Protein AF-A0A1X2HGB8-F1 (afdb_monomer)

Organism: Syncephalastrum racemosum (NCBI:txid13706)

InterPro domains:
  IPR001810 F-box domain [PF12937] (3-44)
  IPR001810 F-box domain [PS50181] (1-31)
  IPR032675 Leucine-rich repeat domain superfamily [G3DSA:3.80.10.10] (2-345)
  IPR036047 F-box-like domain superfamily [SSF81383] (3-56)

Nearest PDB structures (foldseek):
  6o60-assembly1_C  TM=4.657E-01  e=8.403E-07  Homo sapiens
  6wcq-assembly1_B  TM=6.180E-01  e=8.591E-05  Homo sapiens
  2z7x-assembly1_A  TM=6.272E-01  e=1.156E-03  Homo sapiens
  8if6-assembly1_A  TM=3.017E-01  e=3.152E-04  Oryza sativa Japonica Group
  4tld-assembly1_E  TM=2.736E-01  e=1.434E+00  Synechococcus elongatus PCC 7942 = FACHB-805

Foldseek 3Di:
DPPVPDDLVVVLVVLLPDDLVVLVVQLVPDVVSVLSSLLNNLLEAEAADPVVLVVLVVVCVDVSNLVSNLPRHAHYEYEHPDPDDVCLCVVCLVVLQSNQNHQEYEYEQAAEDELLSVQVCCVSRLNHQEYYYYLHEYDYPDDPPVDDDPPPPDPGRANPNHQYYAYAQYHYALVRLLSNLQNYQNHQAYADAEYPPPDPCRLLSNLVNCCVRHQNHQADHDNYPPHDLVSLLVSCQSCQQRHQHYADEDAELSNQQSNLPRNLNHAHYHYEYDQDHPPPPPPPPPPPPPDDDPVVVVVVVVVVVPPDPPPPDVPPGHPLSNLQRNPNYFKYKYFQDQPVSPPPLLVVLLVVLVVVVVVVVVVVVVVVVVVVVVVVVVVVVVVVVVVVVDPDDDDDDDDDDDDDDDDDDDPDDDDPDDDDPDQPPVPVVPPVPDPDDSVVPPDDRGMDMDGRVSSVSSSVSSVVPD

Sequence (466 aa):
MHFSRLPTELLHAIFRLLPRSSLTHLCLTNRFLHEACLPVLYCHLELSFRSHIRQLMTGLQRPLLRDTIQQHTKHLTLVCRQSGSQWLVVDLQHLFRMIQHVHTLTFSDFQVLPIDNIRSLANILPTVDHLQFRYCNLESTKTPKPHHDPSSHMPLPVFQNATKLSLSWTDFGEPAMTDLLCCLPHLETVCFGANHNRTPEANDAALRILPLHCPKVRHLEVSLQQVSETTLCNTIAFYGNQLERLSVRCDGPRTLHAVATYATRVHDLVVRGNGAITLTDSRPLIRRPNGTTRNEQQRRLEVSMMETNEQEEPEEHGLLSILRQCEALRRLEIVCWMIQDVPGVIWNAIESVAQRRIATATRKRDGLHAQSLVSEARSSLAAASASASASGSTLPEHENWREGHPVFEIHPPSDRTGGVWLYYFDDNATRNQQGLRRREIGHLEKTLALDGEELSEIRKHIQTTV

Solvent-accessible surface area (backbone atoms only — not comparable to full-atom values): 26166 Å² total; per-residue (Å²): 132,72,67,87,76,55,57,69,69,60,50,48,56,55,53,73,74,46,56,70,69,57,49,54,54,44,37,73,73,41,71,69,46,24,66,63,39,44,45,67,64,36,25,52,42,79,46,51,46,72,66,58,52,53,50,47,60,60,51,46,73,38,63,71,56,33,53,39,38,32,74,35,21,34,31,40,36,42,34,45,81,57,94,72,55,76,56,60,56,70,72,36,49,69,55,37,69,53,38,41,54,24,31,33,43,33,42,31,46,25,84,52,40,48,41,65,59,59,39,61,41,20,80,51,36,53,49,26,27,31,45,36,36,31,49,25,25,39,34,56,78,75,70,88,64,97,76,74,66,91,80,76,76,71,83,75,56,45,29,82,48,20,29,32,41,37,36,34,46,38,37,47,41,48,66,21,43,52,58,48,39,65,29,28,57,52,23,30,33,40,33,40,35,41,46,81,71,86,43,83,60,21,56,35,42,45,51,65,47,39,63,79,36,25,76,57,40,24,31,44,32,44,52,54,63,84,51,52,64,67,53,52,29,53,45,39,53,73,36,6,87,57,21,37,29,42,31,37,65,34,79,46,58,65,43,36,33,29,44,22,74,28,29,30,52,21,26,39,38,34,42,31,42,62,87,63,56,74,76,66,71,83,66,78,75,79,72,75,84,72,89,69,64,78,74,61,60,58,62,50,57,65,63,61,73,70,65,76,86,74,78,74,64,86,67,79,57,24,72,67,36,30,59,69,50,21,74,54,44,38,31,44,34,39,33,42,39,52,76,84,64,48,56,67,70,60,51,52,26,49,52,50,53,52,51,53,51,51,54,51,50,51,52,50,51,54,49,52,50,52,50,49,53,52,49,51,50,50,50,50,50,51,51,55,58,56,56,77,72,56,94,70,91,82,88,86,83,89,83,91,83,89,86,88,82,85,84,79,87,75,80,73,81,82,74,93,77,72,93,76,88,65,73,68,60,93,52,71,87,71,51,81,81,54,95,75,54,91,84,75,66,79,84,59,69,36,56,51,68,38,47,47,69,56,46,52,54,32,44,55,44,49,71,73,74,109

Radius of gyration: 31.57 Å; Cα contacts (8 Å, |Δi|>4): 664; chains: 1; bounding box: 52×109×82 Å

Secondary structure (DSSP, 8-state):
--GGGS-HHHHHHHHHTS-HHHHHHHHHH-HHHHHHHHHHHTSEEEE-SHHHHHHHHHHTTSHHHHHHHHHH--EEEEE--SS-STHHHHHHHHHHHH-TT--EEEEES-SSEEHHHHHHHTTT-TT--EEEEES-EEE------TT--TT--PPPP--TT--EEEEES-EE-HHHHHHHHHT-TT-SEEEE------STTHHHHHHHHHHHH-TT--EEEE--SS--HHHHHHHHHHHGGG-SEEEEEE-SHHHHHHHHHH-TT-SEEEEEE-S------------------HHHHHHHHHHTTSS----------SHHHHHHH-TT--EEEEEEE-GGGS-HHHHHHHHHHHHHHHHHHHHHHHHHHHHHHHHHHHHHHHHHHHHTT---------------------PPP--S-S-------S-HHHHTT----GGG-TT--EEEEE-HHHHHHHHHHHHHH-

Mean predicted aligned error: 11.16 Å

Structure (mmCIF, N/CA/C/O backbone):
data_AF-A0A1X2HGB8-F1
#
_entry.id   AF-A0A1X2HGB8-F1
#
loop_
_atom_site.group_PDB
_atom_site.id
_atom_site.type_symbol
_atom_site.label_atom_id
_atom_site.label_alt_id
_atom_site.label_comp_id
_atom_site.label_asym_id
_atom_site.label_entity_id
_atom_site.label_seq_id
_atom_site.pdbx_PDB_ins_code
_atom_site.Cartn_x
_atom_site.Cartn_y
_atom_site.Cartn_z
_atom_site.occupancy
_atom_site.B_iso_or_equiv
_atom_site.auth_seq_id
_atom_site.auth_comp_id
_atom_site.auth_asym_id
_atom_site.auth_atom_id
_atom_site.pdbx_PDB_model_num
ATOM 1 N N . MET A 1 1 ? 5.301 -40.273 -13.979 1.00 60.44 1 MET A N 1
ATOM 2 C CA . MET A 1 1 ? 3.993 -39.596 -13.821 1.00 60.44 1 MET A CA 1
ATOM 3 C C . MET A 1 1 ? 3.626 -38.905 -15.128 1.00 60.44 1 MET A C 1
ATOM 5 O O . MET A 1 1 ? 4.483 -38.244 -15.702 1.00 60.44 1 MET A O 1
ATOM 9 N N . HIS A 1 2 ? 2.398 -39.072 -15.629 1.00 85.44 2 HIS A N 1
ATOM 10 C CA . HIS A 1 2 ? 1.956 -38.466 -16.894 1.00 85.44 2 HIS A CA 1
ATOM 11 C C . HIS A 1 2 ? 1.385 -37.058 -16.665 1.00 85.44 2 HIS A C 1
ATOM 13 O O . HIS A 1 2 ? 0.169 -36.885 -16.624 1.00 85.44 2 HIS A O 1
ATOM 19 N N . PHE A 1 3 ? 2.253 -36.047 -16.536 1.00 86.75 3 PHE A N 1
ATOM 20 C CA . PHE A 1 3 ? 1.828 -34.639 -16.422 1.00 86.75 3 PHE A CA 1
ATOM 21 C C . PHE A 1 3 ? 0.980 -34.168 -17.613 1.00 86.75 3 PHE A C 1
ATOM 23 O O . PHE A 1 3 ? 0.145 -33.289 -17.453 1.00 86.75 3 PHE A O 1
ATOM 30 N N . SER A 1 4 ? 1.127 -34.802 -18.780 1.00 88.06 4 SER A N 1
ATOM 31 C CA . SER A 1 4 ? 0.330 -34.525 -19.980 1.00 88.06 4 SER A CA 1
ATOM 32 C C . SER A 1 4 ? -1.162 -34.849 -19.848 1.00 88.06 4 SER A C 1
ATOM 34 O O . SER A 1 4 ? -1.935 -34.470 -20.720 1.00 88.06 4 SER A O 1
ATOM 36 N N . ARG A 1 5 ? -1.578 -35.565 -18.794 1.00 93.88 5 ARG A N 1
ATOM 37 C CA . ARG A 1 5 ? -2.994 -35.865 -18.527 1.00 93.88 5 ARG A CA 1
ATOM 38 C C . ARG A 1 5 ? -3.667 -34.848 -17.605 1.00 93.88 5 ARG A C 1
ATOM 40 O O . ARG A 1 5 ? -4.877 -34.931 -17.420 1.00 93.88 5 ARG A O 1
ATOM 47 N N . LEU A 1 6 ? -2.908 -33.933 -17.002 1.00 94.06 6 LEU A N 1
ATOM 48 C CA . LEU A 1 6 ? -3.464 -32.917 -16.114 1.00 94.06 6 LEU A CA 1
ATOM 49 C C . LEU A 1 6 ? -3.892 -31.680 -16.921 1.00 94.06 6 LEU A C 1
ATOM 51 O O . LEU A 1 6 ? -3.134 -31.244 -17.789 1.00 94.06 6 LEU A O 1
ATOM 55 N N . PRO A 1 7 ? -5.062 -31.085 -16.622 1.00 95.31 7 PRO A N 1
ATOM 56 C CA . PRO A 1 7 ? -5.440 -29.769 -17.125 1.00 95.31 7 PRO A CA 1
ATOM 57 C C . PRO A 1 7 ? -4.376 -28.708 -16.823 1.00 95.31 7 PRO A C 1
ATOM 59 O O . PRO A 1 7 ? -3.766 -28.708 -15.746 1.00 95.31 7 PRO A O 1
ATOM 62 N N . THR A 1 8 ? -4.180 -27.780 -17.757 1.00 92.50 8 THR A N 1
ATOM 63 C CA . THR A 1 8 ? -3.172 -26.714 -17.669 1.00 92.50 8 THR A CA 1
ATOM 64 C C . THR A 1 8 ? -3.353 -25.850 -16.419 1.00 92.50 8 THR A C 1
ATOM 66 O O . THR A 1 8 ? -2.377 -25.430 -15.803 1.00 92.50 8 THR A O 1
ATOM 69 N N . GLU A 1 9 ? -4.591 -25.630 -15.981 1.00 94.31 9 GLU A N 1
ATOM 70 C CA . GLU A 1 9 ? -4.926 -24.849 -14.789 1.00 94.31 9 GLU A CA 1
ATOM 71 C C . GLU A 1 9 ? -4.405 -25.519 -13.513 1.00 94.31 9 GLU A C 1
ATOM 73 O O . GLU A 1 9 ? -3.826 -24.849 -12.654 1.00 94.31 9 GLU A O 1
ATOM 78 N N . LEU A 1 10 ? -4.559 -26.846 -13.409 1.00 95.88 10 LEU A N 1
ATOM 79 C CA . LEU A 1 10 ? -4.038 -27.622 -12.282 1.00 95.88 10 LEU A CA 1
ATOM 80 C C . LEU A 1 10 ? -2.510 -27.657 -12.302 1.00 95.88 10 LEU A C 1
ATOM 82 O O . LEU A 1 10 ? -1.885 -27.496 -11.256 1.00 95.88 10 LEU A O 1
ATOM 86 N N . LEU A 1 11 ? -1.900 -27.794 -13.484 1.00 95.69 11 LEU A N 1
ATOM 87 C CA . LEU A 1 11 ? -0.446 -27.698 -13.627 1.00 95.69 11 LEU A CA 1
ATOM 88 C C . LEU A 1 11 ? 0.069 -26.329 -13.173 1.00 95.69 11 LEU A C 1
ATOM 90 O O . LEU A 1 11 ? 0.996 -26.269 -12.373 1.00 95.69 11 LEU A O 1
ATOM 94 N N . HIS A 1 12 ? -0.563 -25.233 -13.599 1.00 94.88 12 HIS A N 1
ATOM 95 C CA . HIS A 1 12 ? -0.195 -23.887 -13.160 1.00 94.88 12 HIS A CA 1
ATOM 96 C C . HIS A 1 12 ? -0.355 -23.699 -11.645 1.00 94.88 12 HIS A C 1
ATOM 98 O O . HIS A 1 12 ? 0.483 -23.042 -11.027 1.00 94.88 12 HIS A O 1
ATOM 104 N N . ALA A 1 13 ? -1.398 -24.272 -11.034 1.00 95.19 13 ALA A N 1
ATOM 105 C CA . ALA A 1 13 ? -1.581 -24.240 -9.584 1.00 95.19 13 ALA A CA 1
ATOM 106 C C . ALA A 1 13 ? -0.443 -24.970 -8.854 1.00 95.19 13 ALA A C 1
ATOM 108 O O . ALA A 1 13 ? 0.138 -24.408 -7.929 1.00 95.19 13 ALA A O 1
ATOM 109 N N . ILE A 1 14 ? -0.063 -26.163 -9.324 1.00 95.94 14 ILE A N 1
ATOM 110 C CA . ILE A 1 14 ? 1.079 -26.920 -8.789 1.00 95.94 14 ILE A CA 1
ATOM 111 C C . ILE A 1 14 ? 2.377 -26.126 -8.974 1.00 95.94 14 ILE A C 1
ATOM 113 O O . ILE A 1 14 ? 3.142 -25.957 -8.030 1.00 95.94 14 ILE A O 1
ATOM 117 N N . PHE A 1 15 ? 2.619 -25.586 -10.170 1.00 96.69 15 PHE A N 1
ATOM 118 C CA . PHE A 1 15 ? 3.837 -24.843 -10.490 1.00 96.69 15 PHE A CA 1
ATOM 119 C C . PHE A 1 15 ? 4.013 -23.587 -9.636 1.00 96.69 15 PHE A C 1
ATOM 121 O O . PHE A 1 15 ? 5.138 -23.275 -9.258 1.00 96.69 15 PHE A O 1
ATOM 128 N N . ARG A 1 16 ? 2.930 -22.890 -9.270 1.00 95.19 16 ARG A N 1
ATOM 129 C CA . ARG A 1 16 ? 2.988 -21.724 -8.367 1.00 95.19 16 ARG A CA 1
ATOM 130 C C . ARG A 1 16 ? 3.463 -22.062 -6.953 1.00 95.19 16 ARG A C 1
ATOM 132 O O . ARG A 1 16 ? 3.922 -21.164 -6.257 1.00 95.19 16 ARG A O 1
ATOM 139 N N . LEU A 1 17 ? 3.355 -23.323 -6.538 1.00 95.88 17 LEU A N 1
ATOM 140 C CA . LEU A 1 17 ? 3.855 -23.801 -5.246 1.00 95.88 17 LEU A CA 1
ATOM 141 C C . LEU A 1 17 ? 5.332 -24.215 -5.308 1.00 95.88 17 LEU A C 1
ATOM 143 O O . LEU A 1 17 ? 5.955 -24.424 -4.269 1.00 95.88 17 LEU A O 1
ATOM 147 N N . LEU A 1 18 ? 5.903 -24.351 -6.508 1.00 95.12 18 LEU A N 1
ATOM 148 C CA . LEU A 1 18 ? 7.287 -24.772 -6.684 1.00 95.12 18 LEU A CA 1
ATOM 149 C C . LEU A 1 18 ? 8.249 -23.573 -6.648 1.00 95.12 18 LEU A C 1
ATOM 151 O O . LEU A 1 18 ? 7.954 -22.515 -7.210 1.00 95.12 18 LEU A O 1
ATOM 155 N N . PRO A 1 19 ? 9.456 -23.739 -6.076 1.00 95.06 19 PRO A N 1
ATOM 156 C CA . PRO A 1 19 ? 10.526 -22.760 -6.215 1.00 95.06 19 PRO A CA 1
ATOM 157 C C . PRO A 1 19 ? 10.891 -22.513 -7.686 1.00 95.06 19 PRO A C 1
ATOM 159 O O . PRO A 1 19 ? 10.867 -23.428 -8.514 1.00 95.06 19 PRO A O 1
ATOM 162 N N . ARG A 1 20 ? 11.326 -21.288 -8.012 1.00 92.62 20 ARG A N 1
ATOM 163 C CA . ARG A 1 20 ? 11.718 -20.915 -9.388 1.00 92.62 20 ARG A CA 1
ATOM 164 C C . ARG A 1 20 ? 12.843 -21.786 -9.949 1.00 92.62 20 ARG A C 1
ATOM 166 O O . ARG A 1 20 ? 12.822 -22.097 -11.133 1.00 92.62 20 ARG A O 1
ATOM 173 N N . SER A 1 21 ? 13.794 -22.212 -9.116 1.00 94.81 21 SER A N 1
ATOM 174 C CA . SER A 1 21 ? 14.863 -23.136 -9.521 1.00 94.81 21 SER A CA 1
ATOM 175 C C . SER A 1 21 ? 14.299 -24.469 -10.018 1.00 94.81 21 SER A C 1
ATOM 177 O O . SER A 1 21 ? 14.676 -24.933 -11.092 1.00 94.81 21 SER A O 1
ATOM 179 N N . SER A 1 22 ? 13.336 -25.043 -9.294 1.00 96.00 22 SER A N 1
ATOM 180 C CA . SER A 1 22 ? 12.653 -26.280 -9.680 1.00 96.00 22 SER A CA 1
ATOM 181 C C . SER A 1 22 ? 11.872 -26.123 -10.985 1.00 96.00 22 SER A C 1
ATOM 183 O O . SER A 1 22 ? 11.943 -27.000 -11.842 1.00 96.00 22 SER A O 1
ATOM 185 N N . LEU A 1 23 ? 11.183 -24.994 -11.184 1.00 95.44 23 LEU A N 1
ATOM 186 C CA . LEU A 1 23 ? 10.493 -24.697 -12.446 1.00 95.44 23 LEU A CA 1
ATOM 187 C C . LEU A 1 23 ? 11.464 -24.603 -13.630 1.00 95.44 23 LEU A C 1
ATOM 189 O O . LEU A 1 23 ? 11.185 -25.146 -14.699 1.00 95.44 23 LEU A O 1
ATOM 193 N N . THR A 1 24 ? 12.628 -23.977 -13.438 1.00 93.38 24 THR A N 1
ATOM 194 C CA . THR A 1 24 ? 13.682 -23.935 -14.460 1.00 93.38 24 THR A CA 1
ATOM 195 C C . THR A 1 24 ? 14.177 -25.340 -14.801 1.00 93.38 24 THR A C 1
ATOM 197 O O . THR A 1 24 ? 14.312 -25.661 -15.978 1.00 93.38 24 THR A O 1
ATOM 200 N N . HIS A 1 25 ? 14.387 -26.210 -13.808 1.00 95.31 25 HIS A N 1
ATOM 201 C CA . HIS A 1 25 ? 14.754 -27.606 -14.066 1.00 95.31 25 HIS A CA 1
ATOM 202 C C . HIS A 1 25 ? 13.658 -28.363 -14.822 1.00 95.31 25 HIS A C 1
ATOM 204 O O . HIS A 1 25 ? 13.967 -29.061 -15.785 1.00 95.31 25 HIS A O 1
ATOM 210 N N . LEU A 1 26 ? 12.384 -28.182 -14.457 1.00 94.81 26 LEU A N 1
ATOM 211 C CA . LEU A 1 26 ? 11.255 -28.789 -15.171 1.00 94.81 26 LEU A CA 1
ATOM 212 C C . LEU A 1 26 ? 11.210 -28.360 -16.641 1.00 94.81 26 LEU A C 1
ATOM 214 O O . LEU A 1 26 ? 10.985 -29.209 -17.506 1.00 94.81 26 LEU A O 1
ATOM 218 N N . CYS A 1 27 ? 11.522 -27.097 -16.942 1.00 95.19 27 CYS A N 1
ATOM 219 C CA . CYS A 1 27 ? 11.614 -26.606 -18.319 1.00 95.19 27 CYS A CA 1
ATOM 220 C C . CYS A 1 27 ? 12.671 -27.330 -19.161 1.00 95.19 27 CYS A C 1
ATOM 222 O O . CYS A 1 27 ? 12.566 -27.348 -20.383 1.00 95.19 27 CYS A O 1
ATOM 224 N N . LEU A 1 28 ? 13.687 -27.926 -18.536 1.00 95.25 28 LEU A N 1
ATOM 225 C CA . LEU A 1 28 ? 14.750 -28.649 -19.235 1.00 95.25 28 LEU A CA 1
ATOM 226 C C . LEU A 1 28 ? 14.422 -30.132 -19.458 1.00 95.25 28 LEU A C 1
ATOM 228 O O . LEU A 1 28 ? 15.119 -30.796 -20.219 1.00 95.25 28 LEU A O 1
ATOM 232 N N . THR A 1 29 ? 13.377 -30.667 -18.817 1.00 95.12 29 THR A N 1
ATOM 233 C CA . THR A 1 29 ? 13.063 -32.107 -18.877 1.00 95.12 29 THR A CA 1
ATOM 234 C C . THR A 1 29 ? 12.349 -32.523 -20.164 1.00 95.12 29 THR A C 1
ATOM 236 O O . THR A 1 29 ? 12.655 -33.569 -20.733 1.00 95.12 29 THR A O 1
ATOM 239 N N . ASN A 1 30 ? 11.373 -31.736 -20.624 1.00 93.62 30 ASN A N 1
ATOM 240 C CA . ASN A 1 30 ? 10.581 -32.017 -21.820 1.00 93.62 30 ASN A CA 1
ATOM 241 C C . ASN A 1 30 ? 9.951 -30.722 -22.359 1.00 93.62 30 ASN A C 1
ATOM 243 O O . ASN A 1 30 ? 9.569 -29.843 -21.588 1.00 93.62 30 ASN A O 1
ATOM 247 N N . ARG A 1 31 ? 9.767 -30.644 -23.682 1.00 94.94 31 ARG A N 1
ATOM 248 C CA . ARG A 1 31 ? 9.103 -29.536 -24.383 1.00 94.94 31 ARG A CA 1
ATOM 249 C C . ARG A 1 31 ? 7.711 -29.183 -23.840 1.00 94.94 31 ARG A C 1
ATOM 251 O O . ARG A 1 31 ? 7.412 -28.004 -23.709 1.00 94.94 31 ARG A O 1
ATOM 258 N N . PHE A 1 32 ? 6.876 -30.167 -23.506 1.00 94.50 32 PHE A N 1
ATOM 259 C CA . PHE A 1 32 ? 5.546 -29.907 -22.940 1.00 94.50 32 PHE A CA 1
ATOM 260 C C . PHE A 1 32 ? 5.646 -29.151 -21.610 1.00 94.50 32 PHE A C 1
ATOM 262 O O . PHE A 1 32 ? 4.970 -28.148 -21.405 1.00 94.50 32 PHE A O 1
ATOM 269 N N . LEU A 1 33 ? 6.533 -29.605 -20.718 1.00 94.94 33 LEU A N 1
ATOM 270 C CA . LEU A 1 33 ? 6.748 -28.960 -19.423 1.00 94.94 33 LEU A CA 1
ATOM 271 C C . LEU A 1 33 ? 7.414 -27.595 -19.578 1.00 94.94 33 LEU A C 1
ATOM 273 O O . LEU A 1 33 ? 7.059 -26.680 -18.846 1.00 94.94 33 LEU A O 1
ATOM 277 N N . HIS A 1 34 ? 8.314 -27.438 -20.550 1.00 95.31 34 HIS A N 1
ATOM 278 C CA . HIS A 1 34 ? 8.855 -26.138 -20.931 1.00 95.31 34 HIS A CA 1
ATOM 279 C C . HIS A 1 34 ? 7.730 -25.154 -21.271 1.00 95.31 34 HIS A C 1
ATOM 281 O O . HIS A 1 34 ? 7.596 -24.131 -20.608 1.00 95.31 34 HIS A O 1
ATOM 287 N N . GLU A 1 35 ? 6.878 -25.483 -22.244 1.00 95.69 35 GLU A N 1
ATOM 288 C CA . GLU A 1 35 ? 5.773 -24.616 -22.674 1.00 95.69 35 GLU A CA 1
ATOM 289 C C . GLU A 1 35 ? 4.771 -24.336 -21.535 1.00 95.69 35 GLU A C 1
ATOM 291 O O . GLU A 1 35 ? 4.356 -23.193 -21.364 1.00 95.69 35 GLU A O 1
ATOM 296 N N . ALA A 1 36 ? 4.452 -25.329 -20.697 1.00 95.81 36 ALA A N 1
ATOM 297 C CA . ALA A 1 36 ? 3.523 -25.167 -19.574 1.00 95.81 36 ALA A CA 1
ATOM 298 C C . ALA A 1 36 ? 4.104 -24.377 -18.378 1.00 95.81 36 ALA A C 1
ATOM 300 O O . ALA A 1 36 ? 3.364 -23.727 -17.643 1.00 95.81 36 ALA A O 1
ATOM 301 N N . CYS A 1 37 ? 5.419 -24.423 -18.145 1.00 96.81 37 CYS A N 1
ATOM 302 C CA . CYS A 1 37 ? 6.055 -23.701 -17.036 1.00 96.81 37 CYS A CA 1
ATOM 303 C C . CYS A 1 37 ? 6.328 -22.230 -17.370 1.00 96.81 37 CYS A C 1
ATOM 305 O O . CYS A 1 37 ? 6.340 -21.391 -16.466 1.00 96.81 37 CYS A O 1
ATOM 307 N N . LEU A 1 38 ? 6.555 -21.909 -18.649 1.00 95.81 38 LEU A N 1
ATOM 308 C CA . LEU A 1 38 ? 6.914 -20.568 -19.113 1.00 95.81 38 LEU A CA 1
ATOM 309 C C . LEU A 1 38 ? 5.956 -19.462 -18.607 1.00 95.81 38 LEU A C 1
ATOM 311 O O . LEU A 1 38 ? 6.458 -18.491 -18.031 1.00 95.81 38 LEU A O 1
ATOM 315 N N . PRO A 1 39 ? 4.614 -19.590 -18.707 1.00 96.81 39 PRO A N 1
ATOM 316 C CA . PRO A 1 39 ? 3.678 -18.597 -18.171 1.00 96.81 39 PRO A CA 1
ATOM 317 C C . PRO A 1 39 ? 3.849 -18.323 -16.675 1.00 96.81 39 PRO A C 1
ATOM 319 O O . PRO A 1 39 ? 3.735 -17.182 -16.233 1.00 96.81 39 PRO A O 1
ATOM 322 N N . VAL A 1 40 ? 4.134 -19.362 -15.883 1.00 96.69 40 VAL A N 1
ATOM 323 C CA . VAL A 1 40 ? 4.317 -19.244 -14.429 1.00 96.69 40 VAL A CA 1
ATOM 324 C C . VAL A 1 40 ? 5.676 -18.631 -14.104 1.00 96.69 40 VAL A C 1
ATOM 326 O O . VAL A 1 40 ? 5.755 -17.753 -13.248 1.00 96.69 40 VAL A O 1
ATOM 329 N N . LEU A 1 41 ? 6.734 -19.030 -14.815 1.00 95.44 41 LEU A N 1
ATOM 330 C CA . LEU A 1 41 ? 8.084 -18.486 -14.642 1.00 95.44 41 LEU A CA 1
ATOM 331 C C . LEU A 1 41 ? 8.158 -16.989 -14.952 1.00 95.44 41 LEU A C 1
ATOM 333 O O . LEU A 1 41 ? 8.781 -16.242 -14.192 1.00 95.44 41 LEU A O 1
ATOM 337 N N . TYR A 1 42 ? 7.511 -16.568 -16.041 1.00 96.00 42 TYR A N 1
ATOM 338 C CA . TYR A 1 42 ? 7.533 -15.196 -16.550 1.00 96.00 42 TYR A CA 1
ATOM 339 C C . TYR A 1 42 ? 6.335 -14.350 -16.103 1.00 96.00 42 TYR A C 1
ATOM 341 O O . TYR A 1 42 ? 6.194 -13.213 -16.558 1.00 96.00 42 TYR A O 1
ATOM 349 N N . CYS A 1 43 ? 5.501 -14.844 -15.175 1.00 96.94 43 CYS A N 1
ATOM 350 C CA . CYS A 1 43 ? 4.425 -14.036 -14.590 1.00 96.94 43 CYS A CA 1
ATOM 351 C C . CYS A 1 43 ? 4.962 -12.811 -13.831 1.00 96.94 43 CYS A C 1
ATOM 353 O O . CYS A 1 43 ? 4.326 -11.754 -13.798 1.00 96.94 43 CYS A O 1
ATOM 355 N N . HIS A 1 44 ? 6.174 -12.951 -13.289 1.00 96.88 44 HIS A N 1
ATOM 356 C CA . HIS A 1 44 ? 6.935 -11.914 -12.611 1.00 96.88 44 HIS A CA 1
ATOM 357 C C . HIS A 1 44 ? 8.335 -11.821 -13.219 1.00 96.88 44 HIS A C 1
ATOM 359 O O . HIS A 1 44 ? 9.107 -12.770 -13.126 1.00 96.88 44 HIS A O 1
ATOM 365 N N . LEU A 1 45 ? 8.679 -10.694 -13.829 1.00 95.81 45 LEU A N 1
ATOM 366 C CA . LEU A 1 45 ? 9.995 -10.465 -14.415 1.00 95.81 45 LEU A CA 1
ATOM 367 C C . LEU A 1 45 ? 10.834 -9.575 -13.493 1.00 95.81 45 LEU A C 1
ATOM 369 O O . LEU A 1 45 ? 10.432 -8.455 -13.193 1.00 95.81 45 LEU A O 1
ATOM 373 N N . GLU A 1 46 ? 12.007 -10.047 -13.075 1.00 95.31 46 GLU A N 1
ATOM 374 C CA . GLU A 1 46 ? 12.965 -9.259 -12.292 1.00 95.31 46 GLU A CA 1
ATOM 375 C C . GLU A 1 46 ? 14.207 -8.928 -13.129 1.00 95.31 46 GLU A C 1
ATOM 377 O O . GLU A 1 46 ? 14.880 -9.819 -13.650 1.00 95.31 46 GLU A O 1
ATOM 382 N N . LEU A 1 47 ? 14.516 -7.636 -13.258 1.00 93.69 47 LEU A N 1
ATOM 383 C CA . LEU A 1 47 ? 15.620 -7.114 -14.060 1.00 93.69 47 LEU A CA 1
ATOM 384 C C . LEU A 1 47 ? 16.576 -6.317 -13.176 1.00 93.69 47 LEU A C 1
ATOM 386 O O . LEU A 1 47 ? 16.313 -5.163 -12.839 1.00 93.69 47 LEU A O 1
ATOM 390 N N . SER A 1 48 ? 17.697 -6.941 -12.817 1.00 91.56 48 SER A N 1
ATOM 391 C CA . SER A 1 48 ? 18.672 -6.356 -11.881 1.00 91.56 48 SER A CA 1
ATOM 392 C C . SER A 1 48 ? 19.955 -5.839 -12.542 1.00 91.56 48 SER A C 1
ATOM 394 O O . SER A 1 48 ? 20.687 -5.048 -11.951 1.00 91.56 48 SER A O 1
ATOM 396 N N . PHE A 1 49 ? 20.265 -6.303 -13.756 1.00 88.31 49 PHE A N 1
ATOM 397 C CA . PHE A 1 49 ? 21.512 -5.988 -14.457 1.00 88.31 49 PHE A CA 1
ATOM 398 C C . PHE A 1 49 ? 21.260 -5.706 -15.939 1.00 88.31 49 PHE A C 1
ATOM 400 O O . PHE A 1 49 ? 20.444 -6.374 -16.580 1.00 88.31 49 PHE A O 1
ATOM 407 N N . ARG A 1 50 ? 22.038 -4.789 -16.530 1.00 87.19 50 ARG A N 1
ATOM 408 C CA . ARG A 1 50 ? 21.977 -4.500 -17.977 1.00 87.19 50 ARG A CA 1
ATOM 409 C C . ARG A 1 50 ? 22.260 -5.722 -18.850 1.00 87.19 50 ARG A C 1
ATOM 411 O O . ARG A 1 50 ? 21.675 -5.858 -19.921 1.00 87.19 50 ARG A O 1
ATOM 418 N N . SER A 1 51 ? 23.130 -6.628 -18.402 1.00 88.50 51 SER A N 1
ATOM 419 C CA . SER A 1 51 ? 23.396 -7.892 -19.101 1.00 88.50 51 SER A CA 1
ATOM 420 C C . SER A 1 51 ? 22.149 -8.773 -19.183 1.00 88.50 51 SER A C 1
ATOM 422 O O . SER A 1 51 ? 21.879 -9.309 -20.253 1.00 88.50 51 SER A O 1
ATOM 424 N N . HIS A 1 52 ? 21.356 -8.864 -18.110 1.00 88.38 52 HIS A N 1
ATOM 425 C CA . HIS A 1 52 ? 20.108 -9.637 -18.094 1.00 88.38 52 HIS A CA 1
ATOM 426 C C . HIS A 1 52 ? 19.085 -9.046 -19.059 1.00 88.38 52 HIS A C 1
ATOM 428 O O . HIS A 1 52 ? 18.437 -9.781 -19.794 1.00 88.38 52 HIS A O 1
ATOM 434 N N . ILE A 1 53 ? 18.991 -7.717 -19.115 1.00 89.88 53 ILE A N 1
ATOM 435 C CA . ILE A 1 53 ? 18.108 -7.018 -20.054 1.00 89.88 53 ILE A CA 1
ATOM 436 C C . ILE A 1 53 ? 18.522 -7.328 -21.492 1.00 89.88 53 ILE A C 1
ATOM 438 O O . ILE A 1 53 ? 17.691 -7.735 -22.294 1.00 89.88 53 ILE A O 1
ATOM 442 N N . ARG A 1 54 ? 19.814 -7.219 -21.820 1.00 90.56 54 ARG A N 1
ATOM 443 C CA . ARG A 1 54 ? 20.318 -7.554 -23.162 1.00 90.56 54 ARG A CA 1
ATOM 444 C C . ARG A 1 54 ? 20.092 -9.025 -23.516 1.00 90.56 54 ARG A C 1
ATOM 446 O O . ARG A 1 54 ? 19.654 -9.317 -24.621 1.00 90.56 54 ARG A O 1
ATOM 453 N N . GLN A 1 55 ? 20.349 -9.945 -22.586 1.00 91.38 55 GLN A N 1
ATOM 454 C CA . GLN A 1 55 ? 20.093 -11.375 -22.785 1.00 91.38 55 GLN A CA 1
ATOM 455 C C . GLN A 1 55 ? 18.609 -11.656 -23.016 1.00 91.38 55 GLN A C 1
ATOM 457 O O . GLN A 1 55 ? 18.270 -12.413 -23.923 1.00 91.38 55 GLN A O 1
ATOM 462 N N . LEU A 1 56 ? 17.732 -11.012 -22.244 1.00 93.50 56 LEU A N 1
ATOM 463 C CA . LEU A 1 56 ? 16.293 -11.104 -22.431 1.00 93.50 56 LEU A CA 1
ATOM 464 C C . LEU A 1 56 ? 15.892 -10.594 -23.814 1.00 93.50 56 LEU A C 1
ATOM 466 O O . LEU A 1 56 ? 15.189 -11.288 -24.532 1.00 93.50 56 LEU A O 1
ATOM 470 N N . MET A 1 57 ? 16.398 -9.432 -24.220 1.00 93.19 57 MET A N 1
ATOM 471 C CA . MET A 1 57 ? 16.146 -8.846 -25.538 1.00 93.19 57 MET A CA 1
ATOM 472 C C . MET A 1 57 ? 16.582 -9.761 -26.691 1.00 93.19 57 MET A C 1
ATOM 474 O O . MET A 1 57 ? 15.866 -9.885 -27.685 1.00 93.19 57 MET A O 1
ATOM 478 N N . THR A 1 58 ? 17.712 -10.457 -26.549 1.00 94.50 58 THR A N 1
ATOM 479 C CA . THR A 1 58 ? 18.134 -11.499 -27.498 1.00 94.50 58 THR A CA 1
ATOM 480 C C . THR A 1 58 ? 17.206 -12.716 -27.447 1.00 94.50 58 THR A C 1
ATOM 482 O O . THR A 1 58 ? 16.834 -13.259 -28.483 1.00 94.50 58 THR A O 1
ATOM 485 N N . GLY A 1 59 ? 16.793 -13.145 -26.253 1.00 93.69 59 GLY A N 1
ATOM 486 C CA . GLY A 1 59 ? 15.848 -14.248 -26.070 1.00 93.69 59 GLY A CA 1
ATOM 487 C C . GLY A 1 59 ? 14.472 -13.967 -26.678 1.00 93.69 59 GLY A C 1
ATOM 488 O O . GLY A 1 59 ? 13.865 -14.869 -27.252 1.00 93.69 59 GLY A O 1
ATOM 489 N N . LEU A 1 60 ? 14.014 -12.715 -26.623 1.00 94.94 60 LEU A N 1
ATOM 490 C CA . LEU A 1 60 ? 12.746 -12.240 -27.186 1.00 94.94 60 LEU A CA 1
ATOM 491 C C . LEU A 1 60 ? 12.704 -12.275 -28.721 1.00 94.94 60 LEU A C 1
ATOM 493 O O . LEU A 1 60 ? 11.634 -12.117 -29.303 1.00 94.94 60 LEU A O 1
ATOM 497 N N . GLN A 1 61 ? 13.826 -12.560 -29.390 1.00 94.94 61 GLN A N 1
ATOM 498 C CA . GLN A 1 61 ? 13.820 -12.915 -30.814 1.00 94.94 61 GLN A CA 1
ATOM 499 C C . GLN A 1 61 ? 13.133 -14.269 -31.069 1.00 94.94 61 GLN A C 1
ATOM 501 O O . GLN A 1 61 ? 12.755 -14.572 -32.199 1.00 94.94 61 GLN A O 1
ATOM 506 N N . ARG A 1 62 ? 12.952 -15.099 -30.031 1.00 95.75 62 ARG A N 1
ATOM 507 C CA . ARG A 1 62 ? 12.218 -16.3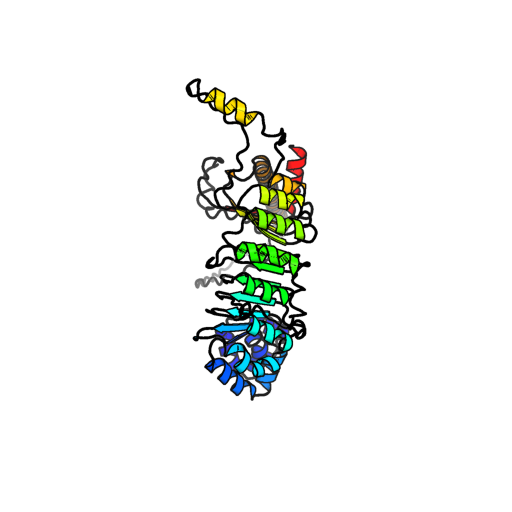67 -30.111 1.00 95.75 62 ARG A CA 1
ATOM 508 C C . ARG A 1 62 ? 10.715 -16.110 -29.919 1.00 95.75 62 ARG A C 1
ATOM 510 O O . ARG A 1 62 ? 10.340 -15.663 -28.832 1.00 95.75 62 ARG A O 1
ATOM 517 N N . PRO A 1 63 ? 9.850 -16.462 -30.894 1.00 96.62 63 PRO A N 1
ATOM 518 C CA . PRO A 1 63 ? 8.416 -16.160 -30.835 1.00 96.62 63 PRO A CA 1
ATOM 519 C C . PRO A 1 63 ? 7.734 -16.665 -29.562 1.00 96.62 63 PRO A C 1
ATOM 521 O O . PRO A 1 63 ? 7.086 -15.890 -28.873 1.00 96.62 63 PRO A O 1
ATOM 524 N N . LEU A 1 64 ? 7.988 -17.921 -29.176 1.00 95.69 64 LEU A N 1
ATOM 525 C CA . LEU A 1 64 ? 7.382 -18.521 -27.983 1.00 95.69 64 LEU A CA 1
ATOM 526 C C . LEU A 1 64 ? 7.653 -17.706 -26.708 1.00 95.69 64 LEU A C 1
ATOM 528 O O . LEU A 1 64 ? 6.739 -17.463 -25.925 1.00 95.69 64 LEU A O 1
ATOM 532 N N . LEU A 1 65 ? 8.902 -17.276 -26.495 1.00 95.31 65 LEU A N 1
ATOM 533 C CA . LEU A 1 65 ? 9.266 -16.506 -25.304 1.00 95.31 65 LEU A CA 1
ATOM 534 C C . LEU A 1 65 ? 8.679 -15.093 -25.360 1.00 95.31 65 LEU A C 1
ATOM 536 O O . LEU A 1 65 ? 8.191 -14.600 -24.346 1.00 95.31 65 LEU A O 1
ATOM 540 N N . ARG A 1 66 ? 8.704 -14.461 -26.539 1.00 96.62 66 ARG A N 1
ATOM 541 C CA . ARG A 1 66 ? 8.108 -13.141 -26.756 1.00 96.62 66 ARG A CA 1
ATOM 542 C C . ARG A 1 66 ? 6.623 -13.141 -26.430 1.00 96.62 66 ARG A C 1
ATOM 544 O O . ARG A 1 66 ? 6.185 -12.322 -25.628 1.00 96.62 66 ARG A O 1
ATOM 551 N N . ASP A 1 67 ? 5.887 -14.085 -27.002 1.00 97.06 67 ASP A N 1
ATOM 552 C CA . ASP A 1 67 ? 4.443 -14.192 -26.826 1.00 97.06 67 ASP A CA 1
ATOM 553 C C . ASP A 1 67 ? 4.109 -14.540 -25.367 1.00 97.06 67 ASP A C 1
ATOM 555 O O . ASP A 1 67 ? 3.216 -13.932 -24.778 1.00 97.06 67 ASP A O 1
ATOM 559 N N . THR A 1 68 ? 4.902 -15.420 -24.737 1.00 96.62 68 THR A N 1
ATOM 560 C CA . THR A 1 68 ? 4.768 -15.729 -23.304 1.00 96.62 68 THR A CA 1
ATOM 561 C C . THR A 1 68 ? 4.922 -14.473 -22.449 1.00 96.62 68 THR A C 1
ATOM 563 O O . THR A 1 68 ? 4.063 -14.182 -21.620 1.00 96.62 68 THR A O 1
ATOM 566 N N . ILE A 1 69 ? 6.017 -13.729 -22.621 1.00 96.44 69 ILE A N 1
ATOM 567 C CA . ILE A 1 69 ? 6.316 -12.541 -21.812 1.00 96.44 69 ILE A CA 1
ATOM 568 C C . ILE A 1 69 ? 5.257 -11.460 -22.030 1.00 96.44 69 ILE A C 1
ATOM 570 O O . ILE A 1 69 ? 4.741 -10.896 -21.067 1.00 96.44 69 ILE A O 1
ATOM 574 N N . GLN A 1 70 ? 4.877 -11.217 -23.283 1.00 96.25 70 GLN A N 1
ATOM 575 C CA . GLN A 1 70 ? 3.850 -10.240 -23.620 1.00 96.25 70 GLN A CA 1
ATOM 576 C C . GLN A 1 70 ? 2.508 -10.567 -22.950 1.00 96.25 70 GLN A C 1
ATOM 578 O O . GLN A 1 70 ? 1.868 -9.674 -22.400 1.00 96.25 70 GLN A O 1
ATOM 583 N N . GLN A 1 71 ? 2.078 -11.832 -22.962 1.00 96.38 71 GLN A N 1
ATOM 584 C CA . GLN A 1 71 ? 0.758 -12.226 -22.457 1.00 96.38 71 GLN A CA 1
ATOM 585 C C . GLN A 1 71 ? 0.722 -12.433 -20.937 1.00 96.38 71 GLN A C 1
ATOM 587 O O . GLN A 1 71 ? -0.280 -12.115 -20.283 1.00 96.38 71 GLN A O 1
ATOM 592 N N . HIS A 1 72 ? 1.800 -12.968 -20.361 1.00 96.75 72 HIS A N 1
ATOM 593 C CA . HIS A 1 72 ? 1.788 -13.479 -18.993 1.00 96.75 72 HIS A CA 1
ATOM 594 C C . HIS A 1 72 ? 2.529 -12.616 -17.979 1.00 96.75 72 HIS A C 1
ATOM 596 O O . HIS A 1 72 ? 2.243 -12.763 -16.793 1.00 96.75 72 HIS A O 1
ATOM 602 N N . THR A 1 73 ? 3.419 -11.701 -18.377 1.00 97.69 73 THR A N 1
ATOM 603 C CA . THR A 1 73 ? 4.100 -10.833 -17.406 1.00 97.69 73 THR A CA 1
ATOM 604 C C . THR A 1 73 ? 3.123 -9.818 -16.811 1.00 97.69 73 THR A C 1
ATOM 606 O O . THR A 1 73 ? 2.680 -8.890 -17.482 1.00 97.69 73 THR A O 1
ATOM 609 N N . LYS A 1 74 ? 2.784 -10.004 -15.529 1.00 97.81 74 LYS A N 1
ATOM 610 C CA . LYS A 1 74 ? 1.885 -9.132 -14.752 1.00 97.81 74 LYS A CA 1
ATOM 611 C C . LYS A 1 74 ? 2.633 -8.277 -13.737 1.00 97.81 74 LYS A C 1
ATOM 613 O O . LYS A 1 74 ? 2.166 -7.193 -13.396 1.00 97.81 74 LYS A O 1
ATOM 618 N N . HIS A 1 75 ? 3.795 -8.737 -13.284 1.00 98.25 75 HIS A N 1
ATOM 619 C CA . HIS A 1 75 ? 4.647 -8.024 -12.337 1.00 98.25 75 HIS A CA 1
ATOM 620 C C . HIS A 1 75 ? 6.027 -7.808 -12.953 1.00 98.25 75 HIS A C 1
ATOM 622 O O . HIS A 1 75 ? 6.657 -8.751 -13.427 1.00 98.25 75 HIS A O 1
ATOM 628 N N . LEU A 1 76 ? 6.505 -6.572 -12.935 1.00 97.25 76 LEU A N 1
ATOM 629 C CA . LEU A 1 76 ? 7.863 -6.204 -13.302 1.00 97.25 76 LEU A CA 1
ATOM 630 C C . LEU A 1 76 ? 8.588 -5.601 -12.092 1.00 97.25 76 LEU A C 1
ATOM 632 O O . LEU A 1 76 ? 8.128 -4.613 -11.522 1.00 97.25 76 LEU A O 1
ATOM 636 N N . THR A 1 77 ? 9.741 -6.159 -11.732 1.00 96.75 77 THR A N 1
ATOM 637 C CA . THR A 1 77 ? 10.649 -5.602 -10.725 1.00 96.75 77 THR A CA 1
ATOM 638 C C . THR A 1 77 ? 11.936 -5.140 -11.392 1.00 96.75 77 THR A C 1
ATOM 640 O O . THR A 1 77 ? 12.637 -5.925 -12.025 1.00 96.75 77 THR A O 1
ATOM 643 N N . LEU A 1 78 ? 12.269 -3.867 -11.222 1.00 95.06 78 LEU A N 1
ATOM 644 C CA . LEU A 1 78 ? 13.521 -3.265 -11.658 1.00 95.06 78 LEU A CA 1
ATOM 645 C C . LEU A 1 78 ? 14.399 -3.078 -10.424 1.00 95.06 78 LEU A C 1
ATOM 647 O O . LEU A 1 78 ? 13.971 -2.449 -9.458 1.00 95.06 78 LEU A O 1
ATOM 651 N N . VAL A 1 79 ? 15.608 -3.633 -10.442 1.00 94.31 79 VAL A N 1
ATOM 652 C CA . VAL A 1 79 ? 16.545 -3.556 -9.314 1.00 94.31 79 VAL A CA 1
ATOM 653 C C . VAL A 1 79 ? 17.804 -2.824 -9.762 1.00 94.31 79 VAL A C 1
ATOM 655 O O . VAL A 1 79 ? 18.426 -3.205 -10.754 1.00 94.31 79 VAL A O 1
ATOM 658 N N . CYS A 1 80 ? 18.212 -1.781 -9.043 1.00 90.88 80 CYS A N 1
ATOM 659 C CA . CYS A 1 80 ? 19.403 -1.011 -9.392 1.00 90.88 80 CYS A CA 1
ATOM 660 C C . CYS A 1 80 ? 20.634 -1.506 -8.632 1.00 90.88 80 CYS A C 1
ATOM 662 O O . CYS A 1 80 ? 21.004 -0.966 -7.599 1.00 90.88 80 CYS A O 1
ATOM 664 N N . ARG A 1 81 ? 21.330 -2.513 -9.167 1.00 84.25 81 ARG A N 1
ATOM 665 C CA . ARG A 1 81 ? 22.617 -2.963 -8.591 1.00 84.25 81 ARG A CA 1
ATOM 666 C C . ARG A 1 81 ? 23.841 -2.255 -9.175 1.00 84.25 81 ARG A C 1
ATOM 668 O O . ARG A 1 81 ? 24.969 -2.571 -8.813 1.00 84.25 81 ARG A O 1
ATOM 675 N N . GLN A 1 82 ? 23.628 -1.343 -10.119 1.00 78.25 82 GLN A N 1
ATOM 676 C CA . GLN A 1 82 ? 24.676 -0.626 -10.846 1.00 78.25 82 GLN A CA 1
ATOM 677 C C . GLN A 1 82 ? 24.507 0.881 -10.646 1.00 78.25 82 GLN A C 1
ATOM 679 O O . GLN A 1 82 ? 23.387 1.360 -10.474 1.00 78.25 82 GLN A O 1
ATOM 684 N N . SER A 1 83 ? 25.609 1.630 -10.671 1.00 71.75 83 SER A N 1
ATOM 685 C CA . SER A 1 83 ? 25.600 3.075 -10.436 1.00 71.75 83 SER A CA 1
ATOM 686 C C . SER A 1 83 ? 24.784 3.812 -11.509 1.00 71.75 83 SER A C 1
ATOM 688 O O . SER A 1 83 ? 25.122 3.776 -12.694 1.00 71.75 83 SER A O 1
ATOM 690 N N . GLY A 1 84 ? 23.726 4.505 -11.080 1.00 72.50 84 GLY A N 1
ATOM 691 C CA . GLY A 1 84 ? 22.921 5.420 -11.896 1.00 72.50 84 GLY A CA 1
ATOM 692 C C . GLY A 1 84 ? 21.613 4.830 -12.440 1.00 72.50 84 GLY A C 1
ATOM 693 O O . GLY A 1 84 ? 21.554 3.680 -12.862 1.00 72.50 84 GLY A O 1
ATOM 694 N N . SER A 1 85 ? 20.562 5.653 -12.478 1.00 75.94 85 SER A N 1
ATOM 695 C CA . SER A 1 85 ? 19.195 5.298 -12.905 1.00 75.94 85 SER A CA 1
ATOM 696 C C . SER A 1 85 ? 18.851 5.707 -14.343 1.00 75.94 85 SER A C 1
ATOM 698 O O . SER A 1 85 ? 17.779 5.370 -14.838 1.00 75.94 85 SER A O 1
ATOM 700 N N . GLN A 1 86 ? 19.757 6.396 -15.045 1.00 74.31 86 GLN A N 1
ATOM 701 C CA . GLN A 1 86 ? 19.509 6.931 -16.395 1.00 74.31 86 GLN A CA 1
ATOM 702 C C . GLN A 1 86 ? 19.216 5.850 -17.448 1.00 74.31 86 GLN A C 1
ATOM 704 O O . GLN A 1 86 ? 18.543 6.113 -18.441 1.00 74.31 86 GLN A O 1
ATOM 709 N N . TRP A 1 87 ? 19.680 4.619 -17.224 1.00 77.31 87 TRP A N 1
ATOM 710 C CA . TRP A 1 87 ? 19.437 3.506 -18.141 1.00 77.31 87 TRP A CA 1
ATOM 711 C C . TRP A 1 87 ? 17.985 3.026 -18.137 1.00 77.31 87 TRP A C 1
ATOM 713 O O . TRP A 1 87 ? 17.555 2.419 -19.113 1.00 77.31 87 TRP A O 1
ATOM 723 N N . LEU A 1 88 ? 17.222 3.304 -17.072 1.00 75.44 88 LEU A N 1
ATOM 724 C CA . LEU A 1 88 ? 15.863 2.790 -16.910 1.00 75.44 88 LEU A CA 1
ATOM 725 C C . LEU A 1 88 ? 14.958 3.143 -18.084 1.00 75.44 88 LEU A C 1
ATOM 727 O O . LEU A 1 88 ? 14.267 2.275 -18.596 1.00 75.44 88 LEU A O 1
ATOM 731 N N . VAL A 1 89 ? 14.939 4.407 -18.501 1.00 74.44 89 VAL A N 1
ATOM 732 C CA . VAL A 1 89 ? 14.003 4.845 -19.542 1.00 74.44 89 VAL A CA 1
ATOM 733 C C . VAL A 1 89 ? 14.530 4.456 -20.916 1.00 74.44 89 VAL A C 1
ATOM 735 O O . VAL A 1 89 ? 13.797 3.868 -21.702 1.00 74.44 89 VAL A O 1
ATOM 738 N N . VAL A 1 90 ? 15.804 4.733 -21.196 1.00 79.19 90 VAL A N 1
ATOM 739 C CA . VAL A 1 90 ? 16.376 4.552 -22.538 1.00 79.19 90 VAL A CA 1
ATOM 740 C C . VAL A 1 90 ? 16.515 3.072 -22.899 1.00 79.19 90 VAL A C 1
ATOM 742 O O . VAL A 1 90 ? 16.041 2.655 -23.955 1.00 79.19 90 VAL A O 1
ATOM 745 N N . ASP A 1 91 ? 17.106 2.258 -22.019 1.00 81.44 91 ASP A N 1
ATOM 746 C CA . ASP A 1 91 ? 17.415 0.860 -22.344 1.00 81.44 91 ASP A CA 1
ATOM 747 C C . ASP A 1 91 ? 16.170 -0.038 -22.275 1.00 81.44 91 ASP A C 1
ATOM 749 O O . ASP A 1 91 ? 16.092 -1.045 -22.982 1.00 81.44 91 ASP A O 1
ATOM 753 N N . LEU A 1 92 ? 15.180 0.309 -21.442 1.00 89.25 92 LEU A N 1
ATOM 754 C CA . LEU A 1 92 ? 13.972 -0.504 -21.274 1.00 89.25 92 LEU A CA 1
ATOM 755 C C . LEU A 1 92 ? 12.797 -0.052 -22.137 1.00 89.25 92 LEU A C 1
ATOM 757 O O . LEU A 1 92 ? 11.820 -0.792 -22.215 1.00 89.25 92 LEU A O 1
ATOM 761 N N . GLN A 1 93 ? 12.866 1.094 -22.826 1.00 88.44 93 GLN A N 1
ATOM 762 C CA . GLN A 1 93 ? 11.737 1.588 -23.625 1.00 88.44 93 GLN A CA 1
ATOM 763 C C . GLN A 1 93 ? 11.229 0.537 -24.619 1.00 88.44 93 GLN A C 1
ATOM 765 O O . GLN A 1 93 ? 10.022 0.342 -24.761 1.00 88.44 93 GLN A O 1
ATOM 770 N N . HIS A 1 94 ? 12.144 -0.160 -25.299 1.00 89.00 94 HIS A N 1
ATOM 771 C CA . HIS A 1 94 ? 11.768 -1.213 -26.237 1.00 89.00 94 HIS A CA 1
ATOM 772 C C . HIS A 1 94 ? 11.142 -2.416 -25.524 1.00 89.00 94 HIS A C 1
ATOM 774 O O . HIS A 1 94 ? 10.128 -2.936 -25.985 1.00 89.00 94 HI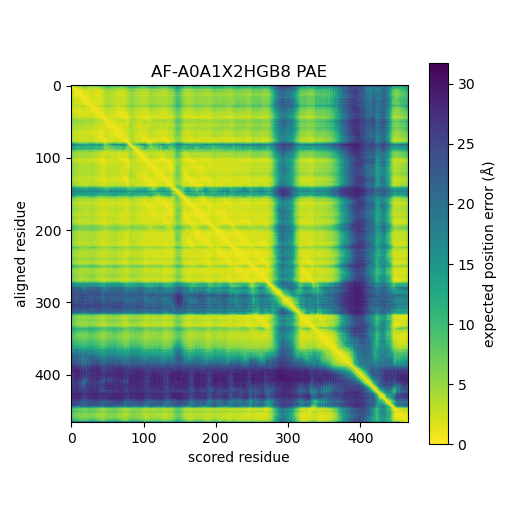S A O 1
ATOM 780 N N . LEU A 1 95 ? 11.702 -2.826 -24.380 1.00 91.88 95 LEU A N 1
ATOM 781 C CA . LEU A 1 95 ? 11.145 -3.911 -23.578 1.00 91.88 95 LEU A CA 1
ATOM 782 C C . LEU A 1 95 ? 9.725 -3.575 -23.115 1.00 91.88 95 LEU A C 1
ATOM 784 O O . LEU A 1 95 ? 8.816 -4.369 -23.327 1.00 91.88 95 LEU A O 1
ATOM 788 N N . PHE A 1 96 ? 9.511 -2.383 -22.560 1.00 93.12 96 PHE A N 1
ATOM 789 C CA . PHE A 1 96 ? 8.212 -1.931 -22.059 1.00 93.12 96 PHE A CA 1
ATOM 790 C C . PHE A 1 96 ? 7.134 -1.878 -23.139 1.00 93.12 96 PHE A C 1
ATOM 792 O O . PHE A 1 96 ? 5.989 -2.225 -22.868 1.00 93.12 96 PHE A O 1
ATOM 799 N N . ARG A 1 97 ? 7.498 -1.550 -24.385 1.00 91.56 97 ARG A N 1
ATOM 800 C CA . ARG A 1 97 ? 6.563 -1.638 -25.517 1.00 91.56 97 ARG A CA 1
ATOM 801 C C . ARG A 1 97 ? 6.083 -3.065 -25.792 1.00 91.56 97 ARG A C 1
ATOM 803 O O . ARG A 1 97 ? 5.012 -3.208 -26.373 1.00 91.56 97 ARG A O 1
ATOM 810 N N . MET A 1 98 ? 6.836 -4.092 -25.396 1.00 92.88 98 MET A N 1
ATOM 811 C CA . MET A 1 98 ? 6.432 -5.498 -25.522 1.00 92.88 98 MET A CA 1
ATOM 812 C C . MET A 1 98 ? 5.647 -6.005 -24.306 1.00 92.88 98 MET A C 1
ATOM 814 O O . MET A 1 98 ? 4.789 -6.865 -24.466 1.00 92.88 98 MET A O 1
ATOM 818 N N . ILE A 1 99 ? 5.897 -5.475 -23.104 1.00 94.69 99 ILE A N 1
ATOM 819 C CA . ILE A 1 99 ? 5.224 -5.890 -21.857 1.00 94.69 99 ILE A CA 1
ATOM 820 C C . ILE A 1 99 ? 4.182 -4.870 -21.392 1.00 94.69 99 ILE A C 1
ATOM 822 O O . ILE A 1 99 ? 4.233 -4.354 -20.281 1.00 94.69 99 ILE A O 1
ATOM 826 N N . GLN A 1 100 ? 3.197 -4.590 -22.242 1.00 93.81 100 GLN A N 1
ATOM 827 C CA . GLN A 1 100 ? 2.177 -3.570 -21.963 1.00 93.81 100 GLN A CA 1
ATOM 828 C C . GLN A 1 100 ? 1.123 -3.994 -20.931 1.00 93.81 100 GLN A C 1
ATOM 830 O O . GLN A 1 100 ? 0.331 -3.156 -20.528 1.00 93.81 100 GLN A O 1
ATOM 835 N N . HIS A 1 101 ? 1.092 -5.267 -20.516 1.00 96.19 101 HIS A N 1
ATOM 836 C CA . HIS A 1 101 ? 0.102 -5.822 -19.579 1.00 96.19 101 HIS A CA 1
ATOM 837 C C . HIS A 1 101 ? 0.623 -5.954 -18.139 1.00 96.19 101 HIS A C 1
ATOM 839 O O . HIS A 1 101 ? 0.151 -6.800 -17.373 1.00 96.19 101 HIS A O 1
ATOM 845 N N . VAL A 1 102 ? 1.620 -5.146 -17.779 1.00 97.75 102 VAL A N 1
ATOM 846 C CA . VAL A 1 102 ? 2.162 -5.084 -16.420 1.00 97.75 102 VAL A CA 1
ATOM 847 C C . VAL A 1 102 ? 1.174 -4.338 -15.522 1.00 97.75 102 VAL A C 1
ATOM 849 O O . VAL A 1 102 ? 0.841 -3.185 -15.780 1.00 97.75 102 VAL A O 1
ATOM 852 N N . HIS A 1 103 ? 0.730 -4.994 -14.455 1.00 98.25 103 HIS A N 1
ATOM 853 C CA . HIS A 1 103 ? -0.152 -4.427 -13.431 1.00 98.25 103 HIS A CA 1
ATOM 854 C C . HIS A 1 103 ? 0.643 -3.882 -12.247 1.00 98.25 103 HIS A C 1
ATOM 856 O O . HIS A 1 103 ? 0.340 -2.817 -11.719 1.00 98.25 103 HIS A O 1
ATOM 862 N N . THR A 1 104 ? 1.705 -4.588 -11.857 1.00 98.44 104 THR A N 1
ATOM 863 C CA . THR A 1 104 ? 2.560 -4.195 -10.736 1.00 98.44 104 THR A CA 1
ATOM 864 C C . THR A 1 104 ? 3.951 -3.836 -11.229 1.00 98.44 104 THR A C 1
ATOM 866 O O . THR A 1 104 ? 4.641 -4.670 -11.818 1.00 98.44 104 THR A O 1
ATOM 869 N N . LEU A 1 105 ? 4.386 -2.612 -10.938 1.00 98.12 105 LEU A N 1
ATOM 870 C CA . LEU A 1 105 ? 5.733 -2.134 -11.224 1.00 98.12 105 LEU A CA 1
ATOM 871 C C . LEU A 1 105 ? 6.458 -1.839 -9.909 1.00 98.12 105 LEU A C 1
ATOM 873 O O . LEU A 1 105 ? 6.006 -1.039 -9.093 1.00 98.12 105 LEU A O 1
ATOM 877 N N . THR A 1 106 ? 7.581 -2.515 -9.687 1.00 98.06 106 THR A N 1
ATOM 878 C CA . THR A 1 106 ? 8.401 -2.376 -8.480 1.00 98.06 106 THR A CA 1
ATOM 879 C C . THR A 1 106 ? 9.777 -1.832 -8.826 1.00 98.06 106 THR A C 1
ATOM 881 O O . THR A 1 106 ? 10.453 -2.378 -9.694 1.00 98.06 106 THR A O 1
ATOM 884 N N . PHE A 1 107 ? 10.213 -0.810 -8.101 1.00 97.12 107 PHE A N 1
ATOM 885 C CA . PHE A 1 107 ? 11.578 -0.300 -8.117 1.00 97.12 107 PHE A CA 1
ATOM 886 C C . PHE A 1 107 ? 12.266 -0.681 -6.810 1.00 97.12 107 PHE A C 1
ATOM 888 O O . PHE A 1 107 ? 11.721 -0.422 -5.735 1.00 97.12 107 PHE A O 1
ATOM 895 N N . SER A 1 108 ? 13.449 -1.283 -6.902 1.00 96.50 108 SER A N 1
ATOM 896 C CA . SER A 1 108 ? 14.235 -1.693 -5.740 1.00 96.50 108 SER A CA 1
ATOM 897 C C . SER A 1 108 ? 15.676 -1.195 -5.817 1.00 96.50 108 SER A C 1
ATOM 899 O O . SER A 1 108 ? 16.289 -1.213 -6.887 1.00 96.50 108 SER A O 1
ATOM 901 N N . ASP A 1 109 ? 16.227 -0.812 -4.667 1.00 95.06 109 ASP A N 1
ATOM 902 C CA . ASP A 1 109 ? 17.652 -0.513 -4.461 1.00 95.06 109 ASP A CA 1
ATOM 903 C C . ASP A 1 109 ? 18.189 0.676 -5.286 1.00 95.06 109 ASP A C 1
ATOM 905 O O . ASP A 1 109 ? 19.371 0.747 -5.622 1.00 95.06 109 ASP A O 1
ATOM 909 N N . PHE A 1 110 ? 17.335 1.644 -5.633 1.00 94.38 110 PHE A N 1
ATOM 910 C CA . PHE A 1 110 ? 17.768 2.848 -6.347 1.00 94.38 110 PHE A CA 1
ATOM 911 C C . PHE A 1 110 ? 18.328 3.902 -5.389 1.00 94.38 110 PHE A C 1
ATOM 913 O O . PHE A 1 110 ? 17.571 4.589 -4.709 1.00 94.38 110 PHE A O 1
ATOM 920 N N . GLN A 1 111 ? 19.647 4.116 -5.421 1.00 93.69 111 GLN A N 1
ATOM 921 C CA . GLN A 1 111 ? 20.299 5.199 -4.664 1.00 93.69 111 GLN A CA 1
ATOM 922 C C . GLN A 1 111 ? 19.800 6.600 -5.038 1.00 93.69 111 GLN A C 1
ATOM 924 O O . GLN A 1 111 ? 19.836 7.497 -4.203 1.00 93.69 111 GLN A O 1
ATOM 929 N N . VAL A 1 112 ? 19.383 6.783 -6.293 1.00 93.94 112 VAL A N 1
ATOM 930 C CA . VAL A 1 112 ? 18.734 7.993 -6.811 1.00 93.94 112 VAL A CA 1
ATOM 931 C C . VAL A 1 112 ? 17.762 7.571 -7.910 1.00 93.94 112 VAL A C 1
ATOM 933 O O . VAL A 1 112 ? 18.181 7.040 -8.947 1.00 93.94 112 VAL A O 1
ATOM 936 N N . LEU A 1 113 ? 16.470 7.815 -7.709 1.00 95.12 113 LEU A N 1
ATOM 937 C CA . LEU A 1 113 ? 15.410 7.540 -8.675 1.00 95.12 113 LEU A CA 1
ATOM 938 C C . LEU A 1 113 ? 14.640 8.829 -9.004 1.00 95.12 113 LEU A C 1
ATOM 940 O O . LEU A 1 113 ? 13.753 9.227 -8.247 1.00 95.12 113 LEU A O 1
ATOM 944 N N . PRO A 1 114 ? 14.955 9.476 -10.139 1.00 95.50 114 PRO A N 1
ATOM 945 C CA . PRO A 1 114 ? 14.241 10.659 -10.595 1.00 95.50 114 PRO A CA 1
ATOM 946 C C . PRO A 1 114 ? 12.760 10.382 -10.858 1.00 95.50 114 PRO A C 1
ATOM 948 O O . PRO A 1 114 ? 12.426 9.448 -11.596 1.00 95.50 114 PRO A O 1
ATOM 951 N N . ILE A 1 115 ? 11.871 11.232 -10.338 1.00 96.00 115 ILE A N 1
ATOM 952 C CA . ILE A 1 115 ? 10.426 11.094 -10.578 1.00 96.00 115 ILE A CA 1
ATOM 953 C C . ILE A 1 115 ? 10.071 11.243 -12.059 1.00 96.00 115 ILE A C 1
ATOM 955 O O . ILE A 1 115 ? 9.179 10.549 -12.542 1.00 96.00 115 ILE A O 1
ATOM 959 N N . ASP A 1 116 ? 10.803 12.060 -12.818 1.00 93.69 116 ASP A N 1
ATOM 960 C CA . ASP A 1 116 ? 10.582 12.200 -14.263 1.00 93.69 116 ASP A CA 1
ATOM 961 C C . ASP A 1 116 ? 10.767 10.872 -15.014 1.00 93.69 116 ASP A C 1
ATOM 963 O O . ASP A 1 116 ? 10.016 10.580 -15.949 1.00 93.69 116 ASP A O 1
ATOM 967 N N . ASN A 1 117 ? 11.698 10.022 -14.562 1.00 93.56 117 ASN A N 1
ATOM 968 C CA . ASN A 1 117 ? 11.883 8.697 -15.147 1.00 93.56 117 ASN A CA 1
ATOM 969 C C . ASN A 1 117 ? 10.652 7.829 -14.898 1.00 93.56 117 ASN A C 1
ATOM 971 O O . ASN A 1 117 ? 10.160 7.209 -15.835 1.00 93.56 117 ASN A O 1
ATOM 975 N N . ILE A 1 118 ? 10.120 7.827 -13.672 1.00 95.19 118 ILE A N 1
ATOM 976 C CA . ILE A 1 118 ? 8.901 7.086 -13.318 1.00 95.19 118 ILE A CA 1
ATOM 977 C C . ILE A 1 118 ? 7.716 7.618 -14.131 1.00 95.19 118 ILE A C 1
ATOM 979 O O . ILE A 1 118 ? 7.012 6.843 -14.774 1.00 95.19 118 ILE A O 1
ATOM 983 N N . ARG A 1 119 ? 7.535 8.942 -14.169 1.00 94.62 119 ARG A N 1
ATOM 984 C CA . ARG A 1 119 ? 6.459 9.622 -14.900 1.00 94.62 119 ARG A CA 1
ATOM 985 C C . ARG A 1 119 ? 6.456 9.256 -16.381 1.00 94.62 119 ARG A C 1
ATOM 987 O O . ARG A 1 119 ? 5.396 9.005 -16.946 1.00 94.62 119 ARG A O 1
ATOM 994 N N . SER A 1 120 ? 7.629 9.172 -17.011 1.00 93.19 120 SER A N 1
ATOM 995 C CA . SER A 1 120 ? 7.742 8.798 -18.427 1.00 93.19 120 SER A CA 1
ATOM 996 C C . SER A 1 120 ? 7.173 7.406 -18.740 1.00 93.19 120 SER A C 1
ATOM 998 O O . SER A 1 120 ? 6.716 7.165 -19.859 1.00 93.19 120 SER A O 1
ATOM 1000 N N . LEU A 1 121 ? 7.139 6.505 -17.750 1.00 94.50 121 LEU A N 1
ATOM 1001 C CA . LEU A 1 121 ? 6.614 5.151 -17.917 1.00 94.50 121 LEU A CA 1
ATOM 1002 C C . LEU A 1 121 ? 5.091 5.102 -17.956 1.00 94.50 121 LEU A C 1
ATOM 1004 O O . LEU A 1 121 ? 4.561 4.138 -18.499 1.00 94.50 121 LEU A O 1
ATOM 1008 N N . ALA A 1 122 ? 4.390 6.124 -17.459 1.00 95.25 122 ALA A N 1
ATOM 1009 C CA . ALA A 1 122 ? 2.927 6.159 -17.459 1.00 95.25 122 ALA A CA 1
ATOM 1010 C C . ALA A 1 122 ? 2.340 5.994 -18.871 1.00 95.25 122 ALA A C 1
ATOM 1012 O O . ALA A 1 122 ? 1.354 5.288 -19.063 1.00 95.25 122 ALA A O 1
ATOM 1013 N N . ASN A 1 123 ? 3.001 6.575 -19.876 1.00 93.19 123 ASN A N 1
ATOM 1014 C CA . ASN A 1 123 ? 2.586 6.465 -21.276 1.00 93.19 123 ASN A CA 1
ATOM 1015 C C . ASN A 1 123 ? 2.940 5.113 -21.912 1.00 93.19 123 ASN A C 1
ATOM 1017 O O . ASN A 1 123 ? 2.368 4.751 -22.937 1.00 93.19 123 ASN A O 1
ATOM 1021 N N . ILE A 1 124 ? 3.917 4.392 -21.358 1.00 94.50 124 ILE A N 1
ATOM 1022 C CA . ILE A 1 124 ? 4.435 3.146 -21.940 1.00 94.50 124 ILE A CA 1
ATOM 1023 C C . ILE A 1 124 ? 3.766 1.926 -21.297 1.00 94.50 124 ILE A C 1
ATOM 1025 O O . ILE A 1 124 ? 3.523 0.928 -21.972 1.00 94.50 124 ILE A O 1
ATOM 1029 N N . LEU A 1 125 ? 3.452 2.017 -20.005 1.00 96.19 125 LEU A N 1
ATOM 1030 C CA . LEU A 1 125 ? 2.856 0.960 -19.193 1.00 96.19 125 LEU A CA 1
ATOM 1031 C C . LEU A 1 125 ? 1.501 1.429 -18.630 1.00 96.19 125 LEU A C 1
ATOM 1033 O O . LEU A 1 125 ? 1.359 1.605 -17.417 1.00 96.19 125 LEU A O 1
ATOM 1037 N N . PRO A 1 126 ? 0.490 1.646 -19.491 1.00 96.06 126 PRO A N 1
ATOM 1038 C CA . PRO A 1 126 ? -0.780 2.238 -19.079 1.00 96.06 126 PRO A CA 1
ATOM 1039 C C . PRO A 1 126 ? -1.594 1.337 -18.140 1.00 96.06 126 PRO A C 1
ATOM 1041 O O . PRO A 1 126 ? -2.468 1.832 -17.436 1.00 96.06 126 PRO A O 1
ATOM 1044 N N . THR A 1 127 ? -1.340 0.024 -18.108 1.00 97.50 127 THR A N 1
ATOM 1045 C CA . THR A 1 127 ? -2.080 -0.932 -17.262 1.00 97.50 127 THR A CA 1
ATOM 1046 C C . THR A 1 127 ? -1.581 -1.006 -15.822 1.00 97.50 127 THR A C 1
ATOM 1048 O O . THR A 1 127 ? -2.149 -1.765 -15.042 1.00 97.50 127 THR A O 1
ATOM 1051 N N . VAL A 1 128 ? -0.522 -0.271 -15.467 1.00 98.25 128 VAL A N 1
ATOM 1052 C CA . VAL A 1 128 ? 0.038 -0.314 -14.112 1.00 98.25 128 VAL A CA 1
ATOM 1053 C C . VAL A 1 128 ? -0.988 0.233 -13.126 1.00 98.25 128 VAL A C 1
ATOM 1055 O O . VAL A 1 128 ? -1.338 1.412 -13.170 1.00 98.25 128 VAL A O 1
ATOM 1058 N N . ASP A 1 129 ? -1.442 -0.640 -12.230 1.00 98.50 129 ASP A N 1
ATOM 1059 C CA . ASP A 1 129 ? -2.372 -0.325 -11.149 1.00 98.50 129 ASP A CA 1
ATOM 1060 C C . ASP A 1 129 ? -1.683 -0.224 -9.777 1.00 98.50 129 ASP A C 1
ATOM 1062 O O . ASP A 1 129 ? -2.198 0.438 -8.870 1.00 98.50 129 ASP A O 1
ATOM 1066 N N . HIS A 1 130 ? -0.489 -0.812 -9.636 1.00 98.56 130 HIS A N 1
ATOM 1067 C CA . HIS A 1 130 ? 0.279 -0.834 -8.394 1.00 98.56 130 HIS A CA 1
ATOM 1068 C C . HIS A 1 130 ? 1.736 -0.428 -8.614 1.00 98.56 130 HIS A C 1
ATOM 1070 O O . HIS A 1 130 ? 2.507 -1.142 -9.260 1.00 98.56 130 HIS A O 1
ATOM 1076 N N . LEU A 1 131 ? 2.132 0.689 -8.002 1.00 98.56 131 LEU A N 1
ATOM 1077 C CA . LEU A 1 131 ? 3.523 1.128 -7.911 1.00 98.56 131 LEU A CA 1
ATOM 1078 C C . LEU A 1 131 ? 4.122 0.789 -6.547 1.00 98.56 131 LEU A C 1
ATOM 1080 O O . LEU A 1 131 ? 3.538 1.082 -5.502 1.00 98.56 131 LEU A O 1
ATOM 1084 N N . GLN A 1 132 ? 5.314 0.195 -6.561 1.00 98.62 132 GLN A N 1
ATOM 1085 C CA . GLN A 1 132 ? 6.058 -0.145 -5.352 1.00 98.62 132 GLN A CA 1
ATOM 1086 C C . GLN A 1 132 ? 7.487 0.384 -5.411 1.00 98.62 132 GLN A C 1
ATOM 1088 O O . GLN A 1 132 ? 8.173 0.231 -6.420 1.00 98.62 132 GLN A O 1
ATOM 1093 N N . PHE A 1 133 ? 7.953 0.928 -4.293 1.00 98.06 133 PHE A N 1
ATOM 1094 C CA . PHE A 1 133 ? 9.310 1.425 -4.120 1.00 98.06 133 PHE A CA 1
ATOM 1095 C C . PHE A 1 133 ? 9.915 0.792 -2.873 1.00 98.06 133 PHE A C 1
ATOM 1097 O O . PHE A 1 133 ? 9.307 0.806 -1.801 1.00 98.06 133 PHE A O 1
ATOM 1104 N N . ARG A 1 134 ? 11.092 0.186 -3.028 1.00 97.38 134 ARG A N 1
ATOM 1105 C CA . ARG A 1 1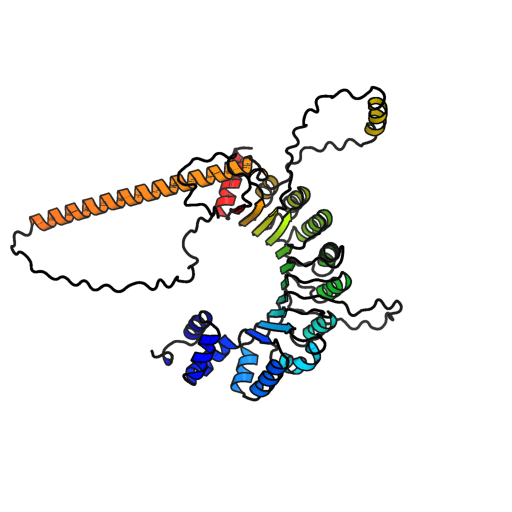34 ? 11.795 -0.536 -1.966 1.00 97.38 134 ARG A CA 1
ATOM 1106 C C . ARG A 1 134 ? 13.238 -0.067 -1.906 1.00 97.38 134 ARG A C 1
ATOM 1108 O O . ARG A 1 134 ? 13.926 -0.134 -2.919 1.00 97.38 134 ARG A O 1
ATOM 1115 N N . TYR A 1 135 ? 13.706 0.399 -0.752 1.00 96.62 135 TYR A N 1
ATOM 1116 C CA . TYR A 1 135 ? 15.106 0.831 -0.596 1.00 96.62 135 TYR A CA 1
ATOM 1117 C C . TYR A 1 135 ? 15.535 1.859 -1.661 1.00 96.62 135 TYR A C 1
ATOM 1119 O O . TYR A 1 135 ? 16.635 1.799 -2.207 1.00 96.62 135 TYR A O 1
ATOM 1127 N N . CYS A 1 136 ? 14.619 2.759 -2.026 1.00 96.12 136 CYS A N 1
ATOM 1128 C CA . CYS A 1 136 ? 14.844 3.790 -3.036 1.00 96.12 136 CYS A CA 1
ATOM 1129 C C . CYS A 1 136 ? 15.082 5.157 -2.380 1.00 96.12 136 CYS A C 1
ATOM 1131 O O . CYS A 1 136 ? 14.656 5.392 -1.255 1.00 96.12 136 CYS A O 1
ATOM 1133 N N . ASN A 1 137 ? 15.693 6.083 -3.108 1.00 96.38 137 ASN A N 1
ATOM 1134 C CA . ASN A 1 137 ? 15.723 7.503 -2.766 1.00 96.38 137 ASN A CA 1
ATOM 1135 C C . ASN A 1 137 ? 15.151 8.293 -3.947 1.00 96.38 137 ASN A C 1
ATOM 1137 O O . ASN A 1 137 ? 15.725 8.292 -5.039 1.00 96.38 137 ASN A O 1
ATOM 1141 N N . LEU A 1 138 ? 13.977 8.883 -3.747 1.00 96.94 138 LEU A N 1
ATOM 1142 C CA . LEU A 1 138 ? 13.230 9.583 -4.783 1.00 96.94 138 LEU A CA 1
ATOM 1143 C C . LEU A 1 138 ? 13.672 11.043 -4.861 1.00 96.94 138 LEU A C 1
ATOM 1145 O O . LEU A 1 138 ? 13.626 11.768 -3.867 1.00 96.94 138 LEU A O 1
ATOM 1149 N N . GLU A 1 139 ? 14.019 11.493 -6.064 1.00 95.94 139 GLU A N 1
ATOM 1150 C CA . GLU A 1 139 ? 14.471 12.865 -6.301 1.00 95.94 139 GLU A CA 1
ATOM 1151 C C . GLU A 1 139 ? 13.613 13.559 -7.360 1.00 95.94 139 GLU A C 1
ATOM 1153 O O . GLU A 1 139 ? 13.249 12.972 -8.385 1.00 95.94 139 GLU A O 1
ATOM 1158 N N . SER A 1 140 ? 13.299 14.835 -7.123 1.00 95.50 140 SER A N 1
ATOM 1159 C CA . SER A 1 140 ? 12.739 15.696 -8.162 1.00 95.50 140 SER A CA 1
ATOM 1160 C C . SER A 1 140 ? 13.879 16.335 -8.947 1.00 95.50 140 SER A C 1
ATOM 1162 O O . SER A 1 140 ? 14.802 16.923 -8.389 1.00 95.50 140 SER A O 1
ATOM 1164 N N . THR A 1 141 ? 13.802 16.223 -10.264 1.00 91.12 141 THR A N 1
ATOM 1165 C CA . THR A 1 141 ? 14.718 16.833 -11.238 1.00 91.12 141 THR A CA 1
ATOM 1166 C C . THR A 1 141 ? 14.377 18.288 -11.530 1.00 91.12 141 THR A C 1
ATOM 1168 O O . THR A 1 141 ? 15.183 19.002 -12.136 1.00 91.12 141 THR A O 1
ATOM 1171 N N . LYS A 1 142 ? 13.196 18.753 -11.106 1.00 85.12 142 LYS A N 1
ATOM 1172 C CA . LYS A 1 142 ? 12.799 20.149 -11.245 1.00 85.12 142 LYS A CA 1
ATOM 1173 C C . LYS A 1 142 ? 13.601 20.974 -10.252 1.00 85.12 142 LYS A C 1
ATOM 1175 O O . LYS A 1 142 ? 13.199 21.193 -9.114 1.00 85.12 142 LYS A O 1
ATOM 1180 N N . THR A 1 143 ? 14.746 21.471 -10.708 1.00 76.56 143 THR A N 1
ATOM 1181 C CA . THR A 1 143 ? 15.325 22.654 -10.074 1.00 76.56 143 THR A CA 1
ATOM 1182 C C . THR A 1 143 ? 14.266 23.757 -10.146 1.00 76.56 143 THR A C 1
ATOM 1184 O O . THR A 1 143 ? 13.708 23.968 -11.228 1.00 76.56 143 THR A O 1
ATOM 1187 N N . PRO A 1 144 ? 13.922 24.419 -9.028 1.00 69.94 144 PRO A N 1
ATOM 1188 C CA . PRO A 1 144 ? 12.975 25.523 -9.030 1.00 69.94 144 PRO A CA 1
ATOM 1189 C C . PRO A 1 144 ? 13.590 26.663 -9.839 1.00 69.94 144 PRO A C 1
ATOM 1191 O O . PRO A 1 144 ? 14.307 27.509 -9.315 1.00 69.94 144 PRO A O 1
ATOM 1194 N N . LYS A 1 145 ? 13.388 26.646 -11.157 1.00 72.50 145 LYS A N 1
ATOM 1195 C CA . LYS A 1 145 ? 13.783 27.743 -12.028 1.00 72.50 145 LYS A CA 1
ATOM 1196 C C . LYS A 1 145 ? 12.723 28.832 -11.863 1.00 72.50 145 LYS A C 1
ATOM 1198 O O . LYS A 1 145 ? 11.575 28.589 -12.234 1.00 72.50 145 LYS A O 1
ATOM 1203 N N . PRO A 1 146 ? 13.072 30.021 -11.342 1.00 68.44 146 PRO A N 1
ATOM 1204 C CA . PRO A 1 146 ? 12.108 31.072 -10.997 1.00 68.44 146 PRO A CA 1
ATOM 1205 C C . PRO A 1 146 ? 11.426 31.757 -12.201 1.00 68.44 146 PRO A C 1
ATOM 1207 O O . PRO A 1 146 ? 10.730 32.750 -12.022 1.00 68.44 146 PRO A O 1
ATOM 1210 N N . HIS A 1 147 ? 11.584 31.243 -13.426 1.00 67.81 147 HIS A N 1
ATOM 1211 C CA . HIS A 1 147 ? 11.103 31.882 -14.656 1.00 67.81 147 HIS A CA 1
ATOM 1212 C C . HIS A 1 147 ? 10.497 30.878 -15.646 1.00 67.81 147 HIS A C 1
ATOM 1214 O O . HIS A 1 147 ? 10.831 30.891 -16.830 1.00 67.81 147 HIS A O 1
ATOM 1220 N N . HIS A 1 148 ? 9.641 29.964 -15.175 1.00 58.25 148 HIS A N 1
ATOM 1221 C CA . HIS A 1 148 ? 8.882 29.126 -16.100 1.00 58.25 148 HIS A CA 1
ATOM 1222 C C . HIS A 1 148 ? 7.725 29.914 -16.719 1.00 58.25 148 HIS A C 1
ATOM 1224 O O . HIS A 1 148 ? 6.790 30.335 -16.045 1.00 58.25 148 HIS A O 1
ATOM 1230 N N . ASP A 1 149 ? 7.857 30.098 -18.027 1.00 74.25 149 ASP A N 1
ATOM 1231 C CA . ASP A 1 149 ? 6.887 30.662 -18.950 1.00 74.25 149 ASP A CA 1
ATOM 1232 C C . ASP A 1 149 ? 5.514 29.965 -18.778 1.00 74.25 149 ASP A C 1
ATOM 1234 O O . ASP A 1 149 ? 5.436 28.739 -18.940 1.00 74.25 149 ASP A O 1
ATOM 1238 N N . PRO A 1 150 ? 4.429 30.693 -18.444 1.00 75.44 150 PRO A N 1
ATOM 1239 C CA . PRO A 1 150 ? 3.089 30.130 -18.231 1.00 75.44 150 PRO A CA 1
ATOM 1240 C C . PRO A 1 150 ? 2.470 29.518 -19.501 1.00 75.44 150 PRO A C 1
ATOM 1242 O O . PRO A 1 150 ? 1.332 29.071 -19.487 1.00 75.44 150 PRO A O 1
ATOM 1245 N N . SER A 1 151 ? 3.189 29.485 -20.620 1.00 74.94 151 SER A N 1
ATOM 1246 C CA . SER A 1 151 ? 2.708 28.958 -21.897 1.00 74.94 151 SER A CA 1
ATOM 1247 C C . SER A 1 151 ? 2.994 27.462 -22.121 1.00 74.94 151 SER A C 1
ATOM 1249 O O . SER A 1 151 ? 2.369 26.848 -22.984 1.00 74.94 151 SER A O 1
ATOM 1251 N N . SER A 1 152 ? 3.864 26.817 -21.331 1.00 71.25 152 SER A N 1
ATOM 1252 C CA . SER A 1 152 ? 4.209 25.392 -21.508 1.00 71.25 152 SER A CA 1
ATOM 1253 C C . SER A 1 152 ? 3.310 24.441 -20.694 1.00 71.25 152 SER A C 1
ATOM 1255 O O . SER A 1 152 ? 3.794 23.590 -19.945 1.00 71.25 152 SER A O 1
ATOM 1257 N N . HIS A 1 153 ? 1.988 24.556 -20.844 1.00 71.25 153 HIS A N 1
ATOM 1258 C CA . HIS A 1 153 ? 0.992 23.694 -20.187 1.00 71.25 153 HIS A CA 1
ATOM 1259 C C . HIS A 1 153 ? 0.743 22.372 -20.938 1.00 71.25 153 HIS A C 1
ATOM 1261 O O . HIS A 1 153 ? -0.399 22.016 -21.227 1.00 71.25 153 HIS A O 1
ATOM 1267 N N . MET A 1 154 ? 1.791 21.609 -21.261 1.00 80.06 154 MET A N 1
ATOM 1268 C CA . MET A 1 154 ? 1.560 20.222 -21.679 1.00 80.06 154 MET A CA 1
ATOM 1269 C C . MET A 1 154 ? 1.111 19.407 -20.457 1.00 80.06 154 MET A C 1
ATOM 1271 O O . MET A 1 154 ? 1.788 19.463 -19.425 1.00 80.06 154 MET A O 1
ATOM 1275 N N . PRO A 1 155 ? -0.010 18.660 -20.535 1.00 86.06 155 PRO A N 1
ATOM 1276 C CA . PRO A 1 155 ? -0.463 17.837 -19.425 1.00 86.06 155 PRO A CA 1
ATOM 1277 C C . PRO A 1 155 ? 0.624 16.817 -19.085 1.00 86.06 155 PRO A C 1
ATOM 1279 O O . PRO A 1 155 ? 1.129 16.103 -19.955 1.00 86.06 155 PRO A O 1
ATOM 1282 N N . LEU A 1 156 ? 1.017 16.783 -17.813 1.00 90.50 156 LEU A N 1
ATOM 1283 C CA . LEU A 1 156 ? 2.006 15.827 -17.336 1.00 90.50 156 LEU A CA 1
ATOM 1284 C C . LEU A 1 156 ? 1.442 14.403 -17.487 1.00 90.50 156 LEU A C 1
ATOM 1286 O O . LEU A 1 156 ? 0.260 14.200 -17.210 1.00 90.50 156 LEU A O 1
ATOM 1290 N N . PRO A 1 157 ? 2.248 13.413 -17.913 1.00 94.56 157 PRO A N 1
ATOM 1291 C CA . PRO A 1 157 ? 1.815 12.020 -17.940 1.00 94.56 157 PRO A CA 1
ATOM 1292 C C . PRO A 1 157 ? 1.383 11.539 -16.551 1.00 94.56 157 PRO A C 1
ATOM 1294 O O . PRO A 1 157 ? 2.054 11.818 -15.557 1.00 94.56 157 PRO A O 1
ATOM 1297 N N . VAL A 1 158 ? 0.281 10.792 -16.496 1.00 96.94 158 VAL A N 1
ATOM 1298 C CA . VAL A 1 158 ? -0.346 10.293 -15.263 1.00 96.94 158 VAL A CA 1
ATOM 1299 C C . VAL A 1 158 ? -0.613 8.799 -15.410 1.00 96.94 158 VAL A C 1
ATOM 1301 O O . VAL A 1 158 ? -1.064 8.356 -16.468 1.00 96.94 158 VAL A O 1
ATOM 1304 N N . PHE A 1 159 ? -0.386 8.017 -14.353 1.00 97.25 159 PHE A N 1
ATOM 1305 C CA . PHE A 1 159 ? -0.789 6.611 -14.326 1.00 97.25 159 PHE A CA 1
ATOM 1306 C C . PHE A 1 159 ? -2.295 6.512 -14.060 1.00 97.25 159 PHE A C 1
ATOM 1308 O O . PHE A 1 159 ? -2.737 6.420 -12.918 1.00 97.25 159 PHE A O 1
ATOM 1315 N N . GLN A 1 160 ? -3.086 6.531 -15.133 1.00 96.94 160 GLN A N 1
ATOM 1316 C CA . GLN A 1 160 ? -4.554 6.561 -15.067 1.00 96.94 160 GLN A CA 1
ATOM 1317 C C . GLN A 1 160 ? -5.163 5.368 -14.312 1.00 96.94 160 GLN A C 1
ATOM 1319 O O . GLN A 1 160 ? -6.216 5.499 -13.701 1.00 96.94 160 GLN A O 1
ATOM 1324 N N . ASN A 1 161 ? -4.501 4.210 -14.324 1.00 97.88 161 ASN A N 1
ATOM 1325 C CA . ASN A 1 161 ? -5.000 3.002 -13.665 1.00 97.88 161 ASN A CA 1
ATOM 1326 C C . ASN A 1 161 ? -4.385 2.763 -12.279 1.00 97.88 161 ASN A C 1
ATOM 1328 O O . ASN A 1 161 ? -4.807 1.840 -11.583 1.00 97.88 161 ASN A O 1
ATOM 1332 N N . ALA A 1 162 ? -3.407 3.578 -11.862 1.00 98.50 162 ALA A N 1
ATOM 1333 C CA . ALA A 1 162 ? -2.727 3.392 -10.589 1.00 98.50 162 ALA A CA 1
ATOM 1334 C C . ALA A 1 162 ? -3.657 3.701 -9.414 1.00 98.50 162 ALA A C 1
ATOM 1336 O O . ALA A 1 162 ? -3.988 4.853 -9.140 1.00 98.50 162 ALA A O 1
ATOM 1337 N N . THR A 1 163 ? -4.028 2.644 -8.696 1.00 98.62 163 THR A N 1
ATOM 1338 C CA . THR A 1 163 ? -4.872 2.693 -7.496 1.00 98.62 163 THR A CA 1
ATOM 1339 C C . THR A 1 163 ? -4.084 2.379 -6.229 1.00 98.62 163 THR A C 1
ATOM 1341 O O . THR A 1 163 ? -4.564 2.658 -5.130 1.00 98.62 163 THR A O 1
ATOM 1344 N N . LYS A 1 164 ? -2.869 1.826 -6.351 1.00 98.75 164 LYS A N 1
ATOM 1345 C CA . LYS A 1 164 ? -2.050 1.399 -5.212 1.00 98.75 164 LYS A CA 1
ATOM 1346 C C . LYS A 1 164 ? -0.645 1.982 -5.264 1.00 98.75 164 LYS A C 1
ATOM 1348 O O . LYS A 1 164 ? 0.063 1.846 -6.263 1.00 98.75 164 LYS A O 1
ATOM 1353 N N . LEU A 1 165 ? -0.212 2.541 -4.139 1.00 98.69 165 LEU A N 1
ATOM 1354 C CA . LEU A 1 165 ? 1.153 2.998 -3.909 1.00 98.69 165 LEU A CA 1
ATOM 1355 C C . LEU A 1 165 ? 1.712 2.345 -2.645 1.00 98.69 165 LEU A C 1
ATOM 1357 O O . LEU A 1 165 ? 1.063 2.337 -1.599 1.00 98.69 165 LEU A O 1
ATOM 1361 N N . SER A 1 166 ? 2.927 1.809 -2.723 1.00 98.62 166 SER A N 1
ATOM 1362 C CA . SER A 1 166 ? 3.635 1.279 -1.555 1.00 98.62 166 SER A CA 1
ATOM 1363 C C . SER A 1 166 ? 5.079 1.762 -1.528 1.00 98.62 166 SER A C 1
ATOM 1365 O O . SER A 1 166 ? 5.838 1.516 -2.462 1.00 98.62 166 SER A O 1
ATOM 1367 N N . LEU A 1 167 ? 5.458 2.424 -0.440 1.00 98.31 167 LEU A N 1
ATOM 1368 C CA . LEU A 1 167 ? 6.813 2.878 -0.156 1.00 98.31 167 LEU A CA 1
ATOM 1369 C C . LEU A 1 167 ? 7.347 2.058 1.014 1.00 98.31 167 LEU A C 1
ATOM 1371 O O . LEU A 1 167 ? 6.710 1.981 2.058 1.00 98.31 167 LEU A O 1
ATOM 1375 N N . SER A 1 168 ? 8.498 1.417 0.864 1.00 97.38 168 SER A N 1
ATOM 1376 C CA . SER A 1 168 ? 9.122 0.637 1.936 1.00 97.38 168 SER A CA 1
ATOM 1377 C C . SER A 1 168 ? 10.607 0.943 1.975 1.00 97.38 168 SER A C 1
ATOM 1379 O O . SER A 1 168 ? 11.296 0.778 0.971 1.00 97.38 168 SER A O 1
ATOM 1381 N N . TRP A 1 169 ? 11.105 1.432 3.109 1.00 97.31 169 TRP A N 1
ATOM 1382 C CA . TRP A 1 169 ? 12.486 1.905 3.245 1.00 97.31 169 TRP A CA 1
ATOM 1383 C C . TRP A 1 169 ? 12.881 2.890 2.139 1.00 97.31 169 TRP A C 1
ATOM 1385 O O . TRP A 1 169 ? 13.987 2.836 1.615 1.00 97.31 169 TRP A O 1
ATOM 1395 N N . THR A 1 170 ? 11.937 3.738 1.725 1.00 97.12 170 THR A N 1
ATOM 1396 C CA . THR A 1 170 ? 12.116 4.663 0.604 1.00 97.12 170 THR A CA 1
ATOM 1397 C C . THR A 1 170 ? 12.209 6.088 1.122 1.00 97.12 170 THR A C 1
ATOM 1399 O O . THR A 1 170 ? 11.271 6.583 1.745 1.00 97.12 170 THR A O 1
ATOM 1402 N N . ASP A 1 171 ? 13.342 6.729 0.862 1.00 97.25 171 ASP A N 1
ATOM 1403 C CA . ASP A 1 171 ? 13.592 8.128 1.192 1.00 97.25 171 ASP A CA 1
ATOM 1404 C C . ASP A 1 171 ? 13.073 9.036 0.069 1.00 97.25 171 ASP A C 1
ATOM 1406 O O . ASP A 1 171 ? 13.019 8.645 -1.100 1.00 97.25 171 ASP A O 1
ATOM 1410 N N . PHE A 1 172 ? 12.650 10.244 0.425 1.00 97.56 172 PHE A N 1
ATOM 1411 C CA . PHE A 1 172 ? 12.138 11.241 -0.510 1.00 97.56 172 PHE A CA 1
ATOM 1412 C C . PHE A 1 172 ? 12.205 12.633 0.122 1.00 97.56 172 PHE A C 1
ATOM 1414 O O . PHE A 1 172 ? 12.115 12.774 1.340 1.00 97.56 172 PHE A O 1
ATOM 1421 N N . GLY A 1 173 ? 12.323 13.663 -0.713 1.00 96.56 173 GLY A N 1
ATOM 1422 C CA . GLY A 1 173 ? 12.048 15.047 -0.321 1.00 96.56 173 GLY A CA 1
ATOM 1423 C C . GLY A 1 173 ? 10.616 15.460 -0.667 1.00 96.56 173 GLY A C 1
ATOM 1424 O O . GLY A 1 173 ? 9.954 14.810 -1.480 1.00 96.56 173 GLY A O 1
ATOM 1425 N N . GLU A 1 174 ? 10.161 16.583 -0.110 1.00 96.44 174 GLU A N 1
ATOM 1426 C CA . GLU A 1 174 ? 8.837 17.151 -0.403 1.00 96.44 174 GLU A CA 1
ATOM 1427 C C . GLU A 1 174 ? 8.571 17.323 -1.916 1.00 96.44 174 GLU A C 1
ATOM 1429 O O . GLU A 1 174 ? 7.566 16.789 -2.389 1.00 96.44 174 GLU A O 1
ATOM 1434 N N . PRO A 1 175 ? 9.466 17.930 -2.731 1.00 96.69 175 PRO A N 1
ATOM 1435 C CA . PRO A 1 175 ? 9.207 18.103 -4.163 1.00 96.69 175 PRO A CA 1
ATOM 1436 C C . PRO A 1 175 ? 9.029 16.780 -4.916 1.00 96.69 175 PRO A C 1
ATOM 1438 O O . PRO A 1 175 ? 8.187 16.680 -5.807 1.00 96.69 175 PRO A O 1
ATOM 1441 N N . ALA A 1 176 ? 9.801 15.751 -4.546 1.00 97.00 176 ALA A N 1
ATOM 1442 C CA . ALA A 1 176 ? 9.708 14.429 -5.158 1.00 97.00 176 ALA A CA 1
ATOM 1443 C C . ALA A 1 176 ? 8.367 13.762 -4.832 1.00 97.00 176 ALA A C 1
ATOM 1445 O O . ALA A 1 176 ? 7.746 13.164 -5.710 1.00 97.00 176 ALA A O 1
ATOM 1446 N N . MET A 1 177 ? 7.894 13.900 -3.590 1.00 97.94 177 MET A N 1
ATOM 1447 C CA . MET A 1 177 ? 6.598 13.361 -3.195 1.00 97.94 177 MET A CA 1
ATOM 1448 C C . MET A 1 177 ? 5.444 14.077 -3.905 1.00 97.94 177 MET A C 1
ATOM 1450 O O . MET A 1 177 ? 4.559 13.413 -4.441 1.00 97.94 177 MET A O 1
ATOM 1454 N N . THR A 1 178 ? 5.483 15.410 -3.988 1.00 97.31 178 THR A N 1
ATOM 1455 C CA . THR A 1 178 ? 4.503 16.201 -4.749 1.00 97.31 178 THR A CA 1
ATOM 1456 C C . THR A 1 178 ? 4.441 15.761 -6.203 1.00 97.31 178 THR A C 1
ATOM 1458 O O . THR A 1 178 ? 3.367 15.447 -6.717 1.00 97.31 178 THR A O 1
ATOM 1461 N N . ASP A 1 179 ? 5.599 15.681 -6.861 1.00 96.62 179 ASP A N 1
ATOM 1462 C CA . ASP A 1 179 ? 5.699 15.249 -8.250 1.00 96.62 179 ASP A CA 1
ATOM 1463 C C . ASP A 1 179 ? 5.185 13.816 -8.455 1.00 96.62 179 ASP A C 1
ATOM 1465 O O . ASP A 1 179 ? 4.570 13.548 -9.491 1.00 96.62 179 ASP A O 1
ATOM 1469 N N . LEU A 1 180 ? 5.433 12.904 -7.506 1.00 97.88 180 LEU A N 1
ATOM 1470 C CA . LEU A 1 180 ? 4.965 11.518 -7.568 1.00 97.88 180 LEU A CA 1
ATOM 1471 C C . LEU A 1 180 ? 3.444 11.439 -7.418 1.00 97.88 180 LEU A C 1
ATOM 1473 O O . LEU A 1 180 ? 2.782 10.836 -8.260 1.00 97.88 180 LEU A O 1
ATOM 1477 N N . LEU A 1 181 ? 2.886 12.059 -6.377 1.00 98.00 181 LEU A N 1
ATOM 1478 C CA . LEU A 1 181 ? 1.452 12.000 -6.080 1.00 98.00 181 LEU A CA 1
ATOM 1479 C C . LEU A 1 181 ? 0.615 12.727 -7.141 1.00 98.00 181 LEU A C 1
ATOM 1481 O O . LEU A 1 181 ? -0.460 12.249 -7.496 1.00 98.00 181 LEU A O 1
ATOM 1485 N N . CYS A 1 182 ? 1.144 13.793 -7.754 1.00 97.00 182 CYS A N 1
ATOM 1486 C CA . CYS A 1 182 ? 0.540 14.418 -8.937 1.00 97.00 182 CYS A CA 1
ATOM 1487 C C . CYS A 1 182 ? 0.354 13.435 -10.108 1.00 97.00 182 CYS A C 1
ATOM 1489 O O . CYS A 1 182 ? -0.558 13.601 -10.915 1.00 97.00 182 CYS A O 1
ATOM 1491 N N . CYS A 1 183 ? 1.209 12.413 -10.225 1.00 97.62 183 CYS A N 1
ATOM 1492 C CA . CYS A 1 183 ? 1.109 11.398 -11.276 1.00 97.62 183 CYS A CA 1
ATOM 1493 C C . CYS A 1 183 ? 0.117 10.273 -10.933 1.00 97.62 183 CYS A C 1
ATOM 1495 O O . CYS A 1 183 ? -0.030 9.351 -11.738 1.00 97.62 183 CYS A O 1
ATOM 1497 N N . LEU A 1 184 ? -0.522 10.318 -9.754 1.00 98.19 184 LEU A N 1
ATOM 1498 C CA . LEU A 1 184 ? -1.335 9.242 -9.176 1.00 98.19 184 LEU A CA 1
ATOM 1499 C C . LEU A 1 184 ? -2.666 9.761 -8.572 1.00 98.19 184 LEU A C 1
ATOM 1501 O O . LEU A 1 184 ? -2.960 9.521 -7.400 1.00 98.19 184 LEU A O 1
ATOM 1505 N N . PRO A 1 185 ? -3.526 10.450 -9.343 1.00 98.00 185 PRO A N 1
ATOM 1506 C CA . PRO A 1 185 ? -4.744 11.084 -8.827 1.00 98.00 185 PRO A CA 1
ATOM 1507 C C . PRO A 1 185 ? -5.863 10.101 -8.442 1.00 98.00 185 PRO A C 1
ATOM 1509 O O . PRO A 1 185 ? -6.912 10.504 -7.935 1.00 98.00 185 PRO A O 1
ATOM 1512 N N . HIS A 1 186 ? -5.691 8.809 -8.726 1.00 98.44 186 HIS A N 1
ATOM 1513 C CA . HIS A 1 186 ? -6.700 7.766 -8.519 1.00 98.44 186 HIS A CA 1
ATOM 1514 C C . HIS A 1 186 ? -6.302 6.746 -7.448 1.00 98.44 186 HIS A C 1
ATOM 1516 O O . HIS A 1 186 ? -6.885 5.667 -7.386 1.00 98.44 186 HIS A O 1
ATOM 1522 N N . LEU A 1 187 ? -5.340 7.087 -6.582 1.00 98.75 187 LEU A N 1
ATOM 1523 C CA . LEU A 1 187 ? -4.956 6.211 -5.478 1.00 98.75 187 LEU A CA 1
ATOM 1524 C C . LEU A 1 187 ? -6.124 5.960 -4.521 1.00 98.75 187 LEU A C 1
ATOM 1526 O O . LEU A 1 187 ? -6.746 6.887 -4.004 1.00 98.75 187 LEU A O 1
ATOM 1530 N N . GLU A 1 188 ? -6.351 4.678 -4.254 1.00 98.69 188 GLU A N 1
ATOM 1531 C CA . GLU A 1 188 ? -7.288 4.162 -3.259 1.00 98.69 188 GLU A CA 1
ATOM 1532 C C . GLU A 1 188 ? -6.544 3.501 -2.092 1.00 98.69 188 GLU A C 1
ATOM 1534 O O . GLU A 1 188 ? -7.026 3.517 -0.961 1.00 98.69 188 GLU A O 1
ATOM 1539 N N . THR A 1 189 ? -5.360 2.932 -2.345 1.00 98.69 189 THR A N 1
ATOM 1540 C CA . THR A 1 189 ? -4.503 2.306 -1.334 1.00 98.69 189 THR A CA 1
ATOM 1541 C C . THR A 1 189 ? -3.138 2.976 -1.292 1.00 98.69 189 THR A C 1
ATOM 1543 O O . THR A 1 189 ? -2.412 2.991 -2.288 1.00 98.69 189 THR A O 1
ATOM 1546 N N . VAL A 1 190 ? -2.749 3.465 -0.118 1.00 98.62 190 VAL A N 1
ATOM 1547 C CA . VAL A 1 190 ? -1.442 4.079 0.116 1.00 98.62 190 VAL A CA 1
ATOM 1548 C C . VAL A 1 190 ? -0.797 3.443 1.334 1.00 98.62 190 VAL A C 1
ATOM 1550 O O . VAL A 1 190 ? -1.363 3.446 2.422 1.00 98.62 190 VAL A O 1
ATOM 1553 N N . CYS A 1 191 ? 0.402 2.904 1.139 1.00 98.56 191 CYS A N 1
ATOM 1554 C CA . CYS A 1 191 ? 1.247 2.383 2.202 1.00 98.56 191 CYS A CA 1
ATOM 1555 C C . CYS A 1 191 ? 2.543 3.190 2.244 1.00 98.56 191 CYS A C 1
ATOM 1557 O O . CYS A 1 191 ? 3.407 3.054 1.376 1.00 98.56 191 CYS A O 1
ATOM 1559 N N . PHE A 1 192 ? 2.672 4.039 3.255 1.00 98.31 192 PHE A N 1
ATOM 1560 C CA . PHE A 1 192 ? 3.907 4.721 3.597 1.00 98.31 192 PHE A CA 1
ATOM 1561 C C . PHE A 1 192 ? 4.618 3.948 4.708 1.00 98.31 192 PHE A C 1
ATOM 1563 O O . PHE A 1 192 ? 4.384 4.162 5.897 1.00 98.31 192 PHE A O 1
ATOM 1570 N N . GLY A 1 193 ? 5.468 3.007 4.307 1.00 97.38 193 GLY A N 1
ATOM 1571 C CA . GLY A 1 193 ? 6.335 2.238 5.195 1.00 97.38 193 GLY A CA 1
ATOM 1572 C C . GLY A 1 193 ? 7.422 3.091 5.857 1.00 97.38 193 GLY A C 1
ATOM 1573 O O . GLY A 1 193 ? 7.565 4.275 5.569 1.00 97.38 193 GLY A O 1
ATOM 1574 N N . ALA A 1 194 ? 8.220 2.474 6.731 1.00 95.88 194 ALA A N 1
ATOM 1575 C CA . ALA A 1 194 ? 9.370 3.135 7.352 1.00 95.88 194 ALA A CA 1
ATOM 1576 C C . ALA A 1 194 ? 10.368 3.661 6.300 1.00 95.88 194 ALA A C 1
ATOM 1578 O O . ALA A 1 194 ? 10.475 3.096 5.211 1.00 95.88 194 ALA A O 1
ATOM 1579 N N . ASN A 1 195 ? 11.122 4.706 6.635 1.00 95.69 195 ASN A N 1
ATOM 1580 C CA . ASN A 1 195 ? 12.238 5.229 5.845 1.00 95.69 195 ASN A CA 1
ATOM 1581 C C . ASN A 1 195 ? 13.410 5.616 6.764 1.00 95.69 195 ASN A C 1
ATOM 1583 O O . ASN A 1 195 ? 13.313 5.454 7.981 1.00 95.69 195 ASN A O 1
ATOM 1587 N N . HIS A 1 196 ? 14.529 6.082 6.203 1.00 93.19 196 HIS A N 1
ATOM 1588 C CA . HIS A 1 196 ? 15.691 6.493 7.001 1.00 93.19 196 HIS A CA 1
ATOM 1589 C C . HIS A 1 196 ? 15.549 7.912 7.556 1.00 93.19 196 HIS A C 1
ATOM 1591 O O . HIS A 1 196 ? 16.395 8.337 8.339 1.00 93.19 196 HIS A O 1
ATOM 1597 N N . ASN A 1 197 ? 14.516 8.647 7.126 1.00 90.31 197 ASN A N 1
ATOM 1598 C CA . ASN A 1 197 ? 14.241 10.012 7.554 1.00 90.31 197 ASN A CA 1
ATOM 1599 C C . ASN A 1 197 ? 15.455 10.945 7.356 1.00 90.31 197 ASN A C 1
ATOM 1601 O O . ASN A 1 197 ? 15.899 11.659 8.252 1.00 90.31 197 ASN A O 1
ATOM 1605 N N . ARG A 1 198 ? 16.035 10.906 6.150 1.00 91.81 198 ARG A N 1
ATOM 1606 C CA . ARG A 1 198 ? 17.198 11.740 5.789 1.00 91.81 198 ARG A CA 1
ATOM 1607 C C . ARG A 1 198 ? 16.846 13.213 5.609 1.00 91.81 198 ARG A C 1
ATOM 1609 O O . ARG A 1 198 ? 17.718 14.068 5.736 1.00 91.81 198 ARG A O 1
ATOM 1616 N N . THR A 1 199 ? 15.589 13.499 5.285 1.00 92.88 199 THR A N 1
ATOM 1617 C CA . THR A 1 199 ? 15.088 14.848 5.030 1.00 92.88 199 THR A CA 1
ATOM 1618 C C . THR A 1 199 ? 14.097 15.214 6.132 1.00 92.88 199 THR A C 1
ATOM 1620 O O . THR A 1 199 ? 13.044 14.578 6.211 1.00 92.88 199 THR A O 1
ATOM 1623 N N . PRO A 1 200 ? 14.415 16.209 6.980 1.00 91.62 200 PRO A N 1
ATOM 1624 C CA . PRO A 1 200 ? 13.496 16.689 8.006 1.00 91.62 200 PRO A CA 1
ATOM 1625 C C . PRO A 1 200 ? 12.147 17.073 7.399 1.00 91.62 200 PRO A C 1
ATOM 1627 O O . PRO A 1 200 ? 12.102 17.602 6.291 1.00 91.62 200 PRO A O 1
ATOM 1630 N N . GLU A 1 201 ? 11.060 16.789 8.117 1.00 94.69 201 GLU A N 1
ATOM 1631 C CA . GLU A 1 201 ? 9.678 17.138 7.744 1.00 94.69 201 GLU A CA 1
ATOM 1632 C C . GLU A 1 201 ? 9.144 16.521 6.441 1.00 94.69 201 GLU A C 1
ATOM 1634 O O . GLU A 1 201 ? 7.960 16.678 6.142 1.00 94.69 201 GLU A O 1
ATOM 1639 N N . ALA A 1 202 ? 9.947 15.773 5.677 1.00 95.50 202 ALA A N 1
ATOM 1640 C CA . ALA A 1 202 ? 9.495 15.173 4.423 1.00 95.50 202 ALA A CA 1
ATOM 1641 C C . ALA A 1 202 ? 8.301 14.231 4.636 1.00 95.50 202 ALA A C 1
ATOM 1643 O O . ALA A 1 202 ? 7.389 14.183 3.811 1.00 95.50 202 ALA A O 1
ATOM 1644 N N . ASN A 1 203 ? 8.276 13.525 5.769 1.00 97.12 203 ASN A N 1
ATOM 1645 C CA . ASN A 1 203 ? 7.200 12.606 6.130 1.00 97.12 203 ASN A CA 1
ATOM 1646 C C . ASN A 1 203 ? 5.891 13.345 6.459 1.00 97.12 203 ASN A C 1
ATOM 1648 O O . ASN A 1 203 ? 4.828 12.938 5.989 1.00 97.12 203 ASN A O 1
ATOM 1652 N N . ASP A 1 204 ? 5.964 14.460 7.194 1.00 98.12 204 ASP A N 1
ATOM 1653 C CA . ASP A 1 204 ? 4.817 15.349 7.411 1.00 98.12 204 ASP A CA 1
ATOM 1654 C C . ASP A 1 204 ? 4.341 15.971 6.090 1.00 98.12 204 ASP A C 1
ATOM 1656 O O . ASP A 1 204 ? 3.146 15.979 5.795 1.00 98.12 204 ASP A O 1
ATOM 1660 N N . ALA A 1 205 ? 5.267 16.456 5.260 1.00 97.88 205 ALA A N 1
ATOM 1661 C CA . ALA A 1 205 ? 4.947 17.041 3.964 1.00 97.88 205 ALA A CA 1
ATOM 1662 C C . ALA A 1 205 ? 4.219 16.038 3.057 1.00 97.88 205 ALA A C 1
ATOM 1664 O O . ALA A 1 205 ? 3.180 16.373 2.490 1.00 97.88 205 ALA A O 1
ATOM 1665 N N . ALA A 1 206 ? 4.692 14.789 2.988 1.00 98.19 206 ALA A N 1
ATOM 1666 C CA . ALA A 1 206 ? 4.046 13.728 2.220 1.00 98.19 206 ALA A CA 1
ATOM 1667 C C . ALA A 1 206 ? 2.577 13.525 2.617 1.00 98.19 206 ALA A C 1
ATOM 1669 O O . ALA A 1 206 ? 1.714 13.413 1.746 1.00 98.19 206 ALA A O 1
ATOM 1670 N N . LEU A 1 207 ? 2.280 13.531 3.919 1.00 98.38 207 LEU A N 1
ATOM 1671 C CA . LEU A 1 207 ? 0.914 13.402 4.422 1.00 98.38 207 LEU A CA 1
ATOM 1672 C C . LEU A 1 207 ? 0.059 14.645 4.164 1.00 98.38 207 LEU A C 1
ATOM 1674 O O . LEU A 1 207 ? -1.109 14.495 3.822 1.00 98.38 207 LEU A O 1
ATOM 1678 N N . ARG A 1 208 ? 0.622 15.857 4.258 1.00 98.44 208 ARG A N 1
ATOM 1679 C CA . ARG A 1 208 ? -0.096 17.102 3.917 1.00 98.44 208 ARG A CA 1
ATOM 1680 C C . ARG A 1 208 ? -0.453 17.183 2.434 1.00 98.44 208 ARG A C 1
ATOM 1682 O O . ARG A 1 208 ? -1.528 17.660 2.086 1.00 98.44 208 ARG A O 1
ATOM 1689 N N . ILE A 1 209 ? 0.445 16.723 1.567 1.00 98.44 209 ILE A N 1
ATOM 1690 C CA . ILE A 1 209 ? 0.280 16.767 0.110 1.00 98.44 209 ILE A CA 1
ATOM 1691 C C . ILE A 1 209 ? -0.687 15.685 -0.382 1.00 98.44 209 ILE A C 1
ATOM 1693 O O . ILE A 1 209 ? -1.389 15.887 -1.373 1.00 98.44 209 ILE A O 1
ATOM 1697 N N . LEU A 1 210 ? -0.761 14.545 0.309 1.00 98.62 210 LEU A N 1
ATOM 1698 C CA . LEU A 1 210 ? -1.588 13.416 -0.105 1.00 98.62 210 LEU A CA 1
ATOM 1699 C C . LEU A 1 210 ? -3.071 13.797 -0.339 1.00 98.62 210 LEU A C 1
ATOM 1701 O O . LEU A 1 210 ? -3.552 13.525 -1.438 1.00 98.62 210 LEU A O 1
ATOM 1705 N N . PRO A 1 211 ? -3.791 14.468 0.589 1.00 98.56 211 PRO A N 1
ATOM 1706 C CA . PRO A 1 211 ? -5.140 15.014 0.363 1.00 98.56 211 PRO A CA 1
ATOM 1707 C C . PRO A 1 211 ? -5.301 15.892 -0.878 1.00 98.56 211 PRO A C 1
ATOM 1709 O O . PRO A 1 211 ? -6.363 15.887 -1.499 1.00 98.56 211 PRO A O 1
ATOM 1712 N N . LEU A 1 212 ? -4.258 16.640 -1.248 1.00 98.25 212 LEU A N 1
ATOM 1713 C CA . LEU A 1 212 ? -4.313 17.599 -2.352 1.00 98.25 212 LEU A CA 1
ATOM 1714 C C . LEU A 1 212 ? -4.340 16.906 -3.717 1.00 98.25 212 LEU A C 1
ATOM 1716 O O . LEU A 1 212 ? -4.953 17.415 -4.654 1.00 98.25 212 LEU A O 1
ATOM 1720 N N . HIS A 1 213 ? -3.677 15.755 -3.840 1.00 98.19 213 HIS A N 1
ATOM 1721 C CA . HIS A 1 213 ? -3.539 15.053 -5.119 1.00 98.19 213 HIS A CA 1
ATOM 1722 C C . HIS A 1 213 ? -4.318 13.741 -5.191 1.00 98.19 213 HIS A C 1
ATOM 1724 O O . HIS A 1 213 ? -4.698 13.330 -6.284 1.00 98.19 213 HIS A O 1
ATOM 1730 N N . CYS A 1 214 ? -4.596 13.096 -4.057 1.00 98.44 214 CYS A N 1
ATOM 1731 C CA . CYS A 1 214 ? -5.147 11.743 -4.008 1.00 98.44 214 CYS A CA 1
ATOM 1732 C C . CYS A 1 214 ? -6.408 11.662 -3.125 1.00 98.44 214 CYS A C 1
ATOM 1734 O O . CYS A 1 214 ? -6.442 10.887 -2.171 1.00 98.44 214 CYS A O 1
ATOM 1736 N N . PRO A 1 215 ? -7.494 12.393 -3.437 1.00 98.38 215 PRO A N 1
ATOM 1737 C CA . PRO A 1 215 ? -8.649 12.525 -2.544 1.00 98.38 215 PRO A CA 1
ATOM 1738 C C . PRO A 1 215 ? -9.455 11.230 -2.337 1.00 98.38 215 PRO A C 1
ATOM 1740 O O . PRO A 1 215 ? -10.365 11.211 -1.520 1.00 98.38 215 PRO A O 1
ATOM 1743 N N . LYS A 1 216 ? -9.154 10.142 -3.060 1.00 98.50 216 LYS A N 1
ATOM 1744 C CA . LYS A 1 216 ? -9.922 8.882 -3.064 1.00 98.50 216 LYS A CA 1
ATOM 1745 C C . LYS A 1 216 ? -9.318 7.768 -2.196 1.00 98.50 216 LYS A C 1
ATOM 1747 O O . LYS A 1 216 ? -9.740 6.620 -2.311 1.00 98.50 216 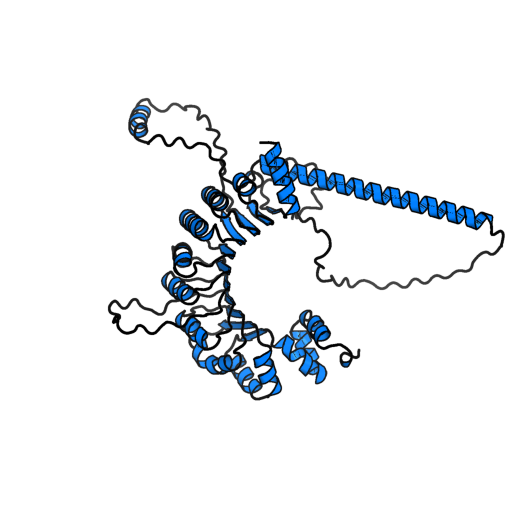LYS A O 1
ATOM 1752 N N . VAL A 1 217 ? -8.343 8.071 -1.336 1.00 98.69 217 VAL A N 1
ATOM 1753 C CA . VAL A 1 217 ? -7.692 7.060 -0.485 1.00 98.69 217 VAL A CA 1
ATOM 1754 C C . VAL A 1 217 ? -8.697 6.438 0.493 1.00 98.69 217 VAL A C 1
ATOM 1756 O O . VAL A 1 217 ? -9.279 7.134 1.323 1.00 98.69 217 VAL A O 1
ATOM 1759 N N . ARG A 1 218 ? -8.872 5.115 0.416 1.00 98.75 218 ARG A N 1
ATOM 1760 C CA . ARG A 1 218 ? -9.736 4.302 1.294 1.00 98.75 218 ARG A CA 1
ATOM 1761 C C . ARG A 1 218 ? -8.926 3.411 2.227 1.00 98.75 218 ARG A C 1
ATOM 1763 O O . ARG A 1 218 ? -9.386 3.087 3.320 1.00 98.75 218 ARG A O 1
ATOM 1770 N N . HIS A 1 219 ? -7.738 2.986 1.801 1.00 98.69 219 HIS A N 1
ATOM 1771 C CA . HIS A 1 219 ? -6.829 2.156 2.592 1.00 98.69 219 HIS A CA 1
ATOM 1772 C C . HIS A 1 219 ? -5.540 2.936 2.831 1.00 98.69 219 HIS A C 1
ATOM 1774 O O . HIS A 1 219 ? -4.779 3.175 1.894 1.00 98.69 219 HIS A O 1
ATOM 1780 N N . LEU A 1 220 ? -5.306 3.334 4.078 1.00 98.69 220 LEU A N 1
ATOM 1781 C CA . LEU A 1 220 ? -4.158 4.145 4.462 1.00 98.69 220 LEU A CA 1
ATOM 1782 C C . LEU A 1 220 ? -3.317 3.414 5.508 1.00 98.69 220 LEU A C 1
ATOM 1784 O O . LEU A 1 220 ? -3.784 3.116 6.605 1.00 98.69 220 LEU A O 1
ATOM 1788 N N . GLU A 1 221 ? -2.057 3.164 5.175 1.00 98.56 221 GLU A N 1
ATOM 1789 C CA . GLU A 1 221 ? -1.049 2.670 6.103 1.00 98.56 221 GLU A CA 1
ATOM 1790 C C . GLU A 1 221 ? 0.087 3.685 6.240 1.00 98.56 221 GLU A C 1
ATOM 1792 O O . GLU A 1 221 ? 0.736 4.044 5.260 1.00 98.56 221 GLU A O 1
ATOM 1797 N N . VAL A 1 222 ? 0.342 4.125 7.471 1.00 97.88 222 VAL A N 1
ATOM 1798 C CA . VAL A 1 222 ? 1.395 5.070 7.838 1.00 97.88 222 VAL A CA 1
ATOM 1799 C C . VAL A 1 222 ? 2.265 4.437 8.920 1.00 97.88 222 VAL A C 1
ATOM 1801 O O . VAL A 1 222 ? 1.914 4.390 10.099 1.00 97.88 222 VAL A O 1
ATOM 1804 N N . SER A 1 223 ? 3.431 3.968 8.492 1.00 96.38 223 SER A N 1
ATOM 1805 C CA . SER A 1 223 ? 4.523 3.467 9.333 1.00 96.38 223 SER A CA 1
ATOM 1806 C C . SER A 1 223 ? 5.761 4.377 9.276 1.00 96.38 223 SER A C 1
ATOM 1808 O O . SER A 1 223 ? 6.820 4.007 9.788 1.00 96.38 223 SER A O 1
ATOM 1810 N N . LEU A 1 224 ? 5.640 5.560 8.659 1.00 93.50 224 LEU A N 1
ATOM 1811 C CA . LEU A 1 224 ? 6.676 6.595 8.646 1.00 93.50 224 LEU A CA 1
ATOM 1812 C C . LEU A 1 224 ? 7.089 6.969 10.074 1.00 93.50 224 LEU A C 1
ATOM 1814 O O . LEU A 1 224 ? 6.280 6.975 11.002 1.00 93.50 224 LEU A O 1
ATOM 1818 N N . GLN A 1 225 ? 8.370 7.272 10.249 1.00 90.75 225 GLN A N 1
ATOM 1819 C CA . GLN A 1 225 ? 8.897 7.811 11.501 1.00 90.75 225 GLN A CA 1
ATOM 1820 C C . GLN A 1 225 ? 8.794 9.340 11.484 1.00 90.75 225 GLN A C 1
ATOM 1822 O O . GLN A 1 225 ? 8.702 9.926 10.411 1.00 90.75 225 GLN A O 1
ATOM 1827 N N . GLN A 1 226 ? 8.838 9.989 12.649 1.00 92.38 226 GLN A N 1
ATOM 1828 C CA . GLN A 1 226 ? 8.871 11.459 12.751 1.00 92.38 226 GLN A CA 1
ATOM 1829 C C . GLN A 1 226 ? 7.750 12.173 11.975 1.00 92.38 226 GLN A C 1
ATOM 1831 O O . GLN A 1 226 ? 7.975 13.195 11.337 1.00 92.38 226 GLN A O 1
ATOM 1836 N N . VAL A 1 227 ? 6.542 11.615 12.017 1.00 96.06 227 VAL A N 1
ATOM 1837 C CA . VAL A 1 227 ? 5.331 12.321 11.595 1.00 96.06 227 VAL A CA 1
ATOM 1838 C C . VAL A 1 227 ? 4.762 13.007 12.825 1.00 96.06 227 VAL A C 1
ATOM 1840 O O . VAL A 1 227 ? 4.566 12.355 13.850 1.00 96.06 227 VAL A O 1
ATOM 1843 N N . SER A 1 228 ? 4.483 14.304 12.744 1.00 96.25 228 SER A N 1
ATOM 1844 C CA . SER A 1 228 ? 3.801 14.986 13.840 1.00 96.25 228 SER A CA 1
ATOM 1845 C C . SER A 1 228 ? 2.374 14.453 14.016 1.00 96.25 228 SER A C 1
ATOM 1847 O O . SER A 1 228 ? 1.634 14.235 13.050 1.00 96.25 228 SER A O 1
ATOM 1849 N N . GLU A 1 229 ? 1.950 14.293 15.270 1.00 95.44 229 GLU A N 1
ATOM 1850 C CA . GLU A 1 229 ? 0.598 13.824 15.591 1.00 95.44 229 GLU A CA 1
ATOM 1851 C C . GLU A 1 229 ? -0.481 14.715 14.952 1.00 95.44 229 GLU A C 1
ATOM 1853 O O . GLU A 1 229 ? -1.478 14.213 14.435 1.00 95.44 229 GLU A O 1
ATOM 1858 N N . THR A 1 230 ? -0.261 16.033 14.909 1.00 97.25 230 THR A N 1
ATO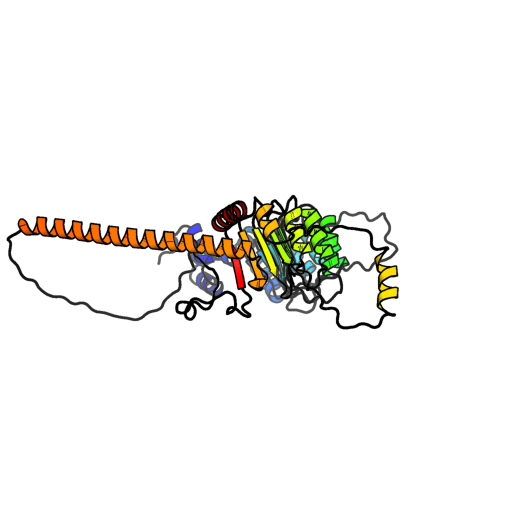M 1859 C CA . THR A 1 230 ? -1.186 16.987 14.282 1.00 97.25 230 THR A CA 1
ATOM 1860 C C . THR A 1 230 ? -1.382 16.701 12.789 1.00 97.25 230 THR A C 1
ATOM 1862 O O . THR A 1 230 ? -2.523 16.644 12.331 1.00 97.25 230 THR A O 1
ATOM 1865 N N . THR A 1 231 ? -0.309 16.478 12.020 1.00 98.25 231 THR A N 1
ATOM 1866 C CA . THR A 1 231 ? -0.429 16.152 10.588 1.00 98.25 231 THR A CA 1
ATOM 1867 C C . THR A 1 231 ? -1.166 14.833 10.374 1.00 98.25 231 THR A C 1
ATOM 1869 O O . THR A 1 231 ? -2.020 14.737 9.486 1.00 98.25 231 THR A O 1
ATOM 1872 N N . LEU A 1 232 ? -0.877 13.820 11.197 1.00 98.12 232 LEU A N 1
ATOM 1873 C CA . LEU A 1 232 ? -1.564 12.533 11.121 1.00 98.12 232 LEU A CA 1
ATOM 1874 C C . LEU A 1 232 ? -3.062 12.679 11.427 1.00 98.12 232 LEU A C 1
ATOM 1876 O O . LEU A 1 232 ? -3.887 12.197 10.652 1.00 98.12 232 LEU A O 1
ATOM 1880 N N . CYS A 1 233 ? -3.421 13.399 12.493 1.00 98.06 233 CYS A N 1
ATOM 1881 C CA . CYS A 1 233 ? -4.813 13.677 12.854 1.00 98.06 233 CYS A CA 1
ATOM 1882 C C . CYS A 1 233 ? -5.555 14.412 11.732 1.00 98.06 233 CYS A C 1
ATOM 1884 O O . CYS A 1 233 ? -6.662 14.018 11.380 1.00 98.06 233 CYS A O 1
ATOM 1886 N N . ASN A 1 234 ? -4.933 15.424 11.120 1.00 98.50 234 ASN A N 1
ATOM 1887 C CA . ASN A 1 234 ? -5.515 16.155 9.990 1.00 98.50 234 ASN A CA 1
ATOM 1888 C C . ASN A 1 234 ? -5.736 15.248 8.771 1.00 98.50 234 ASN A C 1
ATOM 1890 O O . ASN A 1 234 ? -6.753 15.355 8.087 1.00 98.50 234 ASN A O 1
ATOM 1894 N N . THR A 1 235 ? -4.808 14.323 8.518 1.00 98.62 235 THR A N 1
ATOM 1895 C CA . THR A 1 235 ? -4.933 13.339 7.433 1.00 98.62 235 THR A CA 1
ATOM 1896 C C . THR A 1 235 ? -6.096 12.379 7.691 1.00 98.62 235 THR A C 1
ATOM 1898 O O . THR A 1 235 ? -6.891 12.111 6.789 1.00 98.62 235 THR A O 1
ATOM 1901 N N . ILE A 1 236 ? -6.235 11.890 8.928 1.00 98.50 236 ILE A N 1
ATOM 1902 C CA . ILE A 1 236 ? -7.356 11.037 9.347 1.00 98.50 236 ILE A CA 1
ATOM 1903 C C . ILE A 1 236 ? -8.677 11.806 9.255 1.00 98.50 236 ILE A C 1
ATOM 1905 O O . ILE A 1 236 ? -9.650 11.260 8.748 1.00 98.50 236 ILE A O 1
ATOM 1909 N N . ALA A 1 237 ? -8.714 13.070 9.680 1.00 98.50 237 ALA A N 1
ATOM 1910 C CA . ALA A 1 237 ? -9.903 13.911 9.586 1.00 98.50 237 ALA A CA 1
ATOM 1911 C C . ALA A 1 237 ? -10.357 14.112 8.134 1.00 98.50 237 ALA A C 1
ATOM 1913 O O . ALA A 1 237 ? -11.547 14.020 7.843 1.00 98.50 237 ALA A O 1
ATOM 1914 N N . PHE A 1 238 ? -9.412 14.320 7.212 1.00 98.62 238 PHE A N 1
ATOM 1915 C CA . PHE A 1 238 ? -9.715 14.489 5.792 1.00 98.62 238 PHE A CA 1
ATOM 1916 C C . PHE A 1 238 ? -10.301 13.218 5.155 1.00 98.62 238 PHE A C 1
ATOM 1918 O O . PHE A 1 238 ? -11.316 13.290 4.467 1.00 98.62 238 PHE A O 1
ATOM 1925 N N . TYR A 1 239 ? -9.685 12.052 5.383 1.00 98.69 239 TYR A N 1
ATOM 1926 C CA . TYR A 1 239 ? -10.109 10.793 4.751 1.00 98.69 239 TYR A CA 1
ATOM 1927 C C . TYR A 1 239 ? -11.140 9.989 5.552 1.00 98.69 239 TYR A C 1
ATOM 1929 O O . TYR A 1 239 ? -11.684 9.010 5.041 1.00 98.69 239 TYR A O 1
ATOM 1937 N N . GLY A 1 240 ? -11.397 10.344 6.810 1.00 98.06 240 GLY A N 1
ATOM 1938 C CA . GLY A 1 240 ? -12.065 9.481 7.787 1.00 98.06 240 GLY A CA 1
ATOM 1939 C C . GLY A 1 240 ? -13.384 8.874 7.306 1.00 98.06 240 GLY A C 1
ATOM 1940 O O . GLY A 1 240 ? -13.610 7.672 7.450 1.00 98.06 240 GLY A O 1
ATOM 1941 N N . ASN A 1 241 ? -14.211 9.669 6.627 1.00 98.00 241 ASN A N 1
ATOM 1942 C CA . ASN A 1 241 ? -15.522 9.255 6.121 1.00 98.00 241 ASN A CA 1
ATOM 1943 C C . ASN A 1 241 ? -15.487 8.228 4.965 1.00 98.00 241 ASN A C 1
ATOM 1945 O O . ASN A 1 241 ? -16.541 7.715 4.571 1.00 98.00 241 ASN A O 1
ATOM 1949 N N . GLN A 1 242 ? -14.318 7.937 4.395 1.00 98.19 242 GLN A N 1
ATOM 1950 C CA . GLN A 1 242 ? -14.127 6.967 3.313 1.00 98.19 242 GLN A CA 1
ATOM 1951 C C . GLN A 1 242 ? -13.076 5.901 3.633 1.00 98.19 242 GLN A C 1
ATOM 1953 O O . GLN A 1 242 ? -12.930 4.949 2.862 1.00 98.19 242 GLN A O 1
ATOM 1958 N N . LEU A 1 243 ? -12.361 6.035 4.754 1.00 98.62 243 LEU A N 1
ATOM 1959 C CA . LEU A 1 243 ? -11.396 5.034 5.187 1.00 98.62 243 LEU A CA 1
ATOM 1960 C C . LEU A 1 243 ? -12.103 3.729 5.562 1.00 98.62 243 LEU A C 1
ATOM 1962 O O . LEU A 1 243 ? -12.978 3.687 6.421 1.00 98.62 243 LEU A O 1
ATOM 1966 N N . GLU A 1 244 ? -11.665 2.646 4.930 1.00 98.50 244 GLU A N 1
ATOM 1967 C CA . GLU A 1 244 ? -12.084 1.272 5.221 1.00 98.50 244 GLU A CA 1
ATOM 1968 C C . GLU A 1 244 ? -10.981 0.489 5.925 1.00 98.50 244 GLU A C 1
ATOM 1970 O O . GLU A 1 244 ? -11.254 -0.444 6.678 1.00 98.50 244 GLU A O 1
ATOM 1975 N N . ARG A 1 245 ? -9.722 0.851 5.666 1.00 98.69 245 ARG A N 1
ATOM 1976 C CA . ARG A 1 245 ? -8.557 0.254 6.311 1.00 98.69 245 ARG A CA 1
ATOM 1977 C C . ARG A 1 245 ? -7.627 1.353 6.762 1.00 98.69 245 ARG A C 1
ATOM 1979 O O . ARG A 1 245 ? -7.237 2.196 5.954 1.00 98.69 245 ARG A O 1
ATOM 1986 N N . LEU A 1 246 ? -7.262 1.316 8.031 1.00 98.56 246 LEU A N 1
ATOM 1987 C CA . LEU A 1 246 ? -6.363 2.288 8.620 1.00 98.56 246 LEU A CA 1
ATOM 1988 C C . LEU A 1 246 ? -5.303 1.566 9.435 1.00 98.56 246 LEU A C 1
ATOM 1990 O O . LEU A 1 246 ? -5.607 0.734 10.283 1.00 98.56 246 LEU A O 1
ATOM 1994 N N . SER A 1 247 ? -4.044 1.883 9.180 1.00 98.25 247 SER A N 1
ATOM 1995 C CA . SER A 1 247 ? -2.920 1.312 9.902 1.00 98.25 247 SER A CA 1
ATOM 1996 C C . SER A 1 247 ? -1.946 2.420 10.259 1.00 98.25 247 SER A C 1
ATOM 1998 O O . SER A 1 247 ? -1.239 2.916 9.391 1.00 98.25 247 SER A O 1
ATOM 2000 N N . VAL A 1 248 ? -1.920 2.848 11.515 1.00 97.56 248 VAL A N 1
ATOM 2001 C CA . VAL A 1 248 ? -1.200 4.061 11.926 1.00 97.56 248 VAL A CA 1
ATOM 2002 C C . VAL A 1 248 ? -0.355 3.826 13.162 1.00 97.56 248 VAL A C 1
ATOM 2004 O O . VAL A 1 248 ? -0.632 2.943 13.977 1.00 97.56 248 VAL A O 1
ATOM 2007 N N . ARG A 1 249 ? 0.692 4.636 13.304 1.00 94.25 249 ARG A N 1
ATOM 2008 C CA . ARG A 1 249 ? 1.360 4.829 14.588 1.00 94.25 249 ARG A CA 1
ATOM 2009 C C . ARG A 1 249 ? 0.506 5.727 15.474 1.00 94.25 249 ARG A C 1
ATOM 2011 O O . ARG A 1 249 ? -0.124 6.660 14.991 1.00 94.25 249 ARG A O 1
ATOM 2018 N N . CYS A 1 250 ? 0.482 5.420 16.758 1.00 93.12 250 CYS A N 1
ATOM 2019 C CA . CYS A 1 250 ? -0.196 6.187 17.782 1.00 93.12 250 CYS A CA 1
ATOM 2020 C C . CYS A 1 250 ? 0.862 6.737 18.729 1.00 93.12 250 CYS A C 1
ATOM 2022 O O . CYS A 1 250 ? 1.353 6.023 19.604 1.00 93.12 250 CYS A O 1
ATOM 2024 N N . ASP A 1 251 ? 1.221 7.998 18.516 1.00 89.31 251 ASP A N 1
ATOM 2025 C CA . ASP A 1 251 ? 2.191 8.699 19.357 1.00 89.31 251 ASP A CA 1
ATOM 2026 C C . ASP A 1 251 ? 1.513 9.432 20.531 1.00 89.31 251 ASP A C 1
ATOM 2028 O O . ASP A 1 251 ? 2.182 9.779 21.499 1.00 89.31 251 ASP A O 1
ATOM 2032 N N . GLY A 1 252 ? 0.185 9.605 20.494 1.00 90.12 252 GLY A N 1
ATOM 2033 C CA . GLY A 1 252 ? -0.575 10.282 21.543 1.00 90.12 252 GLY A CA 1
ATOM 2034 C C . GLY A 1 252 ? -2.088 10.006 21.513 1.00 90.12 252 GLY A C 1
ATOM 2035 O O . GLY A 1 252 ? -2.599 9.328 20.613 1.00 90.12 252 GLY A O 1
ATOM 2036 N N . PRO A 1 253 ? -2.831 10.506 22.520 1.00 91.12 253 PRO A N 1
ATOM 2037 C CA . PRO A 1 253 ? -4.275 10.294 22.639 1.00 91.12 253 PRO A CA 1
ATOM 2038 C C . PRO A 1 253 ? -5.082 11.017 21.552 1.00 91.12 253 PRO A C 1
ATOM 2040 O O . PRO A 1 253 ? -6.173 10.561 21.201 1.00 91.12 253 PRO A O 1
ATOM 2043 N N . ARG A 1 254 ? -4.549 12.102 20.968 1.00 94.00 254 ARG A N 1
ATOM 2044 C CA . ARG A 1 254 ? -5.242 12.862 19.915 1.00 94.00 254 ARG A CA 1
ATOM 2045 C C . ARG A 1 254 ? -5.408 12.024 18.653 1.00 94.00 254 ARG A C 1
ATOM 2047 O O . ARG A 1 254 ? -6.443 12.112 18.002 1.00 94.00 254 ARG A O 1
ATOM 2054 N N . THR A 1 255 ? -4.441 11.157 18.351 1.00 95.88 255 THR A N 1
ATOM 2055 C CA . THR A 1 255 ? -4.536 10.206 17.235 1.00 95.88 255 THR A CA 1
ATOM 2056 C C . THR A 1 255 ? -5.721 9.258 17.419 1.00 95.88 255 THR A C 1
ATOM 2058 O O . THR A 1 255 ? -6.519 9.087 16.501 1.00 95.88 255 THR A O 1
ATOM 2061 N N . LEU A 1 256 ? -5.879 8.667 18.609 1.00 95.31 256 LEU A N 1
ATOM 2062 C CA . LEU A 1 256 ? -6.998 7.761 18.903 1.00 95.31 256 LEU A CA 1
ATOM 2063 C C . LEU A 1 256 ? -8.339 8.486 18.845 1.00 95.31 256 LEU A C 1
ATOM 2065 O O . LEU A 1 256 ? -9.299 7.948 18.296 1.00 95.31 256 LEU A O 1
ATOM 2069 N N . HIS A 1 257 ? -8.384 9.708 19.379 1.00 95.44 257 HIS A N 1
ATOM 2070 C CA . HIS A 1 257 ? -9.551 10.569 19.269 1.00 95.44 257 HIS A CA 1
ATOM 2071 C C . HIS A 1 257 ? -9.906 10.821 17.799 1.00 95.44 257 HIS A C 1
ATOM 2073 O O . HIS A 1 257 ? -11.035 10.574 17.394 1.00 95.44 257 HIS A O 1
ATOM 2079 N N . ALA A 1 258 ? -8.941 11.222 16.966 1.00 97.12 258 ALA A N 1
ATOM 2080 C CA . ALA A 1 258 ? -9.175 11.458 15.545 1.00 97.12 258 ALA A CA 1
ATOM 2081 C C . ALA A 1 258 ? -9.695 10.202 14.823 1.00 97.12 258 ALA A C 1
ATOM 2083 O O . ALA A 1 258 ? -10.594 10.301 13.988 1.00 97.12 258 ALA A O 1
ATOM 2084 N N . VAL A 1 259 ? -9.176 9.015 15.156 1.00 97.38 259 VAL A N 1
ATOM 2085 C CA . VAL A 1 259 ? -9.689 7.748 14.612 1.00 97.38 259 VAL A CA 1
ATOM 2086 C C . VAL A 1 259 ? -11.143 7.521 15.018 1.00 97.38 259 VAL A C 1
ATOM 2088 O O . VAL A 1 259 ? -11.962 7.241 14.146 1.00 97.38 259 VAL A O 1
ATOM 2091 N N . ALA A 1 260 ? -11.472 7.657 16.305 1.00 96.81 260 ALA A N 1
ATOM 2092 C CA . ALA A 1 260 ? -12.836 7.463 16.796 1.00 96.81 260 ALA A CA 1
ATOM 2093 C C . ALA A 1 260 ? -13.819 8.437 16.128 1.00 96.81 260 ALA A C 1
ATOM 2095 O O . ALA A 1 260 ? -14.835 8.010 15.583 1.00 96.81 260 ALA A O 1
ATOM 2096 N N . THR A 1 261 ? -13.455 9.721 16.101 1.00 96.94 261 THR A N 1
ATOM 2097 C CA . THR A 1 261 ? -14.306 10.813 15.625 1.00 96.94 261 THR A CA 1
ATOM 2098 C C . THR A 1 261 ? -14.520 10.765 14.114 1.00 96.94 261 THR A C 1
ATOM 2100 O O . THR A 1 261 ? -15.646 10.919 13.641 1.00 96.94 261 THR A O 1
ATOM 2103 N N . TYR A 1 262 ? -13.456 10.563 13.331 1.00 98.25 262 TYR A N 1
ATOM 2104 C CA . TYR A 1 262 ? -13.523 10.740 11.878 1.00 98.25 262 TYR A CA 1
ATOM 2105 C C . TYR A 1 262 ? -13.577 9.422 11.101 1.00 98.25 262 TYR A C 1
ATOM 2107 O O . TYR A 1 262 ? -14.218 9.370 10.054 1.00 98.25 262 TYR A O 1
ATOM 2115 N N . ALA A 1 263 ? -12.940 8.350 11.581 1.00 97.75 263 ALA A N 1
ATOM 2116 C CA . ALA A 1 263 ? -12.741 7.106 10.829 1.00 97.75 263 ALA A CA 1
ATOM 2117 C C . ALA A 1 263 ? -13.775 6.013 11.176 1.00 97.75 263 ALA A C 1
ATOM 2119 O O . ALA A 1 263 ? -13.455 4.831 11.324 1.00 97.75 263 ALA A O 1
ATOM 2120 N N . THR A 1 264 ? -15.048 6.395 11.291 1.00 97.31 264 THR A N 1
ATOM 2121 C CA . THR A 1 264 ? -16.143 5.528 11.774 1.00 97.31 264 THR A CA 1
ATOM 2122 C C . THR A 1 264 ? -16.476 4.348 10.850 1.00 97.31 264 THR A C 1
ATOM 2124 O O . THR A 1 264 ? -17.082 3.367 11.286 1.00 97.31 264 THR A O 1
ATOM 2127 N N . ARG A 1 265 ? -16.051 4.402 9.579 1.00 97.75 265 ARG A N 1
ATOM 2128 C CA . ARG A 1 265 ? -16.279 3.351 8.568 1.00 97.75 265 ARG A CA 1
ATOM 2129 C C . ARG A 1 265 ? -15.139 2.342 8.436 1.00 97.75 265 ARG A C 1
ATOM 2131 O O . ARG A 1 265 ? -15.248 1.421 7.627 1.00 97.75 265 ARG A O 1
ATOM 2138 N N . VAL A 1 266 ? -14.073 2.483 9.223 1.00 98.44 266 VAL A N 1
ATOM 2139 C CA . VAL A 1 266 ? -12.934 1.563 9.170 1.00 98.44 266 VAL A CA 1
ATOM 2140 C C . VAL A 1 266 ? -13.375 0.157 9.575 1.00 98.44 266 VAL A C 1
ATOM 2142 O O . VAL A 1 266 ? -13.957 -0.046 10.636 1.00 98.44 266 VAL A O 1
ATOM 2145 N N . HIS A 1 267 ? -13.069 -0.818 8.723 1.00 98.12 267 HIS A N 1
ATOM 2146 C CA . HIS A 1 267 ? -13.283 -2.244 8.944 1.00 98.12 267 HIS A CA 1
ATOM 2147 C C . HIS A 1 267 ? -12.050 -2.920 9.539 1.00 98.12 267 HIS A C 1
ATOM 2149 O O . HIS A 1 267 ? -12.196 -3.752 10.431 1.00 98.12 267 HIS A O 1
ATOM 2155 N N . ASP A 1 268 ? -10.858 -2.555 9.062 1.00 98.44 268 ASP A N 1
ATOM 2156 C CA . ASP A 1 268 ? -9.584 -3.085 9.548 1.00 98.44 268 ASP A CA 1
ATOM 2157 C C . ASP A 1 268 ? -8.746 -1.937 10.128 1.00 98.44 268 ASP A C 1
ATOM 2159 O O . ASP A 1 268 ? -8.257 -1.085 9.380 1.00 98.44 268 ASP A O 1
ATOM 2163 N N . LEU A 1 269 ? -8.581 -1.911 11.452 1.00 98.19 269 LEU A N 1
ATOM 2164 C CA . LEU A 1 269 ? -7.768 -0.921 12.156 1.00 98.19 269 LEU A CA 1
ATOM 2165 C C . LEU A 1 269 ? -6.535 -1.582 12.773 1.00 98.19 269 LEU A C 1
ATOM 2167 O O . LEU A 1 269 ? -6.659 -2.525 13.551 1.00 98.19 269 LEU A O 1
ATOM 2171 N N . VAL A 1 270 ? -5.353 -1.047 12.475 1.00 97.56 270 VAL A N 1
ATOM 2172 C CA . VAL A 1 270 ? -4.093 -1.411 13.133 1.00 97.56 270 VAL A CA 1
ATOM 2173 C C . VAL A 1 270 ? -3.512 -0.173 13.810 1.00 97.56 270 VAL A C 1
ATOM 2175 O O . VAL A 1 270 ? -3.209 0.816 13.145 1.00 97.56 270 VAL A O 1
ATOM 2178 N N . VAL A 1 271 ? -3.326 -0.226 15.125 1.00 96.06 271 VAL A N 1
ATOM 2179 C CA . VAL A 1 271 ? -2.769 0.864 15.932 1.00 96.06 271 VAL A CA 1
ATOM 2180 C C . VAL A 1 271 ? -1.437 0.418 16.521 1.00 96.06 271 VAL A C 1
ATOM 2182 O O . VAL A 1 271 ? -1.385 -0.487 17.351 1.00 96.06 271 VAL A O 1
ATOM 2185 N N . ARG A 1 272 ? -0.343 1.055 16.105 1.00 94.75 272 ARG A N 1
ATOM 2186 C CA . ARG A 1 272 ? 1.009 0.751 16.595 1.00 94.75 272 ARG A CA 1
ATOM 2187 C C . ARG A 1 272 ? 1.405 1.745 17.678 1.00 94.75 272 ARG A C 1
ATOM 2189 O O . ARG A 1 272 ? 1.507 2.933 17.396 1.00 94.75 272 ARG A O 1
ATOM 2196 N N . GLY A 1 273 ? 1.590 1.281 18.905 1.00 89.50 273 GLY A N 1
ATOM 2197 C CA . GLY A 1 273 ? 2.015 2.114 20.027 1.00 89.50 273 GLY A CA 1
ATOM 2198 C C . GLY A 1 273 ? 3.501 2.428 19.960 1.00 89.50 273 GLY A C 1
ATOM 2199 O O . GLY A 1 273 ? 4.288 1.643 19.435 1.00 89.50 273 GLY A O 1
ATOM 2200 N N . ASN A 1 274 ? 3.881 3.585 20.495 1.00 83.12 274 ASN A N 1
ATOM 2201 C CA . ASN A 1 274 ? 5.272 4.011 20.586 1.00 83.12 274 ASN A CA 1
ATOM 2202 C C . ASN A 1 274 ? 5.741 4.032 22.049 1.00 83.12 274 ASN A C 1
ATOM 2204 O O . ASN A 1 274 ? 6.149 5.078 22.536 1.00 83.12 274 ASN A O 1
ATOM 2208 N N . GLY A 1 275 ? 5.584 2.909 22.770 1.00 70.44 275 GLY A N 1
ATOM 2209 C CA . GLY A 1 275 ? 6.148 2.607 24.105 1.00 70.44 275 GLY A CA 1
ATOM 2210 C C . GLY A 1 275 ? 5.846 3.558 25.282 1.00 70.44 275 GLY A C 1
ATOM 2211 O O . GLY A 1 275 ? 6.142 3.224 26.426 1.00 70.44 275 GLY A O 1
ATOM 2212 N N . ALA A 1 276 ? 5.275 4.731 25.023 1.00 65.44 276 ALA A N 1
ATOM 2213 C CA . ALA A 1 276 ? 5.181 5.860 25.938 1.00 65.44 276 ALA A CA 1
ATOM 2214 C C . ALA A 1 276 ? 3.840 6.591 25.797 1.00 65.44 276 ALA A C 1
ATOM 2216 O O . ALA A 1 276 ? 3.758 7.784 26.084 1.00 65.44 276 ALA A O 1
ATOM 2217 N N . ILE A 1 277 ? 2.778 5.899 25.366 1.00 68.12 277 ILE A N 1
ATOM 2218 C CA . ILE A 1 277 ? 1.431 6.466 25.446 1.00 68.12 277 ILE A CA 1
ATOM 2219 C C . ILE A 1 277 ? 1.051 6.455 26.927 1.00 68.12 277 ILE A C 1
ATOM 2221 O O . ILE A 1 277 ? 0.377 5.550 27.410 1.00 68.12 277 ILE A O 1
ATOM 2225 N N . THR A 1 278 ? 1.514 7.450 27.682 1.00 65.00 278 THR A N 1
ATOM 2226 C CA . THR A 1 278 ? 0.984 7.720 29.011 1.00 65.00 278 THR A CA 1
ATOM 2227 C C . THR A 1 278 ? -0.447 8.193 28.827 1.00 65.00 278 THR A C 1
ATOM 2229 O O . THR A 1 278 ? -0.721 9.388 28.770 1.00 65.00 278 THR A O 1
ATOM 2232 N N . LEU A 1 279 ? -1.371 7.237 28.737 1.00 64.75 279 LEU A N 1
ATOM 2233 C CA . LEU A 1 279 ? -2.773 7.435 29.071 1.00 64.75 279 LEU A CA 1
ATOM 2234 C C . LEU A 1 279 ? -2.802 7.648 30.581 1.00 64.75 279 LEU A C 1
ATOM 2236 O O . LEU A 1 279 ? -3.177 6.765 31.352 1.00 64.75 279 LEU A O 1
ATOM 2240 N N . THR A 1 280 ? -2.269 8.781 31.035 1.00 55.81 280 THR A N 1
ATOM 2241 C CA . THR A 1 280 ? -2.472 9.221 32.401 1.00 55.81 280 THR A CA 1
ATOM 2242 C C . THR A 1 280 ? -3.959 9.443 32.524 1.00 55.81 280 THR A C 1
ATOM 2244 O O . THR A 1 280 ? -4.478 10.474 32.117 1.00 55.81 280 THR A O 1
ATOM 2247 N N . ASP A 1 281 ? -4.627 8.425 33.054 1.00 53.06 281 ASP A N 1
ATOM 2248 C CA . ASP A 1 281 ? -5.885 8.547 33.756 1.00 53.06 281 ASP A CA 1
ATOM 2249 C C . ASP A 1 281 ? -5.679 9.743 34.685 1.00 53.06 281 ASP A C 1
ATOM 2251 O O . ASP A 1 281 ? -4.846 9.672 35.599 1.00 53.06 281 ASP A O 1
ATOM 2255 N N . SER A 1 282 ? -6.291 10.878 34.343 1.00 47.62 282 SER A N 1
ATOM 2256 C CA . SER A 1 282 ? -6.123 12.183 34.983 1.00 47.62 282 SER A CA 1
ATOM 2257 C C . SER A 1 282 ? -6.689 12.150 36.398 1.00 47.62 282 SER A C 1
ATOM 2259 O O . SER A 1 282 ? -7.564 12.922 36.765 1.00 47.62 282 SER A O 1
ATOM 2261 N N . ARG A 1 283 ? -6.209 11.235 37.239 1.00 50.12 283 ARG A N 1
ATOM 2262 C CA . ARG A 1 283 ? -6.313 11.375 38.675 1.00 50.12 283 ARG A CA 1
ATOM 2263 C C . ARG A 1 283 ? -5.364 12.508 39.010 1.00 50.12 283 ARG A C 1
ATOM 2265 O O . ARG A 1 283 ? -4.155 12.320 38.845 1.00 50.12 283 ARG A O 1
ATOM 2272 N N . PRO A 1 284 ? -5.866 13.672 39.456 1.00 48.00 284 PRO A N 1
ATOM 2273 C CA . PRO A 1 284 ? -4.993 14.714 39.949 1.00 48.00 284 PRO A CA 1
ATOM 2274 C C . PRO A 1 284 ? -4.170 14.074 41.060 1.00 48.00 284 PRO A C 1
ATOM 2276 O O . PRO A 1 284 ? -4.688 13.724 42.122 1.00 48.00 284 PRO A O 1
ATOM 2279 N N . LEU A 1 285 ? -2.884 13.840 40.792 1.00 47.50 285 LEU A N 1
ATOM 2280 C CA . LEU A 1 285 ? -1.929 13.559 41.842 1.00 47.50 285 LEU A CA 1
ATOM 2281 C C . LEU A 1 285 ? -2.029 14.774 42.748 1.00 47.50 285 LEU A C 1
ATOM 2283 O O . LEU A 1 285 ? -1.570 15.855 42.381 1.00 47.50 285 LEU A O 1
ATOM 2287 N N . ILE A 1 286 ? -2.704 14.601 43.887 1.00 52.72 286 ILE A N 1
ATOM 2288 C CA . ILE A 1 286 ? -2.758 15.567 44.973 1.00 52.72 286 ILE A CA 1
ATOM 2289 C C . ILE A 1 286 ? -1.298 15.810 45.339 1.00 52.72 286 ILE A C 1
ATOM 2291 O O . ILE A 1 286 ? -0.691 15.059 46.106 1.00 52.72 286 ILE A O 1
ATOM 2295 N N . ARG A 1 287 ? -0.697 16.820 44.702 1.00 44.03 287 ARG A N 1
ATOM 2296 C CA . ARG A 1 287 ? 0.632 17.310 45.023 1.00 44.03 287 ARG A CA 1
ATOM 2297 C C . ARG A 1 287 ? 0.518 17.762 46.464 1.00 44.03 287 ARG A C 1
ATOM 2299 O O . ARG A 1 287 ? -0.076 18.799 46.748 1.00 44.03 287 ARG A O 1
ATOM 2306 N N . ARG A 1 288 ? 1.053 16.958 47.384 1.00 47.44 288 ARG A N 1
ATOM 2307 C CA . ARG A 1 288 ? 1.293 17.423 48.746 1.00 47.44 288 ARG A CA 1
ATOM 2308 C C . ARG A 1 288 ? 2.105 18.718 48.624 1.00 47.44 288 ARG A C 1
ATOM 2310 O O . ARG A 1 288 ? 3.133 18.696 47.942 1.00 47.44 288 ARG A O 1
ATOM 2317 N N . PRO A 1 289 ? 1.639 19.839 49.199 1.00 52.16 289 PRO A N 1
ATOM 2318 C CA . PRO A 1 289 ? 2.351 21.102 49.115 1.00 52.16 289 PRO A CA 1
ATOM 2319 C C . PRO A 1 289 ? 3.648 20.966 49.912 1.00 52.16 289 PRO A C 1
ATOM 2321 O O . PRO A 1 289 ? 3.659 21.081 51.134 1.00 52.16 289 PRO A O 1
ATOM 2324 N N . ASN A 1 290 ? 4.750 20.683 49.223 1.00 51.53 290 ASN A N 1
ATOM 2325 C CA . ASN A 1 290 ? 6.073 20.836 49.806 1.00 51.53 290 ASN A CA 1
ATOM 2326 C C . ASN A 1 290 ? 6.389 22.334 49.801 1.00 51.53 290 ASN A C 1
ATOM 2328 O O . ASN A 1 290 ? 6.354 22.974 48.749 1.00 51.53 290 ASN A O 1
ATOM 2332 N N . GLY A 1 291 ? 6.615 22.875 51.002 1.00 54.47 291 GLY A N 1
ATOM 2333 C CA . GLY A 1 291 ? 6.712 24.302 51.306 1.00 54.47 291 GLY A CA 1
ATOM 2334 C C . GLY A 1 291 ? 7.534 25.091 50.293 1.00 54.47 291 GLY A C 1
ATOM 2335 O O . GLY A 1 291 ? 8.760 25.052 50.300 1.00 54.47 291 GLY A O 1
ATOM 2336 N N . THR A 1 292 ? 6.834 25.823 49.433 1.00 56.09 292 THR A N 1
ATOM 2337 C CA . THR A 1 292 ? 7.410 26.850 48.568 1.00 56.09 292 THR A CA 1
ATOM 2338 C C . THR A 1 292 ? 7.254 28.189 49.279 1.00 56.09 292 THR A C 1
ATOM 2340 O O . THR A 1 292 ? 6.247 28.448 49.938 1.00 56.09 292 THR A O 1
ATOM 2343 N N . THR A 1 293 ? 8.282 29.025 49.211 1.00 65.19 293 THR A N 1
ATOM 2344 C CA . THR A 1 293 ? 8.325 30.327 49.873 1.00 65.19 293 THR A CA 1
ATOM 2345 C C . THR A 1 293 ? 7.222 31.252 49.343 1.00 65.19 293 THR A C 1
ATOM 2347 O O . THR A 1 293 ? 6.931 31.306 48.149 1.00 65.19 293 THR A O 1
ATOM 2350 N N . ARG A 1 294 ? 6.613 32.015 50.261 1.00 59.53 294 ARG A N 1
ATOM 2351 C CA . ARG A 1 294 ? 5.425 32.876 50.079 1.00 59.53 294 ARG A CA 1
ATOM 2352 C C . ARG A 1 294 ? 5.479 33.841 48.877 1.00 59.53 294 ARG A C 1
ATOM 2354 O O . ARG A 1 294 ? 4.432 34.264 48.401 1.00 59.53 294 ARG A O 1
ATOM 2361 N N . ASN A 1 295 ? 6.666 34.151 48.352 1.00 61.62 295 ASN A N 1
ATOM 2362 C CA . ASN A 1 295 ? 6.844 35.089 47.237 1.00 61.62 295 ASN A CA 1
ATOM 2363 C C . ASN A 1 295 ? 6.647 34.462 45.843 1.00 61.62 295 ASN A C 1
ATOM 2365 O O . ASN A 1 295 ? 6.333 35.183 44.900 1.00 61.62 295 ASN A O 1
ATOM 2369 N N . GLU A 1 296 ? 6.773 33.140 45.688 1.00 58.12 296 GLU A N 1
ATOM 2370 C CA . GLU A 1 296 ? 6.563 32.463 44.393 1.00 58.12 296 GLU A CA 1
ATOM 2371 C C . GLU A 1 296 ? 5.080 32.139 44.139 1.00 58.12 296 GLU A C 1
ATOM 2373 O O . GLU A 1 296 ? 4.612 32.096 43.000 1.00 58.12 296 GLU A O 1
ATOM 2378 N N . GLN A 1 297 ? 4.311 31.995 45.220 1.00 56.41 297 GLN A N 1
ATOM 2379 C CA . GLN A 1 297 ? 2.874 31.730 45.181 1.00 56.41 297 GLN A CA 1
ATOM 2380 C C . GLN A 1 297 ? 2.076 32.943 44.673 1.00 56.41 297 GLN A C 1
ATOM 2382 O O . GLN A 1 297 ? 1.074 32.769 43.986 1.00 56.41 297 GLN A O 1
ATOM 2387 N N . GLN A 1 298 ? 2.555 34.167 44.932 1.00 62.81 298 GLN A N 1
ATOM 2388 C CA . GLN A 1 298 ? 1.857 35.395 44.540 1.00 62.81 298 GLN A CA 1
ATOM 2389 C C . GLN A 1 298 ? 2.044 35.750 43.053 1.00 62.81 298 GLN A C 1
ATOM 2391 O O . GLN A 1 298 ? 1.103 36.225 42.431 1.00 62.81 298 GLN A O 1
ATOM 2396 N N . ARG A 1 299 ? 3.188 35.406 42.434 1.00 60.75 299 ARG A N 1
ATOM 2397 C CA . ARG A 1 299 ? 3.371 35.545 40.971 1.00 60.75 299 ARG A CA 1
ATOM 2398 C C . ARG A 1 299 ? 2.634 34.482 40.154 1.00 60.75 299 ARG A C 1
ATOM 2400 O O . ARG A 1 299 ? 2.276 34.742 39.012 1.00 60.75 299 ARG A O 1
ATOM 2407 N N . ARG A 1 300 ? 2.382 33.295 40.718 1.00 56.78 300 ARG A N 1
ATOM 2408 C CA . ARG A 1 300 ? 1.585 32.253 40.042 1.00 56.78 300 ARG A CA 1
ATOM 2409 C C . ARG A 1 300 ? 0.087 32.555 40.026 1.00 56.78 300 ARG A C 1
ATOM 2411 O O . ARG A 1 300 ? -0.589 32.144 39.092 1.00 56.78 300 ARG A O 1
ATOM 2418 N N . LEU A 1 301 ? -0.417 33.293 41.014 1.00 56.94 301 LEU A N 1
ATOM 2419 C CA . LEU A 1 301 ? -1.828 33.680 41.075 1.00 56.94 301 LEU A CA 1
ATOM 2420 C C . LEU A 1 301 ? -2.210 34.721 40.010 1.00 56.94 301 LEU A C 1
ATOM 2422 O O . LEU A 1 301 ? -3.332 34.680 39.522 1.00 56.94 301 LEU A O 1
ATOM 2426 N N . GLU A 1 302 ? -1.291 35.596 39.590 1.00 57.28 302 GLU A N 1
ATOM 2427 C CA . GLU A 1 302 ? -1.596 36.624 38.578 1.00 57.28 302 GLU A CA 1
ATOM 2428 C C . GLU A 1 302 ? -1.533 36.099 37.133 1.00 57.28 302 GLU A C 1
ATOM 2430 O O . GLU A 1 302 ? -2.301 36.555 36.292 1.00 57.28 302 GLU A O 1
ATOM 2435 N N . VAL A 1 303 ? -0.698 35.093 36.839 1.00 57.09 303 VAL A N 1
ATOM 2436 C CA . VAL A 1 303 ? -0.657 34.459 35.501 1.00 57.09 303 VAL A CA 1
ATOM 2437 C C . VAL A 1 303 ? -1.813 33.463 35.311 1.00 57.09 303 VAL A C 1
ATOM 2439 O O . VAL A 1 303 ? -2.317 33.304 34.206 1.00 57.09 303 VAL A O 1
ATOM 2442 N N . SER A 1 304 ? -2.306 32.858 36.396 1.00 49.97 304 SER A N 1
ATOM 2443 C CA . SER A 1 304 ? -3.392 31.865 36.366 1.00 49.97 304 SER A CA 1
ATOM 2444 C C . SER A 1 304 ? -4.798 32.454 36.169 1.00 49.97 304 SER A C 1
ATOM 2446 O O . SER A 1 304 ? -5.736 31.691 35.962 1.00 49.97 304 SER A O 1
ATOM 2448 N N . MET A 1 305 ? -4.985 33.777 36.248 1.00 52.19 305 MET A N 1
ATOM 2449 C CA . MET A 1 305 ? -6.306 34.411 36.091 1.00 52.19 305 MET A CA 1
ATOM 2450 C C . MET A 1 305 ? -6.641 34.819 34.643 1.00 52.19 305 MET A C 1
ATOM 2452 O O . MET A 1 305 ? -7.728 35.344 34.411 1.00 52.19 305 MET A O 1
ATOM 2456 N N . MET A 1 306 ? -5.745 34.582 33.673 1.00 50.00 306 MET A N 1
ATOM 2457 C CA . MET A 1 306 ? -6.000 34.850 32.245 1.00 50.00 306 MET A CA 1
ATOM 2458 C C . MET A 1 306 ? -6.036 33.600 31.353 1.00 50.00 306 MET A C 1
ATOM 2460 O O . MET A 1 306 ? -6.288 33.733 30.157 1.00 50.00 306 MET A O 1
ATOM 2464 N N . GLU A 1 307 ? -5.852 32.396 31.901 1.00 50.97 307 GLU A N 1
ATOM 2465 C CA . GLU A 1 307 ? -6.155 31.164 31.168 1.00 50.97 307 GLU A CA 1
ATOM 2466 C C . GLU A 1 307 ? -7.670 30.953 31.197 1.00 50.97 307 GLU A C 1
ATOM 2468 O O . GLU A 1 307 ? -8.287 30.658 32.221 1.00 50.97 307 GLU A O 1
ATOM 2473 N N . THR A 1 308 ? -8.276 31.234 30.049 1.00 47.59 308 THR A N 1
ATOM 2474 C CA . THR A 1 308 ? -9.679 31.008 29.740 1.00 47.59 308 THR A CA 1
ATOM 2475 C C . THR A 1 308 ? -10.112 29.609 30.153 1.00 47.59 308 THR A C 1
ATOM 2477 O O . THR A 1 308 ? -9.457 28.615 29.867 1.00 47.59 308 THR A O 1
ATOM 2480 N N . ASN A 1 309 ? -11.255 29.595 30.824 1.00 43.53 309 ASN A N 1
ATOM 2481 C CA . ASN A 1 309 ? -11.974 28.491 31.436 1.00 43.53 309 ASN A CA 1
ATOM 2482 C C . ASN A 1 309 ? -12.477 27.469 30.388 1.00 43.53 309 ASN A C 1
ATOM 2484 O O . ASN A 1 309 ? -13.684 27.303 30.217 1.00 43.53 309 ASN A O 1
ATOM 2488 N N . GLU A 1 310 ? -11.575 26.813 29.656 1.00 52.72 310 GLU A N 1
ATOM 2489 C CA . GLU A 1 310 ? -11.883 25.570 28.946 1.00 52.72 310 GLU A CA 1
ATOM 2490 C C . GLU A 1 310 ? -12.016 24.481 30.014 1.00 52.72 310 GLU A C 1
ATOM 2492 O O . GLU A 1 310 ? -11.042 23.883 30.464 1.00 52.72 310 GLU A O 1
ATOM 2497 N N . GLN A 1 311 ? -13.245 24.290 30.504 1.00 47.56 311 GLN A N 1
ATOM 2498 C CA . GLN A 1 311 ? -13.624 23.072 31.209 1.00 47.56 311 GLN A CA 1
ATOM 2499 C C . GLN A 1 311 ? -13.445 21.909 30.230 1.00 47.56 311 GLN A C 1
ATOM 2501 O O . GLN A 1 311 ? -14.377 21.538 29.523 1.00 47.56 311 GLN A O 1
ATOM 2506 N N . GLU A 1 312 ? -12.230 21.367 30.174 1.00 53.94 312 GLU A N 1
ATOM 2507 C CA . GLU A 1 312 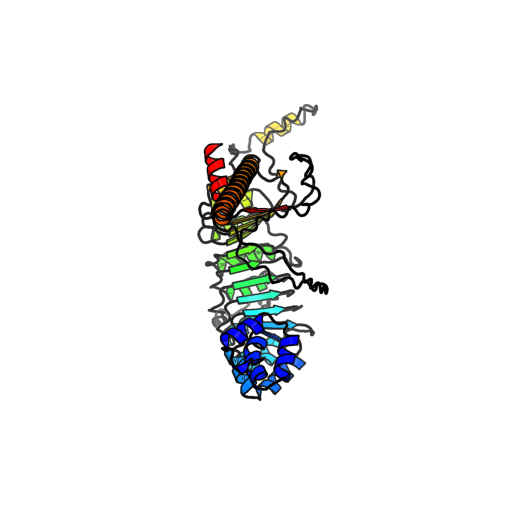? -11.956 20.040 29.645 1.00 53.94 312 GLU A CA 1
ATOM 2508 C C . GLU A 1 312 ? -12.762 19.066 30.511 1.00 53.94 312 GLU A C 1
ATOM 2510 O O . GLU A 1 312 ? -12.328 18.642 31.589 1.00 53.94 312 GLU A O 1
ATOM 2515 N N . GLU A 1 313 ? -13.984 18.732 30.081 1.00 56.31 313 GLU A N 1
ATOM 2516 C CA . GLU A 1 313 ? -14.544 17.452 30.492 1.00 56.31 313 GLU A CA 1
ATOM 2517 C C . GLU A 1 313 ? -13.476 16.392 30.196 1.00 56.31 313 GLU A C 1
ATOM 2519 O O . GLU A 1 313 ? -12.770 16.513 29.191 1.00 56.31 313 GLU A O 1
ATOM 2524 N N . PRO A 1 314 ? -13.290 15.388 31.069 1.00 56.50 314 PRO A N 1
ATOM 2525 C CA . PRO A 1 314 ? -12.390 14.281 30.800 1.00 56.50 314 PRO A CA 1
ATOM 2526 C C . PRO A 1 314 ? -13.014 13.472 29.669 1.00 56.50 314 PRO A C 1
ATOM 2528 O O . PRO A 1 314 ? -13.667 12.453 29.893 1.00 56.50 314 PRO A O 1
ATOM 2531 N N . GLU A 1 315 ? -12.899 13.996 28.456 1.00 62.91 315 GLU A N 1
ATOM 2532 C CA . GLU A 1 315 ? -13.505 13.414 27.294 1.00 62.91 315 GLU A CA 1
ATOM 2533 C C . GLU A 1 315 ? -12.879 12.029 27.165 1.00 62.91 315 GLU A C 1
ATOM 2535 O O . GLU A 1 315 ? -11.656 11.857 27.145 1.00 62.91 315 GLU A O 1
ATOM 2540 N N . GLU A 1 316 ? -13.737 11.012 27.173 1.00 71.50 316 GLU A N 1
ATOM 2541 C CA . GLU A 1 316 ? -13.343 9.631 26.971 1.00 71.50 316 GLU A CA 1
ATOM 2542 C C . GLU A 1 316 ? -12.696 9.545 25.586 1.00 71.50 316 GLU A C 1
ATOM 2544 O O . GLU A 1 316 ? -13.365 9.387 24.563 1.00 71.50 316 GLU A O 1
ATOM 2549 N N . HIS A 1 317 ? -11.386 9.724 25.535 1.00 74.88 317 HIS A N 1
ATOM 2550 C CA . HIS A 1 317 ? -10.599 9.774 24.319 1.00 74.88 317 HIS A CA 1
ATOM 2551 C C . HIS A 1 317 ? -9.647 8.595 24.322 1.00 74.88 317 HIS A C 1
ATOM 2553 O O . HIS A 1 317 ? -8.686 8.541 25.087 1.00 74.88 317 HIS A O 1
ATOM 2559 N N . GLY A 1 318 ? -9.921 7.606 23.478 1.00 89.81 318 GLY A N 1
ATOM 2560 C CA . GLY A 1 318 ? -9.024 6.473 23.338 1.00 89.81 318 GLY A CA 1
ATOM 2561 C C . GLY A 1 318 ? -9.658 5.282 22.643 1.00 89.81 318 GLY A C 1
ATOM 2562 O O . GLY A 1 318 ? -10.642 5.392 21.913 1.00 89.81 318 GLY A O 1
ATOM 2563 N N . LEU A 1 319 ? -9.097 4.103 22.917 1.00 93.06 319 LEU A N 1
ATOM 2564 C CA . LEU A 1 319 ? -9.590 2.833 22.378 1.00 93.06 319 LEU A CA 1
ATOM 2565 C C . LEU A 1 319 ? -11.069 2.579 22.710 1.00 93.06 319 LEU A C 1
ATOM 2567 O O . LEU A 1 319 ? -11.769 1.948 21.923 1.00 93.06 319 LEU A O 1
ATOM 2571 N N . LEU A 1 320 ? -11.558 3.079 23.851 1.00 94.38 320 LEU A N 1
ATOM 2572 C CA . LEU A 1 320 ? -12.957 2.914 24.254 1.00 94.38 320 LEU A CA 1
ATOM 2573 C C . LEU A 1 320 ? -13.899 3.633 23.281 1.00 94.38 320 LEU A C 1
ATOM 2575 O O . LEU A 1 320 ? -14.892 3.056 22.842 1.00 94.38 320 LEU A O 1
ATOM 2579 N N . SER A 1 321 ? -13.547 4.858 22.899 1.00 94.81 321 SER A N 1
ATOM 2580 C CA . SER A 1 321 ? -14.285 5.682 21.941 1.00 94.81 321 SER A CA 1
ATOM 2581 C C . SER A 1 321 ? -14.281 5.030 20.563 1.00 94.81 321 SER A C 1
ATOM 2583 O O . SER A 1 321 ? -15.333 4.932 19.945 1.00 94.81 321 SER A O 1
ATOM 2585 N N . ILE A 1 322 ? -13.143 4.477 20.125 1.00 96.12 322 ILE A N 1
ATOM 2586 C CA . ILE A 1 322 ? -13.049 3.710 18.870 1.00 96.12 322 ILE A CA 1
ATOM 2587 C C . ILE A 1 322 ? -14.009 2.514 18.896 1.00 96.12 322 ILE A C 1
ATOM 2589 O O . ILE A 1 322 ? -14.776 2.312 17.957 1.00 96.12 322 ILE A O 1
ATOM 2593 N N . LEU A 1 323 ? -14.018 1.724 19.975 1.00 96.44 323 LEU A N 1
ATOM 2594 C CA . LEU A 1 323 ? -14.913 0.568 20.083 1.00 96.44 323 LEU A CA 1
ATOM 2595 C C . LEU A 1 323 ? -16.395 0.961 20.108 1.00 96.44 323 LEU A C 1
ATOM 2597 O O . LEU A 1 323 ? -17.214 0.183 19.623 1.00 96.44 323 LEU A O 1
ATOM 2601 N N . ARG A 1 324 ? -16.735 2.133 20.656 1.00 95.25 324 ARG A N 1
ATOM 2602 C CA . ARG A 1 324 ? -18.108 2.659 20.689 1.00 95.25 324 ARG A CA 1
ATOM 2603 C C . ARG A 1 324 ? -18.548 3.261 19.352 1.00 95.25 324 ARG A C 1
ATOM 2605 O O . ARG A 1 324 ? -19.680 3.029 18.950 1.00 95.25 324 ARG A O 1
ATOM 2612 N N . GLN A 1 325 ? -17.679 4.020 18.687 1.00 95.69 325 GLN A N 1
ATOM 2613 C CA . GLN A 1 325 ? -18.032 4.858 17.533 1.00 95.69 325 GLN A CA 1
ATOM 2614 C C . GLN A 1 325 ? -17.782 4.170 16.181 1.00 95.69 325 GLN A C 1
ATOM 2616 O O . GLN A 1 325 ? -18.501 4.420 15.215 1.00 95.69 325 GLN A O 1
ATOM 2621 N N . CYS A 1 326 ? -16.800 3.268 16.083 1.00 96.38 326 CYS A N 1
ATOM 2622 C CA . CYS A 1 326 ? -16.490 2.551 14.844 1.00 96.38 326 CYS A CA 1
ATOM 2623 C C . CYS A 1 326 ? -17.310 1.254 14.740 1.00 96.38 326 CYS A C 1
ATOM 2625 O O . CYS A 1 326 ? -16.774 0.150 14.850 1.00 96.38 326 CYS A O 1
ATOM 2627 N N . GLU A 1 327 ? -18.622 1.357 14.517 1.00 95.81 327 GLU A N 1
ATOM 2628 C CA . GLU A 1 327 ? -19.516 0.187 14.417 1.00 95.81 327 GLU A CA 1
ATOM 2629 C C . GLU A 1 327 ? -19.101 -0.786 13.301 1.00 95.81 327 GLU A C 1
ATOM 2631 O O . GLU A 1 327 ? -19.213 -2.007 13.445 1.00 95.81 327 GLU A O 1
ATOM 2636 N N . ALA A 1 328 ? -18.553 -0.243 12.212 1.00 97.31 328 ALA A N 1
ATOM 2637 C CA . ALA A 1 328 ? -18.115 -0.985 11.037 1.00 97.31 328 ALA A CA 1
ATOM 2638 C C . ALA A 1 328 ? -16.843 -1.826 11.258 1.00 97.31 328 ALA A C 1
ATOM 2640 O O . ALA A 1 328 ? -16.504 -2.642 10.393 1.00 97.31 328 ALA A O 1
ATOM 2641 N N . LEU A 1 329 ? -16.143 -1.641 12.381 1.00 97.94 329 LEU A N 1
ATOM 2642 C CA . LEU A 1 329 ? -14.850 -2.259 12.658 1.00 97.94 329 LEU A CA 1
ATOM 2643 C C . LEU A 1 329 ? -14.998 -3.768 12.900 1.00 97.94 329 LEU A C 1
ATOM 2645 O O . LEU A 1 329 ? -15.694 -4.188 13.826 1.00 97.94 329 LEU A O 1
ATOM 2649 N N . ARG A 1 330 ? -14.326 -4.555 12.050 1.00 97.25 330 ARG A N 1
ATOM 2650 C CA . ARG A 1 330 ? -14.310 -6.029 12.007 1.00 97.25 330 ARG A CA 1
ATOM 2651 C C . ARG A 1 330 ? -12.990 -6.625 12.471 1.00 97.25 330 ARG A C 1
ATOM 2653 O O . ARG A 1 330 ? -12.959 -7.789 12.843 1.00 97.25 330 ARG A O 1
ATOM 2660 N N . ARG A 1 331 ? -11.902 -5.867 12.408 1.00 97.12 331 ARG A N 1
ATOM 2661 C CA . ARG A 1 331 ? -10.594 -6.292 12.893 1.00 97.12 331 ARG A CA 1
ATOM 2662 C C . ARG A 1 331 ? -9.910 -5.123 13.570 1.00 97.12 331 ARG A C 1
ATOM 2664 O O . ARG A 1 331 ? -9.762 -4.067 12.962 1.00 97.12 331 ARG A O 1
ATOM 2671 N N . LEU A 1 332 ? -9.465 -5.341 14.800 1.00 96.56 332 LEU A N 1
ATOM 2672 C CA . LEU A 1 332 ? -8.650 -4.399 15.554 1.00 96.56 332 LEU A CA 1
ATOM 2673 C C . LEU A 1 332 ? -7.345 -5.081 15.930 1.00 96.56 332 LEU A C 1
ATOM 2675 O O . LEU A 1 332 ? -7.353 -6.103 16.606 1.00 96.56 332 LEU A O 1
ATOM 2679 N N . GLU A 1 333 ? -6.230 -4.506 15.516 1.00 95.62 333 GLU A N 1
ATOM 2680 C CA . GLU A 1 333 ? -4.906 -4.952 15.915 1.00 95.62 333 GLU A CA 1
ATOM 2681 C C . GLU A 1 333 ? -4.187 -3.823 16.644 1.00 95.62 333 GLU A C 1
ATOM 2683 O O . GLU A 1 333 ? -4.087 -2.705 16.146 1.00 95.62 333 GLU A O 1
ATOM 2688 N N . ILE A 1 334 ? -3.695 -4.111 17.840 1.00 92.69 334 ILE A N 1
ATOM 2689 C CA . ILE A 1 334 ? -2.937 -3.185 18.670 1.00 92.69 334 ILE A CA 1
ATOM 2690 C C . ILE A 1 334 ? -1.541 -3.784 18.824 1.00 92.69 334 ILE A C 1
ATOM 2692 O O . ILE A 1 334 ? -1.395 -4.882 19.358 1.00 92.69 334 ILE A O 1
ATOM 2696 N N . VAL A 1 335 ? -0.524 -3.088 18.322 1.00 91.00 335 VAL A N 1
ATOM 2697 C CA . VAL A 1 335 ? 0.855 -3.591 18.192 1.00 91.00 335 VAL A CA 1
ATOM 2698 C C . VAL A 1 335 ? 1.794 -2.739 19.041 1.00 91.00 335 VAL A C 1
ATOM 2700 O O . VAL A 1 335 ? 1.710 -1.518 18.967 1.00 91.00 335 VAL A O 1
ATOM 2703 N N . CYS A 1 336 ? 2.712 -3.351 19.796 1.00 84.25 336 CYS A N 1
ATOM 2704 C CA . CYS A 1 336 ? 3.700 -2.650 20.641 1.00 84.25 336 CYS A CA 1
ATOM 2705 C C . CYS A 1 336 ? 3.082 -1.768 21.748 1.00 84.25 336 CYS A C 1
ATOM 2707 O O . CYS A 1 336 ? 3.582 -0.685 22.047 1.00 84.25 336 CYS A O 1
ATOM 2709 N N . TRP A 1 337 ? 1.980 -2.216 22.358 1.00 81.56 337 TRP A N 1
ATOM 2710 C CA . TRP A 1 337 ? 1.397 -1.572 23.544 1.00 81.56 337 TRP A CA 1
ATOM 2711 C C . TRP A 1 337 ? 1.757 -2.349 24.805 1.00 81.56 337 TRP A C 1
ATOM 2713 O O . TRP A 1 337 ? 1.838 -3.583 24.783 1.00 81.56 337 TRP A O 1
ATOM 2723 N N . MET A 1 338 ? 1.904 -1.641 25.924 1.00 81.94 338 MET A N 1
ATOM 2724 C CA . MET A 1 338 ? 1.924 -2.290 27.228 1.00 81.94 338 MET A CA 1
ATOM 2725 C C . MET A 1 338 ? 0.484 -2.620 27.640 1.00 81.94 338 MET A C 1
ATOM 2727 O O . MET A 1 338 ? -0.457 -1.886 27.349 1.00 81.94 338 MET A O 1
ATOM 2731 N N . ILE A 1 339 ? 0.281 -3.709 28.387 1.00 79.06 339 ILE A N 1
ATOM 2732 C CA . ILE A 1 339 ? -1.061 -4.108 28.875 1.00 79.06 339 ILE A CA 1
ATOM 2733 C C . ILE A 1 339 ? -1.697 -3.019 29.760 1.00 79.06 339 ILE A C 1
ATOM 2735 O O . ILE A 1 339 ? -2.920 -2.915 29.871 1.00 79.06 339 ILE A O 1
ATOM 2739 N N . GLN A 1 340 ? -0.871 -2.208 30.421 1.00 81.44 340 GLN A N 1
ATOM 2740 C CA . GLN A 1 340 ? -1.326 -1.074 31.226 1.00 81.44 340 GLN A CA 1
ATOM 2741 C C . GLN A 1 340 ? -1.904 0.072 30.383 1.00 81.44 340 GLN A C 1
ATOM 2743 O O . GLN A 1 340 ? -2.745 0.804 30.893 1.00 81.44 340 GLN A O 1
ATOM 2748 N N . ASP A 1 341 ? -1.525 0.163 29.106 1.00 82.81 341 ASP A N 1
ATOM 2749 C CA . ASP A 1 341 ? -2.022 1.175 28.170 1.00 82.81 341 ASP A CA 1
ATOM 2750 C C . ASP A 1 341 ? -3.393 0.768 27.599 1.00 82.81 341 ASP A C 1
ATOM 2752 O O . ASP A 1 341 ? -4.108 1.577 27.020 1.00 82.81 341 ASP A O 1
ATOM 2756 N N . VAL A 1 342 ? -3.817 -0.488 27.772 1.00 87.25 342 VAL A N 1
ATOM 2757 C CA . VAL A 1 342 ? -5.184 -0.896 27.431 1.00 87.25 342 VAL A CA 1
ATOM 2758 C C . VAL A 1 342 ? -6.124 -0.476 28.570 1.00 87.25 342 VAL A C 1
ATOM 2760 O O . VAL A 1 342 ? -5.939 -0.932 29.709 1.00 87.25 342 VAL A O 1
ATOM 2763 N N . PRO A 1 343 ? -7.164 0.344 28.297 1.00 89.62 343 PRO A N 1
ATOM 2764 C CA . PRO A 1 343 ? -8.139 0.744 29.305 1.00 89.62 343 PRO A CA 1
ATOM 2765 C C . PRO A 1 343 ? -8.706 -0.460 30.060 1.00 89.62 343 PRO A C 1
ATOM 2767 O O . PRO A 1 343 ? -9.101 -1.458 29.453 1.00 89.62 343 PRO A O 1
ATOM 2770 N N . GLY A 1 344 ? -8.780 -0.364 31.392 1.00 89.50 344 GLY A N 1
ATOM 2771 C CA . GLY A 1 344 ? -9.192 -1.483 32.249 1.00 89.50 344 GLY A CA 1
ATOM 2772 C C . GLY A 1 344 ? -10.559 -2.065 31.878 1.00 89.50 344 GLY A C 1
ATOM 2773 O O . GLY A 1 344 ? -10.723 -3.279 31.891 1.00 89.50 344 GLY A O 1
ATOM 2774 N N . VAL A 1 345 ? -11.507 -1.217 31.465 1.00 90.88 345 VAL A N 1
ATOM 2775 C CA . VAL A 1 345 ? -12.837 -1.637 30.990 1.00 90.88 345 VAL A CA 1
ATOM 2776 C C . VAL A 1 345 ? -12.734 -2.550 29.761 1.00 90.88 345 VAL A C 1
ATOM 2778 O O . VAL A 1 345 ? -13.397 -3.583 29.703 1.00 90.88 345 VAL A O 1
ATOM 2781 N N . ILE A 1 346 ? -11.858 -2.219 28.806 1.00 91.88 346 ILE A N 1
ATOM 2782 C CA . ILE A 1 346 ? -11.636 -3.026 27.596 1.00 91.88 346 ILE A CA 1
ATOM 2783 C C . ILE A 1 346 ? -10.942 -4.336 27.958 1.00 91.88 346 ILE A C 1
ATOM 2785 O O . ILE A 1 346 ? -11.349 -5.397 27.494 1.00 91.88 346 ILE A O 1
ATOM 2789 N N . TRP A 1 347 ? -9.924 -4.279 28.819 1.00 91.56 347 TRP A N 1
ATOM 2790 C CA . TRP A 1 347 ? -9.208 -5.475 29.257 1.00 91.56 347 TRP A CA 1
ATOM 2791 C C . TRP A 1 347 ? -10.129 -6.466 29.982 1.00 91.56 347 TRP A C 1
ATOM 2793 O O . TRP A 1 347 ? -10.141 -7.650 29.654 1.00 91.56 347 TRP A O 1
ATOM 2803 N N . ASN A 1 348 ? -10.969 -5.978 30.898 1.00 91.69 348 ASN A N 1
ATOM 2804 C CA . ASN A 1 348 ? -11.957 -6.798 31.602 1.00 91.69 348 ASN A CA 1
ATOM 2805 C C . ASN A 1 348 ? -12.976 -7.420 30.633 1.00 91.69 348 ASN A C 1
ATOM 2807 O O . ASN A 1 348 ? -13.349 -8.584 30.788 1.00 91.69 348 ASN A O 1
ATOM 2811 N N . ALA A 1 349 ? -13.404 -6.670 29.611 1.00 91.75 349 ALA A N 1
ATOM 2812 C CA . ALA A 1 349 ? -14.289 -7.187 28.572 1.00 91.75 349 ALA A CA 1
ATOM 2813 C C . ALA A 1 349 ? -13.622 -8.317 27.768 1.00 91.75 349 ALA A C 1
ATOM 2815 O O . ALA A 1 349 ? -14.245 -9.358 27.557 1.00 91.75 349 ALA A O 1
ATOM 2816 N N . ILE A 1 350 ? -12.352 -8.152 27.377 1.00 91.62 350 ILE A N 1
ATOM 2817 C CA . ILE A 1 350 ? -11.563 -9.191 26.692 1.00 91.62 350 ILE A CA 1
ATOM 2818 C C . ILE A 1 350 ? -11.449 -10.444 27.568 1.00 91.62 350 ILE A C 1
ATOM 2820 O O . ILE A 1 350 ? -11.749 -11.542 27.100 1.00 91.62 350 ILE A O 1
ATOM 2824 N N . GLU A 1 3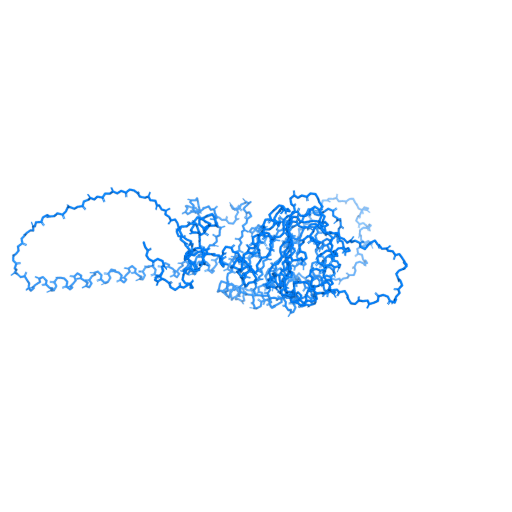51 ? -11.070 -10.296 28.843 1.00 91.12 351 GLU A N 1
ATOM 2825 C CA . GLU A 1 351 ? -10.977 -11.422 29.782 1.00 91.12 351 GLU A CA 1
ATOM 2826 C C . GLU A 1 351 ? -12.323 -12.143 29.937 1.00 91.12 351 GLU A C 1
ATOM 2828 O O . GLU A 1 351 ? -12.371 -13.374 29.909 1.00 91.12 351 GLU A O 1
ATOM 2833 N N . SER A 1 352 ? -13.428 -11.398 30.038 1.00 91.06 352 SER A N 1
ATOM 2834 C CA . SER A 1 352 ? -14.774 -11.968 30.134 1.00 91.06 352 SER A CA 1
ATOM 2835 C C . SER A 1 352 ? -15.146 -12.783 28.888 1.00 91.06 352 SER A C 1
ATOM 2837 O O . SER A 1 352 ? -15.629 -13.913 29.004 1.00 91.06 352 SER A O 1
ATOM 2839 N N . VAL A 1 353 ? -14.884 -12.250 27.689 1.00 88.88 353 VAL A N 1
ATOM 2840 C CA . VAL A 1 353 ? -15.126 -12.947 26.413 1.00 88.88 353 VAL A CA 1
ATOM 2841 C C . VAL A 1 353 ? -14.282 -14.216 26.313 1.00 88.88 353 VAL A C 1
ATOM 2843 O O . VAL A 1 353 ? -14.820 -15.291 26.029 1.00 88.88 353 VAL A O 1
ATOM 2846 N N . ALA A 1 354 ? -12.992 -14.128 26.639 1.00 87.19 354 ALA A N 1
ATOM 2847 C CA . ALA A 1 354 ? -12.088 -15.272 26.649 1.00 87.19 354 ALA A CA 1
ATOM 2848 C C . ALA A 1 354 ? -12.562 -16.368 27.623 1.00 87.19 354 ALA A C 1
ATOM 2850 O O . ALA A 1 354 ? -12.651 -17.537 27.245 1.00 87.19 354 ALA A O 1
ATOM 2851 N N . GLN A 1 355 ? -12.956 -16.006 28.850 1.00 89.56 355 GLN A N 1
ATOM 2852 C CA . GLN A 1 355 ? -13.483 -16.952 29.841 1.00 89.56 355 GLN A CA 1
ATOM 2853 C C . GLN A 1 355 ? -14.764 -17.653 29.363 1.00 89.56 355 GLN A C 1
ATOM 2855 O O . GLN A 1 355 ? -14.895 -18.869 29.522 1.00 89.56 355 GLN A O 1
ATOM 2860 N N . ARG A 1 356 ? -15.701 -16.928 28.730 1.00 88.75 356 ARG A N 1
ATOM 2861 C CA . ARG A 1 356 ? -16.926 -17.528 28.163 1.00 88.75 356 ARG A CA 1
ATOM 2862 C C . ARG A 1 356 ? -16.620 -18.506 27.030 1.00 88.75 356 ARG A C 1
ATOM 2864 O O . ARG A 1 356 ? -17.244 -19.569 26.955 1.00 88.75 356 ARG A O 1
ATOM 2871 N N . ARG A 1 357 ? -15.657 -18.173 26.168 1.00 86.06 357 ARG A N 1
ATOM 2872 C CA . ARG A 1 357 ? -15.214 -19.033 25.060 1.00 86.06 357 ARG A CA 1
ATOM 2873 C C . ARG A 1 357 ? -14.552 -20.308 25.581 1.00 86.06 357 ARG A C 1
ATOM 2875 O O . ARG A 1 357 ? -14.938 -21.393 25.149 1.00 86.06 357 ARG A O 1
ATOM 2882 N N . ILE A 1 358 ? -13.679 -20.203 26.587 1.00 84.25 358 ILE A N 1
ATOM 2883 C CA . ILE A 1 358 ? -13.090 -21.362 27.280 1.00 84.25 358 ILE A CA 1
ATOM 2884 C C . ILE A 1 358 ? -14.189 -22.235 27.896 1.00 84.25 358 ILE A C 1
ATOM 2886 O O . ILE A 1 358 ? -14.238 -23.430 27.624 1.00 84.25 358 ILE A O 1
ATOM 2890 N N . ALA A 1 359 ? -15.130 -21.655 28.648 1.00 87.19 359 ALA A N 1
ATOM 2891 C CA . ALA A 1 359 ? -16.227 -22.412 29.255 1.00 87.19 359 ALA A CA 1
ATOM 2892 C C . ALA A 1 359 ? -17.099 -23.135 28.210 1.00 87.19 359 ALA A C 1
ATOM 2894 O O . ALA A 1 359 ? -17.524 -24.272 28.423 1.00 87.19 359 ALA A O 1
ATOM 2895 N N . THR A 1 360 ? -17.342 -22.503 27.059 1.00 87.19 360 THR A N 1
ATOM 2896 C CA . THR A 1 360 ? -18.100 -23.098 2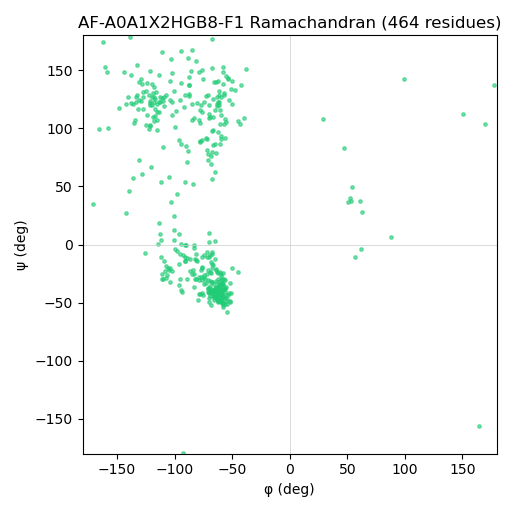5.948 1.00 87.19 360 THR A CA 1
ATOM 2897 C C . THR A 1 360 ? -17.318 -24.223 25.269 1.00 87.19 360 THR A C 1
ATOM 2899 O O . THR A 1 360 ? -17.897 -25.262 24.951 1.00 87.19 360 THR A O 1
ATOM 2902 N N . ALA A 1 361 ? -16.008 -24.054 25.077 1.00 84.81 361 ALA A N 1
ATOM 2903 C CA . ALA A 1 361 ? -15.132 -25.083 24.526 1.00 84.81 361 ALA A CA 1
ATOM 2904 C C . ALA A 1 361 ? -15.035 -26.301 25.456 1.00 84.81 361 ALA A C 1
ATOM 2906 O O . ALA A 1 361 ? -15.176 -27.429 24.985 1.00 84.81 361 ALA A O 1
ATOM 2907 N N . THR A 1 362 ? -14.896 -26.086 26.768 1.00 87.69 362 THR A N 1
ATOM 2908 C CA . THR A 1 362 ? -14.902 -27.160 27.773 1.00 87.69 362 THR A CA 1
ATOM 2909 C C . THR A 1 362 ? -16.228 -27.914 27.756 1.00 87.69 362 THR A C 1
ATOM 2911 O O . THR A 1 362 ? -16.225 -29.128 27.608 1.00 87.69 362 THR A O 1
ATOM 2914 N N . ARG A 1 363 ? -17.375 -27.216 27.743 1.00 87.81 363 ARG A N 1
ATOM 2915 C CA . ARG A 1 363 ? -18.697 -27.864 27.620 1.00 87.81 363 ARG A CA 1
ATOM 2916 C C . ARG A 1 363 ? -18.859 -28.661 26.326 1.00 87.81 363 ARG A C 1
ATOM 2918 O O . ARG A 1 363 ? -19.453 -29.734 26.349 1.00 87.81 363 ARG A O 1
ATOM 2925 N N . LYS A 1 364 ? -18.348 -28.157 25.194 1.00 88.25 364 LYS A N 1
ATOM 2926 C CA . LYS A 1 364 ? -18.354 -28.898 23.921 1.00 88.25 364 LYS A CA 1
ATOM 2927 C C . LYS A 1 364 ? -17.475 -30.143 24.000 1.00 88.25 364 LYS A C 1
ATOM 2929 O O . LYS A 1 364 ? -17.890 -31.191 23.523 1.00 88.25 364 LYS A O 1
ATOM 2934 N N . ARG A 1 365 ? -16.294 -30.044 24.614 1.00 85.25 365 ARG A N 1
ATOM 2935 C CA . ARG A 1 365 ? -15.379 -31.174 24.808 1.00 85.25 365 ARG A CA 1
ATOM 2936 C C . ARG A 1 365 ? -15.984 -32.233 25.725 1.00 85.25 365 ARG A C 1
ATOM 2938 O O . ARG A 1 365 ? -15.975 -33.402 25.360 1.00 85.25 365 ARG A O 1
ATOM 2945 N N . ASP A 1 366 ? -16.570 -31.824 26.843 1.00 86.44 366 ASP A N 1
ATOM 2946 C CA . ASP A 1 366 ? -17.246 -32.723 27.782 1.00 86.44 366 ASP A CA 1
ATOM 2947 C C . ASP A 1 366 ? -18.487 -33.356 27.141 1.00 86.44 366 ASP A C 1
ATOM 2949 O O . ASP A 1 366 ? -18.739 -34.545 27.314 1.00 86.44 366 ASP A O 1
ATOM 2953 N N . GLY A 1 367 ? -19.226 -32.594 26.328 1.00 85.06 367 GLY A N 1
ATOM 2954 C CA . GLY A 1 367 ? -20.355 -33.095 25.546 1.00 85.06 367 GLY A CA 1
ATOM 2955 C C . GLY A 1 367 ? -19.942 -34.118 24.485 1.00 85.06 367 GLY A C 1
ATOM 2956 O O . GLY A 1 367 ? -20.587 -35.156 24.363 1.00 85.06 367 GLY A O 1
ATOM 2957 N N . LEU A 1 368 ? -18.853 -33.868 23.751 1.00 84.69 368 LEU A N 1
ATOM 2958 C CA . LEU A 1 368 ? -18.287 -34.817 22.785 1.00 84.69 368 LEU A CA 1
ATOM 2959 C C . LEU A 1 368 ? -17.751 -36.073 23.481 1.00 84.69 368 LEU A C 1
ATOM 2961 O O . LEU A 1 368 ? -17.986 -37.180 23.004 1.00 84.69 368 LEU A O 1
ATOM 2965 N N . HIS A 1 369 ? -17.097 -35.921 24.633 1.00 81.94 369 HIS A N 1
ATOM 2966 C CA . HIS A 1 369 ? -16.633 -37.046 25.441 1.00 81.94 369 HIS A CA 1
ATOM 2967 C C . HIS A 1 369 ? -17.811 -37.880 25.966 1.00 81.94 369 HIS A C 1
ATOM 2969 O O . HIS A 1 369 ? -17.807 -39.101 25.848 1.00 81.94 369 HIS A O 1
ATOM 2975 N N . ALA A 1 370 ? -18.869 -37.239 26.469 1.00 69.31 370 ALA A N 1
ATOM 2976 C CA . ALA A 1 370 ? -20.088 -37.923 26.894 1.00 69.31 370 ALA A CA 1
ATOM 2977 C C . ALA A 1 370 ? -20.790 -38.637 25.724 1.00 69.31 370 ALA A C 1
ATOM 2979 O O . ALA A 1 370 ? -21.241 -39.768 25.884 1.00 69.31 370 ALA A O 1
ATOM 2980 N N . GLN A 1 371 ? -20.846 -38.027 24.535 1.00 74.31 371 GLN A N 1
ATOM 2981 C CA . GLN A 1 371 ? -21.385 -38.672 23.332 1.00 74.31 371 GLN A CA 1
ATOM 2982 C C . GLN A 1 371 ? -20.542 -39.872 22.887 1.00 74.31 371 GLN A C 1
ATOM 2984 O O . GLN A 1 371 ? -21.122 -40.881 22.491 1.00 74.31 371 GLN A O 1
ATOM 2989 N N . SER A 1 372 ? -19.212 -39.791 23.002 1.00 81.31 372 SER A N 1
ATOM 2990 C CA . SER A 1 372 ? -18.297 -40.910 22.742 1.00 81.31 372 SER A CA 1
ATOM 2991 C C . SER A 1 372 ? -18.528 -42.065 23.717 1.00 81.31 372 SER A C 1
ATOM 2993 O O . SER A 1 372 ? -18.653 -43.209 23.300 1.00 81.31 372 SER A O 1
ATOM 2995 N N . LEU A 1 373 ? -18.682 -41.779 25.013 1.00 77.44 373 LEU A N 1
ATOM 2996 C CA . LEU A 1 373 ? -18.991 -42.812 26.007 1.00 77.44 373 LEU A CA 1
ATOM 2997 C C . LEU A 1 373 ? -20.362 -43.457 25.754 1.00 77.44 373 LEU A C 1
ATOM 2999 O O . LEU A 1 373 ? -20.525 -44.664 25.911 1.00 77.44 373 LEU A O 1
ATOM 3003 N N . VAL A 1 374 ? -21.359 -42.673 25.328 1.00 76.06 374 VAL A N 1
ATOM 3004 C CA . VAL A 1 374 ? -22.688 -43.197 24.976 1.00 76.06 374 VAL A CA 1
ATOM 3005 C C . VAL A 1 374 ? -22.641 -44.036 23.693 1.00 76.06 374 VAL A C 1
ATOM 3007 O O . VAL A 1 374 ? -23.331 -45.054 23.617 1.00 76.06 374 VAL A O 1
ATOM 3010 N N . SER A 1 375 ? -21.851 -43.655 22.684 1.00 76.25 375 SER A N 1
ATOM 3011 C CA . SER A 1 375 ? -21.696 -44.445 21.455 1.00 76.25 375 SER A CA 1
ATOM 3012 C C . SER A 1 375 ? -20.899 -45.731 21.693 1.00 76.25 375 SER A C 1
ATOM 3014 O O . SER A 1 375 ? -21.289 -46.776 21.169 1.00 76.25 375 SER A O 1
ATOM 3016 N N . GLU A 1 376 ? -19.866 -45.703 22.536 1.00 77.62 376 GLU A N 1
ATOM 3017 C CA . GLU A 1 376 ? -19.134 -46.891 22.992 1.00 77.62 376 GLU A CA 1
ATOM 3018 C C . GLU A 1 376 ? -20.031 -47.825 23.807 1.00 77.62 376 GLU A C 1
ATOM 3020 O O . GLU A 1 376 ? -20.059 -49.030 23.547 1.00 77.62 376 GLU A O 1
ATOM 3025 N N . ALA A 1 377 ? -20.835 -47.287 24.730 1.00 70.62 377 ALA A N 1
ATOM 3026 C CA . ALA A 1 377 ? -21.797 -48.073 25.498 1.00 70.62 377 ALA A CA 1
ATOM 3027 C C . ALA A 1 377 ? -22.853 -48.722 24.588 1.00 70.62 377 ALA A C 1
ATOM 3029 O O . ALA A 1 377 ? -23.158 -49.903 24.744 1.00 70.62 377 ALA A O 1
ATOM 3030 N N . ARG A 1 378 ? -23.373 -47.992 23.590 1.00 79.12 378 ARG A N 1
ATOM 3031 C CA . ARG A 1 378 ? -24.313 -48.535 22.590 1.00 79.12 378 ARG A CA 1
ATOM 3032 C C . ARG A 1 378 ? -23.675 -49.600 21.703 1.00 79.12 378 ARG A C 1
ATOM 3034 O O . ARG A 1 378 ? -24.311 -50.616 21.439 1.00 79.12 378 ARG A O 1
ATOM 3041 N N . SER A 1 379 ? -22.432 -49.392 21.276 1.00 80.62 379 SER A N 1
ATOM 3042 C CA . SER A 1 379 ? -21.685 -50.363 20.466 1.00 80.62 379 SER A CA 1
ATOM 3043 C C . SER A 1 379 ? -21.388 -51.632 21.266 1.00 80.62 379 SER A C 1
ATOM 3045 O O . SER A 1 379 ? -21.553 -52.735 20.753 1.00 80.62 379 SER A O 1
ATOM 3047 N N . SER A 1 380 ? -21.057 -51.487 22.551 1.00 72.94 380 SER A N 1
ATOM 3048 C CA . SER A 1 380 ? -20.854 -52.605 23.479 1.00 72.94 380 SER A CA 1
ATOM 3049 C C . SER A 1 380 ? -22.152 -53.376 23.729 1.00 72.94 380 SER A C 1
ATOM 3051 O O . SER A 1 380 ? -22.144 -54.605 23.727 1.00 72.94 380 SER A O 1
ATOM 3053 N N . LEU A 1 381 ? -23.288 -52.680 23.867 1.00 70.44 381 LEU A N 1
ATOM 3054 C CA . LEU A 1 381 ? -24.600 -53.319 23.998 1.00 70.44 381 LEU A CA 1
ATOM 3055 C C . LEU A 1 381 ? -24.994 -54.076 22.720 1.00 70.44 381 LEU A C 1
ATOM 3057 O O . LEU A 1 381 ? -25.502 -55.194 22.795 1.00 70.44 381 LEU A O 1
ATOM 3061 N N . ALA A 1 382 ? -24.733 -53.498 21.545 1.00 70.69 382 ALA A N 1
ATOM 3062 C CA . ALA A 1 382 ? -24.978 -54.151 20.261 1.00 70.69 382 ALA A CA 1
ATOM 3063 C C . ALA A 1 382 ? -24.081 -55.388 20.069 1.00 70.69 382 ALA A C 1
ATOM 3065 O O . ALA A 1 382 ? -24.567 -56.434 19.644 1.00 70.69 382 ALA A O 1
ATOM 3066 N N . ALA A 1 383 ? -22.805 -55.314 20.458 1.00 69.00 383 ALA A N 1
ATOM 3067 C CA . ALA A 1 383 ? -21.883 -56.449 20.432 1.00 69.00 383 ALA A CA 1
ATOM 3068 C C . ALA A 1 383 ? -22.288 -57.557 21.421 1.00 69.00 383 ALA A C 1
ATOM 3070 O O . ALA A 1 383 ? -22.236 -58.737 21.072 1.00 69.00 383 ALA A O 1
ATOM 3071 N N . ALA A 1 384 ? -22.757 -57.202 22.622 1.00 62.50 384 ALA A N 1
ATOM 3072 C CA . ALA A 1 384 ? -23.309 -58.152 23.593 1.00 62.50 384 ALA A CA 1
ATOM 3073 C C . ALA A 1 384 ? -24.593 -58.829 23.070 1.00 62.50 384 ALA A C 1
ATOM 3075 O O . ALA A 1 384 ? -24.803 -60.024 23.264 1.00 62.50 384 ALA A O 1
ATOM 3076 N N . SER A 1 385 ? -25.422 -58.084 22.335 1.00 61.12 385 SER A N 1
ATOM 3077 C CA . SER A 1 385 ? -26.640 -58.609 21.703 1.00 61.12 385 SER A CA 1
ATOM 3078 C C . SER A 1 385 ? -26.322 -59.558 20.540 1.00 61.12 385 SER A C 1
ATOM 3080 O O . SER A 1 385 ? -26.990 -60.573 20.380 1.00 61.12 385 SER A O 1
ATOM 3082 N N . ALA A 1 386 ? -25.275 -59.271 19.759 1.00 58.25 386 ALA A N 1
ATOM 3083 C CA . ALA A 1 386 ? -24.834 -60.122 18.652 1.00 58.25 386 ALA A CA 1
ATOM 3084 C C . ALA A 1 386 ? -24.108 -61.398 19.129 1.00 58.25 386 ALA A C 1
ATOM 3086 O O . ALA A 1 386 ? -24.252 -62.462 18.522 1.00 58.25 386 ALA A O 1
ATOM 3087 N N . SER A 1 387 ? -23.369 -61.322 20.240 1.00 55.31 387 SER A N 1
ATOM 3088 C CA . SER A 1 387 ? -22.674 -62.473 20.843 1.00 55.31 387 SER A CA 1
ATOM 3089 C C . SER A 1 387 ? -23.609 -63.428 21.597 1.00 55.31 387 SER A C 1
ATOM 3091 O O . SER A 1 387 ? -23.298 -64.611 21.700 1.00 55.31 387 SER A O 1
ATOM 3093 N N . ALA A 1 388 ? -24.802 -62.983 22.009 1.00 53.06 388 ALA A N 1
ATOM 3094 C CA . ALA A 1 388 ? -25.856 -63.866 22.525 1.00 53.06 388 ALA A CA 1
ATOM 3095 C C . ALA A 1 388 ? -26.491 -64.776 21.445 1.00 53.06 388 ALA A C 1
ATOM 3097 O O . ALA A 1 388 ? -27.207 -65.717 21.779 1.00 53.06 388 ALA A O 1
ATOM 3098 N N . SER A 1 389 ? -26.211 -64.532 20.159 1.00 50.34 389 SER A N 1
ATOM 3099 C CA . SER A 1 389 ? -26.737 -65.302 19.018 1.00 50.34 389 SER A CA 1
ATOM 3100 C C . SER A 1 389 ? -25.694 -66.140 18.265 1.00 50.34 389 SER A C 1
ATOM 3102 O O . SER A 1 389 ? -26.035 -66.775 17.270 1.00 50.34 389 SER A O 1
ATOM 3104 N N . ALA A 1 390 ? -24.438 -66.187 18.721 1.00 47.69 390 ALA A N 1
ATOM 3105 C CA . ALA A 1 390 ? -23.367 -66.906 18.029 1.00 47.69 390 ALA A CA 1
ATOM 3106 C C . ALA A 1 390 ? -22.573 -67.813 18.983 1.00 47.69 390 ALA A C 1
ATOM 3108 O O . ALA A 1 390 ? -21.416 -67.562 19.308 1.00 47.69 390 ALA A O 1
ATOM 3109 N N . SER A 1 391 ? -23.189 -68.917 19.408 1.00 41.44 391 SER A N 1
ATOM 3110 C CA . SER A 1 391 ? -22.454 -70.088 19.888 1.00 41.44 391 SER A CA 1
ATOM 3111 C C . SER A 1 391 ? -21.880 -70.832 18.676 1.00 41.44 391 SER A C 1
ATOM 3113 O O . SER A 1 391 ? -22.541 -71.687 18.089 1.00 41.44 391 SER A O 1
ATOM 3115 N N . GLY A 1 392 ? -20.667 -70.468 18.269 1.00 43.44 392 GLY A N 1
ATOM 3116 C CA . GLY A 1 392 ? -19.960 -71.094 17.155 1.00 43.44 392 GLY A CA 1
ATOM 3117 C C . GLY A 1 392 ? -18.459 -70.872 17.278 1.00 43.44 392 GLY A C 1
ATOM 3118 O O . GLY A 1 392 ? -17.955 -69.795 16.996 1.00 43.44 392 GLY A O 1
ATOM 3119 N N . SER A 1 393 ? -17.781 -71.907 17.759 1.00 41.94 393 SER A N 1
ATOM 3120 C CA . SER A 1 393 ? -16.336 -72.077 17.918 1.00 41.94 393 SER A CA 1
ATOM 3121 C C . SER A 1 393 ? -15.480 -71.593 16.740 1.00 41.94 393 SER A C 1
ATOM 3123 O O . SER A 1 393 ? -15.786 -71.971 15.616 1.00 41.94 393 SER A O 1
ATOM 3125 N N . THR A 1 394 ? -14.364 -70.901 17.022 1.00 39.88 394 THR A N 1
ATOM 3126 C CA . THR A 1 394 ? -12.967 -71.300 16.692 1.00 39.88 394 THR A CA 1
ATOM 3127 C C . THR A 1 394 ? -11.966 -70.210 17.121 1.00 39.88 394 THR A C 1
ATOM 3129 O O . THR A 1 394 ? -12.221 -69.024 16.934 1.00 39.88 394 THR A O 1
ATOM 3132 N N . LEU A 1 395 ? -10.844 -70.629 17.721 1.00 35.97 395 LEU A N 1
ATOM 3133 C CA . LEU A 1 395 ? -9.683 -69.812 18.126 1.00 35.97 395 LEU A CA 1
ATOM 3134 C C . LEU A 1 395 ? -8.689 -69.605 16.948 1.00 35.97 395 LEU A C 1
ATOM 3136 O O . LEU A 1 395 ? -8.833 -70.279 15.930 1.00 35.97 395 LEU A O 1
ATOM 3140 N N . PRO A 1 396 ? -7.715 -68.675 17.077 1.00 47.38 396 PRO A N 1
ATOM 3141 C CA . PRO A 1 396 ? -7.197 -67.864 15.978 1.00 47.38 396 PRO A CA 1
ATOM 3142 C C . PRO A 1 396 ? -5.752 -68.198 15.583 1.00 47.38 396 PRO A C 1
ATOM 3144 O O . PRO A 1 396 ? -4.999 -68.768 16.372 1.00 47.38 396 PRO A O 1
ATOM 3147 N N . GLU A 1 397 ? -5.334 -67.717 14.411 1.00 34.09 397 GLU A N 1
ATOM 3148 C CA . GLU A 1 397 ? -3.923 -67.650 14.027 1.00 34.09 397 GLU A CA 1
ATOM 3149 C C . GLU A 1 397 ? -3.453 -66.213 13.748 1.00 34.09 397 GLU A C 1
ATOM 3151 O O . GLU A 1 397 ? -4.149 -65.378 13.173 1.00 34.09 397 GLU A O 1
ATOM 3156 N N . HIS A 1 398 ? -2.247 -65.989 14.265 1.00 35.09 398 HIS A N 1
ATOM 3157 C CA . HIS A 1 398 ? -1.274 -64.911 14.120 1.00 35.09 398 HIS A CA 1
ATOM 3158 C C . HIS A 1 398 ? -1.112 -64.272 12.727 1.00 35.09 398 HIS A C 1
ATOM 3160 O O . HIS A 1 398 ? -1.176 -64.973 11.731 1.00 35.09 398 HIS A O 1
ATOM 3166 N N . GLU A 1 399 ? -0.726 -62.982 12.708 1.00 32.66 399 GLU A N 1
ATOM 3167 C CA . GLU A 1 399 ? 0.444 -62.393 11.993 1.00 32.66 399 GLU A CA 1
ATOM 3168 C C . GLU A 1 399 ? 0.328 -60.848 12.039 1.00 32.66 399 GLU A C 1
ATOM 3170 O O . GLU A 1 399 ? -0.598 -60.270 11.486 1.00 32.66 399 GLU A O 1
ATOM 3175 N N . ASN A 1 400 ? 1.058 -60.084 12.863 1.00 35.41 400 ASN A N 1
ATOM 3176 C CA . ASN A 1 400 ? 2.491 -59.746 12.848 1.00 35.41 400 ASN A CA 1
ATOM 3177 C C . ASN A 1 400 ? 3.063 -59.307 11.489 1.00 35.41 400 ASN A C 1
ATOM 3179 O O . ASN A 1 400 ? 3.772 -60.072 10.853 1.00 35.41 400 ASN A O 1
ATOM 3183 N N . TRP A 1 401 ? 2.898 -58.022 11.149 1.00 30.09 401 TRP A N 1
ATOM 3184 C CA . TRP A 1 401 ? 3.887 -57.282 10.355 1.00 30.09 401 TRP A CA 1
ATOM 3185 C C . TRP A 1 401 ? 4.149 -55.901 10.968 1.00 30.09 401 TRP A C 1
ATOM 3187 O O . TRP A 1 401 ? 3.317 -54.996 10.930 1.00 30.09 401 TRP A O 1
ATOM 3197 N N . ARG A 1 402 ? 5.335 -55.778 11.576 1.00 32.44 402 ARG A N 1
ATOM 3198 C CA . ARG A 1 402 ? 6.030 -54.519 11.858 1.00 32.44 402 ARG A CA 1
ATOM 3199 C C . ARG A 1 402 ? 7.006 -54.289 10.713 1.00 32.44 402 ARG A C 1
ATOM 3201 O O . ARG A 1 402 ? 7.911 -55.097 10.563 1.00 32.44 402 ARG A O 1
ATOM 3208 N N . GLU A 1 403 ? 6.922 -53.153 10.037 1.00 31.73 403 GLU A N 1
ATOM 3209 C CA . GLU A 1 403 ? 8.099 -52.518 9.440 1.00 31.73 403 GLU A CA 1
ATOM 3210 C C . GLU A 1 403 ? 8.013 -51.015 9.689 1.00 31.73 403 GLU A C 1
ATOM 3212 O O . GLU A 1 403 ? 7.021 -50.358 9.375 1.00 31.73 403 GLU A O 1
ATOM 3217 N N . GLY A 1 404 ? 9.047 -50.500 10.349 1.00 30.78 404 GLY A N 1
ATOM 3218 C CA . GLY A 1 404 ? 9.244 -49.088 10.605 1.00 30.78 404 GLY A CA 1
ATOM 3219 C C . GLY A 1 404 ? 10.311 -48.532 9.675 1.00 30.78 404 GLY A C 1
ATOM 3220 O O . GLY A 1 404 ? 11.341 -49.164 9.472 1.00 30.78 404 GLY A O 1
ATOM 3221 N N . HIS A 1 405 ? 10.090 -47.314 9.193 1.00 30.73 405 HIS A N 1
ATOM 3222 C CA . HIS A 1 405 ? 11.147 -46.402 8.769 1.00 30.73 405 HIS A CA 1
ATOM 3223 C C . HIS A 1 405 ? 10.756 -44.954 9.117 1.00 30.73 405 HIS A C 1
ATOM 3225 O O . HIS A 1 405 ? 9.563 -44.640 9.160 1.00 30.73 405 HIS A O 1
ATOM 3231 N N . PRO A 1 406 ? 11.736 -44.084 9.427 1.00 31.36 406 PRO A N 1
ATOM 3232 C CA . PRO A 1 406 ? 11.490 -42.796 10.059 1.00 31.36 406 PRO A CA 1
ATOM 3233 C C . PRO A 1 406 ? 11.191 -41.676 9.051 1.00 31.36 406 PRO A C 1
ATOM 3235 O O . PRO A 1 406 ? 11.856 -41.530 8.032 1.00 31.36 406 PRO A O 1
ATOM 3238 N N . VAL A 1 407 ? 10.184 -40.879 9.411 1.00 26.86 407 VAL A N 1
ATOM 3239 C CA . VAL A 1 407 ? 10.133 -39.406 9.417 1.00 26.86 407 VAL A CA 1
ATOM 3240 C C . VAL A 1 407 ? 11.000 -38.661 8.386 1.00 26.86 407 VAL A C 1
ATOM 3242 O O . VAL A 1 407 ? 12.191 -38.447 8.588 1.00 26.86 407 VAL A O 1
ATOM 3245 N N . PHE A 1 408 ? 10.330 -38.084 7.387 1.00 24.84 408 PHE A N 1
ATOM 3246 C CA . PHE A 1 408 ? 10.534 -36.678 7.032 1.00 24.84 408 PHE A CA 1
ATOM 3247 C C . PHE A 1 408 ? 9.179 -35.978 7.159 1.00 24.84 408 PHE A C 1
ATOM 3249 O O . PHE A 1 408 ? 8.299 -36.148 6.316 1.00 24.84 408 PHE A O 1
ATOM 3256 N N . GLU A 1 409 ? 8.994 -35.230 8.249 1.00 24.06 409 GLU A N 1
ATOM 3257 C CA . GLU A 1 409 ? 7.877 -34.298 8.400 1.00 24.06 409 GLU A CA 1
ATOM 3258 C C . GLU A 1 409 ? 8.048 -33.165 7.386 1.00 24.06 409 GLU A C 1
ATOM 3260 O O . GLU A 1 409 ? 8.812 -32.219 7.570 1.00 24.06 409 GLU A O 1
ATOM 3265 N N . ILE A 1 410 ? 7.339 -33.285 6.270 1.00 26.09 410 ILE A N 1
ATOM 3266 C CA . ILE A 1 410 ? 7.055 -32.164 5.385 1.00 26.09 410 ILE A CA 1
ATOM 3267 C C . ILE A 1 410 ? 5.916 -31.400 6.057 1.00 26.09 410 ILE A C 1
ATOM 3269 O O . ILE A 1 410 ? 4.783 -31.878 6.073 1.00 26.09 410 ILE A O 1
ATOM 3273 N N . HIS A 1 411 ? 6.202 -30.229 6.628 1.00 24.39 411 HIS A N 1
ATOM 3274 C CA . HIS A 1 411 ? 5.140 -29.318 7.043 1.00 24.39 411 HIS A CA 1
ATOM 3275 C C . HIS A 1 411 ? 4.334 -28.901 5.801 1.00 24.39 411 HIS A C 1
ATOM 3277 O O . HIS A 1 411 ? 4.913 -28.316 4.879 1.00 24.39 411 HIS A O 1
ATOM 3283 N N . PRO A 1 412 ? 3.019 -29.182 5.735 1.00 25.77 412 PRO A N 1
ATOM 3284 C CA . PRO A 1 412 ? 2.183 -28.603 4.699 1.00 25.77 412 PRO A CA 1
ATOM 3285 C C . PRO A 1 412 ? 2.073 -27.084 4.921 1.00 25.77 412 PRO A C 1
ATOM 3287 O O . PRO A 1 412 ? 2.162 -26.620 6.064 1.00 25.77 412 PRO A O 1
ATOM 3290 N N . PRO A 1 413 ? 1.872 -26.287 3.855 1.00 25.72 413 PRO A N 1
ATOM 3291 C CA . PRO A 1 413 ? 1.496 -24.891 4.014 1.00 25.72 413 PRO A CA 1
ATOM 3292 C C . PRO A 1 413 ? 0.204 -24.851 4.831 1.00 25.72 413 PRO A C 1
ATOM 3294 O O . PRO A 1 413 ? -0.728 -25.603 4.556 1.00 25.72 413 PRO A O 1
ATOM 3297 N N . SER A 1 414 ? 0.185 -24.020 5.870 1.00 29.03 414 SER A N 1
ATOM 3298 C CA . SER A 1 414 ? -0.948 -23.874 6.773 1.00 29.03 414 SER A CA 1
ATOM 3299 C C . SER A 1 414 ? -2.216 -23.538 5.991 1.00 29.03 414 SER A C 1
ATOM 3301 O O . SER A 1 414 ? -2.415 -22.417 5.516 1.00 29.03 414 SER A O 1
ATOM 3303 N N . ASP A 1 415 ? -3.081 -24.541 5.865 1.00 30.23 415 ASP A N 1
ATOM 3304 C CA . ASP A 1 415 ? -4.427 -24.383 5.353 1.00 30.23 415 ASP A CA 1
ATOM 3305 C C . ASP A 1 415 ? -5.187 -23.412 6.258 1.00 30.23 415 ASP A C 1
ATOM 3307 O O . ASP A 1 415 ? -5.438 -23.649 7.443 1.00 30.23 415 ASP A O 1
ATOM 3311 N N . ARG A 1 416 ? -5.560 -22.280 5.663 1.00 39.38 416 ARG A N 1
ATOM 3312 C CA . ARG A 1 416 ? -6.517 -21.316 6.197 1.00 39.38 416 ARG A CA 1
ATOM 3313 C C . ARG A 1 416 ? -7.924 -21.908 6.147 1.00 39.38 416 ARG A C 1
ATOM 3315 O O . ARG A 1 416 ? -8.730 -21.450 5.354 1.00 39.38 416 ARG A O 1
ATOM 3322 N N . THR A 1 417 ? -8.236 -22.869 7.007 1.00 36.47 417 THR A N 1
ATOM 3323 C CA . THR A 1 417 ? -9.619 -23.195 7.398 1.00 36.47 417 THR A CA 1
ATOM 3324 C C . THR A 1 417 ? -9.598 -24.073 8.646 1.00 36.47 417 THR A C 1
ATOM 3326 O O . THR A 1 417 ? -9.398 -25.279 8.565 1.00 36.47 417 THR A O 1
ATOM 3329 N N . GLY A 1 418 ? -9.824 -23.460 9.806 1.00 28.12 418 GLY A N 1
ATOM 3330 C CA . GLY A 1 418 ? -9.972 -24.149 11.090 1.00 28.12 418 GLY A CA 1
ATOM 3331 C C . GLY A 1 418 ? -9.497 -23.243 12.215 1.00 28.12 418 GLY A C 1
ATOM 3332 O O . GLY A 1 418 ? -8.323 -22.908 12.251 1.00 28.12 418 GLY A O 1
ATOM 3333 N N . GLY A 1 419 ? -10.419 -22.784 13.067 1.00 32.81 419 GLY A N 1
ATOM 3334 C CA . GLY A 1 419 ? -10.229 -21.702 14.042 1.00 32.81 419 GLY A CA 1
ATOM 3335 C C . GLY A 1 419 ? -8.872 -21.698 14.749 1.00 32.81 419 GLY A C 1
ATOM 3336 O O . GLY A 1 419 ? -8.599 -22.540 15.604 1.00 32.81 419 GLY A O 1
ATOM 3337 N N . VAL A 1 420 ? -8.045 -20.714 14.400 1.00 28.53 420 VAL A N 1
ATOM 3338 C CA . VAL A 1 420 ? -6.753 -20.464 15.032 1.00 28.53 420 VAL A CA 1
ATOM 3339 C C . VAL A 1 420 ? -6.931 -19.329 16.037 1.00 28.53 420 VAL A C 1
ATOM 3341 O O . VAL A 1 420 ? -6.985 -18.159 15.673 1.00 28.53 420 VAL A O 1
ATOM 3344 N N . TRP A 1 421 ? -7.025 -19.700 17.311 1.00 39.94 421 TRP A N 1
ATOM 3345 C CA . TRP A 1 421 ? -6.962 -18.794 18.455 1.00 39.94 421 TRP A CA 1
ATOM 3346 C C . TRP A 1 421 ? -5.503 -18.425 18.705 1.00 39.94 421 TRP A C 1
ATOM 3348 O O . TRP A 1 421 ? -4.804 -19.108 19.450 1.00 39.94 421 TRP A O 1
ATOM 3358 N N . LEU A 1 422 ? -5.018 -17.376 18.047 1.00 36.91 422 LEU A N 1
ATOM 3359 C CA . LEU A 1 422 ? -3.688 -16.833 18.308 1.00 36.91 422 LEU A CA 1
ATOM 3360 C C . LEU A 1 422 ? -3.816 -15.472 18.983 1.00 36.91 422 LEU A C 1
ATOM 3362 O O . LEU A 1 422 ? -3.659 -14.425 18.363 1.00 36.91 422 LEU A O 1
ATOM 3366 N N . TYR A 1 423 ? -3.981 -15.503 20.304 1.00 39.41 423 TYR A N 1
ATOM 3367 C CA . TYR A 1 423 ? -3.175 -14.593 21.101 1.00 39.41 423 TYR A CA 1
ATOM 3368 C C . TYR A 1 423 ? -1.735 -15.086 20.933 1.00 39.41 423 TYR A C 1
ATOM 3370 O O . TYR A 1 423 ? -1.409 -16.167 21.424 1.00 39.41 423 TYR A O 1
ATOM 3378 N N . TYR A 1 424 ? -0.868 -14.355 20.229 1.00 35.34 424 TYR A N 1
ATOM 3379 C CA . TYR A 1 424 ? 0.572 -14.599 20.337 1.00 35.34 424 TYR A CA 1
ATOM 3380 C C . TYR A 1 424 ? 1.013 -14.200 21.753 1.00 35.34 424 TYR A C 1
ATOM 3382 O O . TYR A 1 424 ? 1.532 -13.118 22.012 1.00 35.34 424 TYR A O 1
ATOM 3390 N N . PHE A 1 425 ? 0.755 -15.091 22.704 1.00 41.09 425 PHE A N 1
ATOM 3391 C CA . PHE A 1 425 ? 1.579 -15.262 23.879 1.00 41.09 425 PHE A CA 1
ATOM 3392 C C . PHE A 1 425 ? 2.621 -16.304 23.484 1.00 41.09 425 PHE A C 1
ATOM 3394 O O . PHE A 1 425 ? 2.418 -17.494 23.715 1.00 41.09 425 PHE A O 1
ATOM 3401 N N . ASP A 1 426 ? 3.708 -15.880 22.844 1.00 35.31 426 ASP A N 1
ATOM 3402 C CA . ASP A 1 426 ? 4.864 -16.761 22.675 1.00 35.31 426 ASP A CA 1
ATOM 3403 C C . ASP A 1 426 ? 5.536 -16.935 24.048 1.00 35.31 426 ASP A C 1
ATOM 3405 O O . ASP A 1 426 ? 6.436 -16.188 24.414 1.00 35.31 426 ASP A O 1
ATOM 3409 N N . ASP A 1 427 ? 4.920 -17.789 24.880 1.00 41.81 427 ASP A N 1
ATOM 3410 C CA . ASP A 1 427 ? 5.426 -18.340 26.150 1.00 41.81 427 ASP A CA 1
ATOM 3411 C C . ASP A 1 427 ? 4.495 -19.466 26.689 1.00 41.81 427 ASP A C 1
ATOM 3413 O O . ASP A 1 427 ? 4.219 -19.595 27.887 1.00 41.81 427 ASP A O 1
ATOM 3417 N N . ASN A 1 428 ? 3.903 -20.264 25.787 1.00 38.53 428 ASN A N 1
ATOM 3418 C CA . ASN A 1 428 ? 2.841 -21.232 26.123 1.00 38.53 428 ASN A CA 1
ATOM 3419 C C . ASN A 1 428 ? 3.309 -22.426 26.984 1.00 38.53 428 ASN A C 1
ATOM 3421 O O . ASN A 1 428 ? 2.475 -23.113 27.576 1.00 38.53 428 ASN A O 1
ATOM 3425 N N . ALA A 1 429 ? 4.617 -22.671 27.101 1.00 42.56 429 ALA A N 1
ATOM 3426 C CA . ALA A 1 429 ? 5.151 -23.737 27.954 1.00 42.56 429 ALA A CA 1
ATOM 3427 C C . ALA A 1 429 ? 5.289 -23.319 29.434 1.00 42.56 429 ALA A C 1
ATOM 3429 O O . ALA A 1 429 ? 5.212 -24.161 30.323 1.00 42.56 429 ALA A O 1
ATOM 3430 N N . THR A 1 430 ? 5.426 -22.024 29.713 1.00 40.12 430 THR A N 1
ATOM 3431 C CA . THR A 1 430 ? 5.739 -21.464 31.043 1.00 40.12 430 THR A CA 1
ATOM 3432 C C . THR A 1 430 ? 4.508 -20.878 31.741 1.00 40.12 430 THR A C 1
ATOM 3434 O O . THR A 1 430 ? 4.464 -20.829 32.968 1.00 40.12 430 THR A O 1
ATOM 3437 N N . ARG A 1 431 ? 3.458 -20.494 30.995 1.00 43.22 431 ARG A N 1
ATOM 3438 C CA . ARG A 1 431 ? 2.232 -19.898 31.568 1.00 43.22 431 ARG A CA 1
ATOM 3439 C C . ARG A 1 431 ? 1.156 -20.875 32.034 1.00 43.22 431 ARG A C 1
ATOM 3441 O O . ARG A 1 431 ? 0.375 -20.518 32.911 1.00 43.22 431 ARG A O 1
ATOM 3448 N N . ASN A 1 432 ? 1.119 -22.103 31.523 1.00 44.00 432 ASN A N 1
ATOM 3449 C CA . ASN A 1 432 ? 0.070 -23.064 31.895 1.00 44.00 432 ASN A CA 1
ATOM 3450 C C . ASN A 1 432 ? 0.176 -23.601 33.337 1.00 44.00 432 ASN A C 1
ATOM 3452 O O . ASN A 1 432 ? -0.655 -24.411 33.739 1.00 44.00 432 ASN A O 1
ATOM 3456 N N . GLN A 1 433 ? 1.149 -23.147 34.138 1.00 41.34 433 GLN A N 1
ATOM 3457 C CA . GLN A 1 433 ? 1.293 -23.571 35.534 1.00 41.34 433 GLN A CA 1
ATOM 3458 C C . GLN A 1 433 ? 1.013 -22.496 36.588 1.00 41.34 433 GLN A C 1
ATOM 3460 O O . GLN A 1 433 ? 0.899 -22.853 37.758 1.00 41.34 433 GLN A O 1
ATOM 3465 N N . GLN A 1 434 ? 0.868 -21.211 36.251 1.00 36.31 434 GLN A N 1
ATOM 3466 C CA . GLN A 1 434 ? 0.709 -20.181 37.286 1.00 36.31 434 GLN A CA 1
ATOM 3467 C C . GLN A 1 434 ? -0.292 -19.108 36.862 1.00 36.31 434 GLN A C 1
ATOM 3469 O O . GLN A 1 434 ? -0.123 -18.447 35.841 1.00 36.31 434 GLN A O 1
ATOM 3474 N N . GLY A 1 435 ? -1.353 -18.947 37.660 1.00 41.88 435 GLY A N 1
ATOM 3475 C CA . GLY A 1 435 ? -2.360 -17.894 37.522 1.00 41.88 435 GLY A CA 1
ATOM 3476 C C . GLY A 1 435 ? -1.754 -16.509 37.742 1.00 41.88 435 GLY A C 1
ATOM 3477 O O . GLY A 1 435 ? -1.886 -15.934 38.821 1.00 41.88 435 GLY A O 1
ATOM 3478 N N . LEU A 1 436 ? -1.071 -16.001 36.718 1.00 38.50 436 LEU A N 1
ATOM 3479 C CA . LEU A 1 436 ? -0.342 -14.741 36.768 1.00 38.50 436 LEU A CA 1
ATOM 3480 C C . LEU A 1 436 ? -1.316 -13.559 36.773 1.00 38.50 436 LEU A C 1
ATOM 3482 O O . LEU A 1 436 ? -2.195 -13.436 35.917 1.00 38.50 436 LEU A O 1
ATOM 3486 N N . ARG A 1 437 ? -1.141 -12.670 37.751 1.00 50.19 437 ARG A N 1
ATOM 3487 C CA . ARG A 1 437 ? -1.912 -11.428 37.900 1.00 50.19 437 ARG A CA 1
ATOM 3488 C C . ARG A 1 437 ? -1.330 -10.347 36.982 1.00 50.19 437 ARG A C 1
ATOM 3490 O O . ARG A 1 437 ? -0.143 -10.356 36.672 1.00 50.19 437 ARG A O 1
ATOM 3497 N N . ARG A 1 438 ? -2.135 -9.332 36.629 1.00 47.78 438 ARG A N 1
ATOM 3498 C CA . ARG A 1 438 ? -1.770 -8.167 35.776 1.00 47.78 438 ARG A CA 1
ATOM 3499 C C . ARG A 1 438 ? -0.416 -7.503 36.114 1.00 47.78 438 ARG A C 1
ATOM 3501 O O . ARG A 1 438 ? 0.175 -6.868 35.252 1.00 47.78 438 ARG A O 1
ATOM 3508 N N . ARG A 1 439 ? 0.081 -7.651 37.350 1.00 48.69 439 ARG A N 1
ATOM 3509 C CA . ARG A 1 439 ? 1.354 -7.082 37.835 1.00 48.69 439 ARG A CA 1
ATOM 3510 C C . ARG A 1 439 ? 2.609 -7.870 37.436 1.00 48.69 439 ARG A C 1
ATOM 3512 O O . ARG A 1 439 ? 3.697 -7.327 37.551 1.00 48.69 439 ARG A O 1
ATOM 3519 N N . GLU A 1 440 ? 2.479 -9.109 36.967 1.00 45.12 440 GLU A N 1
ATOM 3520 C CA . GLU A 1 440 ? 3.621 -10.004 36.701 1.00 45.12 440 GLU A CA 1
ATOM 3521 C C . GLU A 1 440 ? 4.005 -10.060 35.209 1.00 45.12 440 GLU A C 1
ATOM 3523 O O . GLU A 1 440 ? 4.902 -10.798 34.816 1.00 45.12 440 GLU A O 1
ATOM 3528 N N . ILE A 1 441 ? 3.350 -9.260 34.358 1.00 52.25 441 ILE A N 1
ATOM 3529 C CA . ILE A 1 441 ? 3.552 -9.225 32.896 1.00 52.25 441 ILE A CA 1
ATOM 3530 C C . ILE A 1 441 ? 4.392 -7.999 32.488 1.00 52.25 441 ILE A C 1
ATOM 3532 O O . ILE A 1 441 ? 4.141 -7.355 31.471 1.00 52.25 441 ILE A O 1
ATOM 3536 N N . GLY A 1 442 ? 5.374 -7.629 33.311 1.00 43.75 442 GLY A N 1
ATOM 3537 C CA . GLY A 1 442 ? 6.267 -6.512 33.012 1.00 43.75 442 GLY A CA 1
ATOM 3538 C C . GLY A 1 442 ? 7.079 -6.781 31.741 1.00 43.75 442 GLY A C 1
ATOM 3539 O O . GLY A 1 442 ? 7.808 -7.765 31.686 1.00 43.75 442 GLY A O 1
ATOM 3540 N N . HIS A 1 443 ? 6.967 -5.882 30.757 1.00 48.47 443 HIS A N 1
ATOM 3541 C CA . HIS A 1 443 ? 7.855 -5.708 29.589 1.00 48.47 443 HIS A CA 1
ATOM 3542 C C . HIS A 1 443 ? 7.611 -6.505 28.300 1.00 48.47 443 HIS A C 1
ATOM 3544 O O . HIS A 1 443 ? 8.407 -6.378 27.374 1.00 48.47 443 HIS A O 1
ATOM 3550 N N . LEU A 1 444 ? 6.523 -7.262 28.160 1.00 46.38 444 LEU A N 1
ATOM 3551 C CA . LEU A 1 444 ? 6.215 -7.863 26.856 1.00 46.38 444 LEU A CA 1
ATOM 3552 C C . LEU A 1 444 ? 5.441 -6.863 25.988 1.00 46.38 444 LEU A C 1
ATOM 3554 O O . LEU A 1 444 ? 4.255 -6.636 26.232 1.00 46.38 444 LEU A O 1
ATOM 3558 N N . GLU A 1 445 ? 6.098 -6.307 24.966 1.00 56.53 445 GLU A N 1
ATOM 3559 C CA . GLU A 1 445 ? 5.402 -5.726 23.815 1.00 56.53 445 GLU A CA 1
ATOM 3560 C C . GLU A 1 445 ? 4.569 -6.838 23.176 1.00 56.53 445 GLU A C 1
ATOM 3562 O O . GLU A 1 445 ? 5.104 -7.823 22.663 1.00 56.53 445 GLU A O 1
ATOM 3567 N N . LYS A 1 446 ? 3.244 -6.732 23.271 1.00 70.25 446 LYS A N 1
ATOM 3568 C CA . LYS A 1 446 ? 2.336 -7.745 22.732 1.00 70.25 446 LYS A CA 1
ATOM 3569 C C . LYS A 1 446 ? 1.540 -7.172 21.578 1.00 70.25 446 LYS A C 1
ATOM 3571 O O . LYS A 1 446 ? 1.170 -6.000 21.578 1.00 70.25 446 LYS A O 1
ATOM 3576 N N . THR A 1 447 ? 1.266 -8.041 20.614 1.00 83.50 447 THR A N 1
ATOM 3577 C CA . THR A 1 447 ? 0.254 -7.791 19.593 1.00 83.50 447 THR A CA 1
ATOM 3578 C C . THR A 1 447 ? -1.064 -8.365 20.090 1.00 83.50 447 THR A C 1
ATOM 3580 O O . THR A 1 447 ? -1.164 -9.566 20.345 1.00 83.50 447 THR A O 1
ATOM 3583 N N . LEU A 1 448 ? -2.064 -7.507 20.257 1.00 87.62 448 LEU A N 1
ATOM 3584 C CA . LEU A 1 448 ? -3.441 -7.899 20.528 1.00 87.62 448 LEU A CA 1
ATOM 3585 C C . LEU A 1 448 ? -4.224 -7.769 19.223 1.00 87.62 448 LEU A C 1
ATOM 3587 O O . LEU A 1 448 ? -4.434 -6.658 18.748 1.00 87.62 448 LEU A O 1
ATOM 3591 N N . ALA A 1 449 ? -4.654 -8.891 18.656 1.00 91.12 449 ALA A N 1
ATOM 3592 C CA . ALA A 1 449 ? -5.533 -8.921 17.495 1.00 91.12 449 ALA A CA 1
ATOM 3593 C C . ALA A 1 449 ? -6.918 -9.408 17.932 1.00 91.12 449 ALA A C 1
ATOM 3595 O O . ALA A 1 449 ? -7.023 -10.450 18.571 1.00 91.12 449 ALA A O 1
ATOM 3596 N N . LEU A 1 450 ? -7.950 -8.637 17.601 1.00 91.69 450 LEU A N 1
ATOM 3597 C CA . LEU A 1 450 ? -9.352 -8.935 17.871 1.00 91.69 450 LEU A CA 1
ATOM 3598 C C . LEU A 1 450 ? -10.098 -9.027 16.541 1.00 91.69 450 LEU A C 1
ATOM 3600 O O . LEU A 1 450 ? -9.982 -8.129 15.696 1.00 91.69 450 LEU A O 1
ATOM 3604 N N . ASP A 1 451 ? -10.857 -10.102 16.360 1.00 94.44 451 ASP A N 1
ATOM 3605 C CA . ASP A 1 451 ? -11.688 -10.320 15.175 1.00 94.44 451 ASP A CA 1
ATOM 3606 C C . ASP A 1 451 ? -13.131 -9.806 15.345 1.00 94.44 451 ASP A C 1
ATOM 3608 O O . ASP A 1 451 ? -13.503 -9.234 16.371 1.00 94.44 451 ASP A O 1
ATOM 3612 N N . GLY A 1 452 ? -13.957 -9.974 14.309 1.00 93.62 452 GLY A N 1
ATOM 3613 C CA . GLY A 1 452 ? -15.284 -9.363 14.252 1.00 93.62 452 GLY A CA 1
ATOM 3614 C C . GLY A 1 452 ? -16.267 -9.928 15.274 1.00 93.62 452 GLY A C 1
ATOM 3615 O O . GLY A 1 452 ? -17.119 -9.191 15.772 1.00 93.62 452 GLY A O 1
ATOM 3616 N N . GLU A 1 453 ? -16.151 -11.214 15.612 1.00 94.12 453 GLU A N 1
ATOM 3617 C CA . GLU A 1 453 ? -17.021 -11.837 16.610 1.00 94.12 453 GLU A CA 1
ATOM 3618 C C . GLU A 1 453 ? -16.605 -11.389 18.017 1.00 94.12 453 GLU A C 1
ATOM 3620 O O . GLU A 1 453 ? -17.449 -10.976 18.816 1.00 94.12 453 GLU A O 1
ATOM 3625 N N . GLU A 1 454 ? -15.297 -11.370 18.289 1.00 92.88 454 GLU A N 1
ATOM 3626 C CA . GLU A 1 454 ? -14.736 -10.896 19.558 1.00 92.88 454 GLU A CA 1
ATOM 3627 C C . GLU A 1 454 ? -15.070 -9.434 19.816 1.00 92.88 454 GLU A C 1
ATOM 3629 O O . GLU A 1 454 ? -15.552 -9.086 20.895 1.00 92.88 454 GLU A O 1
ATOM 3634 N N . LEU A 1 455 ? -14.873 -8.577 18.814 1.00 95.56 455 LEU A N 1
ATOM 3635 C CA . LEU A 1 455 ? -15.193 -7.157 18.906 1.00 95.56 455 LEU A CA 1
ATOM 3636 C C . LEU A 1 455 ? -16.674 -6.932 19.205 1.00 95.56 455 LEU A C 1
ATOM 3638 O O . LEU A 1 455 ? -17.002 -6.092 20.045 1.00 95.56 455 LEU A O 1
ATOM 3642 N N . SER A 1 456 ? -17.573 -7.694 18.575 1.00 96.50 456 SER A N 1
ATOM 3643 C CA . SER A 1 456 ? -19.008 -7.592 18.846 1.00 96.50 456 SER A CA 1
ATOM 3644 C C . SER A 1 456 ? -19.347 -7.970 20.291 1.00 96.50 456 SER A C 1
ATOM 3646 O O . SER A 1 456 ? -20.155 -7.295 20.933 1.00 96.50 456 SER A O 1
ATOM 3648 N N . GLU A 1 457 ? -18.746 -9.037 20.823 1.00 96.06 457 GLU A N 1
ATOM 3649 C CA . GLU A 1 457 ? -18.964 -9.451 22.210 1.00 96.06 457 GLU A CA 1
ATOM 3650 C C . GLU A 1 457 ? -18.382 -8.451 23.221 1.00 96.06 457 GLU A C 1
ATOM 3652 O O . GLU A 1 457 ? -19.026 -8.161 24.235 1.00 96.06 457 GLU A O 1
ATOM 3657 N N . ILE A 1 458 ? -17.191 -7.913 22.939 1.00 94.94 458 ILE A N 1
ATOM 3658 C CA . ILE A 1 458 ? -16.516 -6.903 23.763 1.00 94.94 458 ILE A CA 1
ATOM 3659 C C . ILE A 1 458 ? -17.356 -5.625 23.817 1.00 94.94 458 ILE A C 1
ATOM 3661 O O . ILE A 1 458 ? -17.629 -5.125 24.907 1.00 94.94 458 ILE A O 1
ATOM 3665 N N . ARG A 1 459 ? -17.837 -5.125 22.669 1.00 96.56 459 ARG A N 1
ATOM 3666 C CA . ARG A 1 459 ? -18.719 -3.944 22.612 1.00 96.56 459 ARG A CA 1
ATOM 3667 C C . ARG A 1 459 ? -19.984 -4.140 23.435 1.00 96.56 459 ARG A C 1
ATOM 3669 O O . ARG A 1 459 ? -20.336 -3.265 24.221 1.00 96.56 459 ARG A O 1
ATOM 3676 N N . LYS A 1 460 ? -20.627 -5.306 23.308 1.00 96.44 460 LYS A N 1
ATOM 3677 C CA . LYS A 1 460 ? -21.813 -5.643 24.102 1.00 96.44 460 LYS A CA 1
ATOM 3678 C C . LYS A 1 460 ? -21.509 -5.618 25.600 1.00 96.44 460 LYS A C 1
ATOM 3680 O O . LYS A 1 460 ? -22.309 -5.101 26.368 1.00 96.44 460 LYS A O 1
ATOM 3685 N N . HIS A 1 461 ? -20.363 -6.157 26.020 1.00 94.94 461 HIS A N 1
ATOM 3686 C CA . HIS A 1 461 ? -19.961 -6.124 27.426 1.00 94.94 461 HIS A CA 1
ATOM 3687 C C . HIS A 1 461 ? -19.766 -4.685 27.922 1.00 94.94 461 HIS A C 1
ATOM 3689 O O . HIS A 1 461 ? -20.328 -4.321 28.956 1.00 94.94 4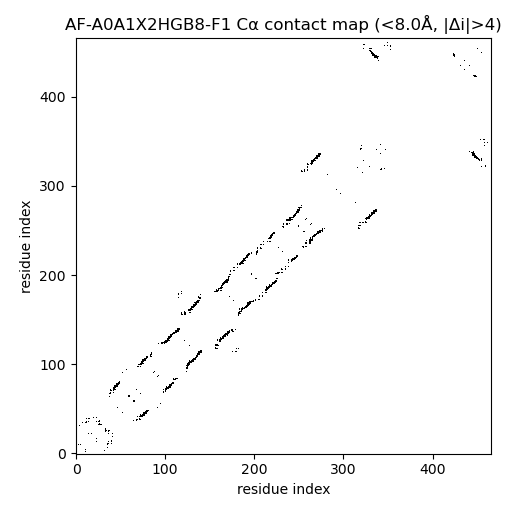61 HIS A O 1
ATOM 3695 N N . ILE A 1 462 ? -19.046 -3.860 27.156 1.00 93.88 462 ILE A N 1
ATOM 3696 C CA . ILE A 1 462 ? -18.797 -2.444 27.466 1.00 93.88 462 ILE A CA 1
ATOM 3697 C C . ILE A 1 462 ? -20.116 -1.676 27.633 1.00 93.88 462 ILE A C 1
ATOM 3699 O O . ILE A 1 462 ? -20.269 -0.956 28.610 1.00 93.88 462 ILE A O 1
ATOM 3703 N N . GLN A 1 463 ? -21.083 -1.873 26.731 1.00 94.12 463 GLN A N 1
ATOM 3704 C CA . GLN A 1 463 ? -22.410 -1.238 26.795 1.00 94.12 463 GLN A CA 1
ATOM 3705 C C . GLN A 1 463 ? -23.245 -1.651 28.016 1.00 94.12 463 GLN A C 1
ATOM 3707 O O . GLN A 1 463 ? -24.196 -0.965 28.363 1.00 94.12 463 GLN A O 1
ATOM 3712 N N . THR A 1 464 ? -22.948 -2.800 28.631 1.00 94.69 464 THR A N 1
ATOM 3713 C CA . THR A 1 464 ? -23.673 -3.280 29.822 1.00 94.69 464 THR A CA 1
ATOM 3714 C C . THR A 1 464 ? -23.000 -2.928 31.144 1.00 94.69 464 THR A C 1
ATOM 3716 O O . THR A 1 464 ? -23.630 -3.067 32.189 1.00 94.69 464 THR A O 1
ATOM 3719 N N . THR A 1 465 ? -21.719 -2.552 31.120 1.00 90.00 465 THR A N 1
ATOM 3720 C CA . THR A 1 465 ? -20.920 -2.300 32.335 1.00 90.00 465 THR A CA 1
ATOM 3721 C C . THR A 1 465 ? -20.684 -0.826 32.620 1.00 90.00 465 THR A C 1
ATOM 3723 O O . THR A 1 465 ? -20.413 -0.489 33.772 1.00 90.00 465 THR A O 1
ATOM 3726 N N . VAL A 1 466 ? -20.783 0.025 31.600 1.00 82.94 466 VAL A N 1
ATOM 3727 C CA . VAL A 1 466 ? -20.716 1.487 31.695 1.00 82.94 466 VAL A CA 1
ATOM 3728 C C . VAL A 1 466 ? -22.072 2.036 31.306 1.00 82.94 466 VAL A C 1
ATOM 3730 O O . VAL A 1 466 ? -22.573 2.902 32.051 1.00 82.94 466 VAL A O 1
#

pLDDT: mean 81.93, std 21.16, range [24.06, 98.75]